Protein AF-A0A2U2SS87-F1 (afdb_monomer_lite)

Radius of gyration: 59.69 Å; chains: 1; bounding box: 150×119×115 Å

pLDDT: mean 71.57, std 20.02, range [27.66, 96.94]

Structure (mmCIF, N/CA/C/O backbone):
data_AF-A0A2U2SS87-F1
#
_entry.id   AF-A0A2U2SS87-F1
#
loop_
_atom_site.group_PDB
_atom_site.id
_atom_site.type_symbol
_atom_site.label_atom_id
_atom_site.label_alt_id
_atom_site.label_comp_id
_atom_site.label_asym_id
_atom_site.label_entity_id
_atom_site.label_seq_id
_atom_site.pdbx_PDB_ins_code
_atom_site.Cartn_x
_atom_site.Cartn_y
_atom_site.Cartn_z
_atom_site.occupancy
_atom_site.B_iso_or_equiv
_atom_site.auth_seq_id
_atom_site.auth_comp_id
_atom_site.auth_asym_id
_atom_site.auth_atom_id
_atom_site.pdbx_PDB_model_num
ATOM 1 N N . MET A 1 1 ? -5.570 -22.030 2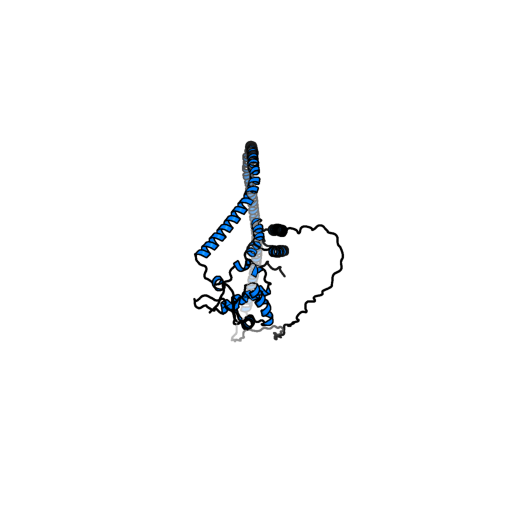5.605 1.00 55.94 1 MET A N 1
ATOM 2 C CA . MET A 1 1 ? -5.863 -21.630 24.204 1.00 55.94 1 MET A CA 1
ATOM 3 C C . MET A 1 1 ? -5.310 -20.225 23.969 1.00 55.94 1 MET A C 1
ATOM 5 O O . MET A 1 1 ? -4.972 -19.576 24.952 1.00 55.94 1 MET A O 1
ATOM 9 N N . ARG A 1 2 ? -5.167 -19.756 22.719 1.00 64.44 2 ARG A N 1
ATOM 10 C CA . ARG A 1 2 ? -4.831 -18.342 22.452 1.00 64.44 2 ARG A CA 1
ATOM 11 C C . ARG A 1 2 ? -6.119 -17.514 22.525 1.00 64.44 2 ARG A C 1
ATOM 13 O O . ARG A 1 2 ? -7.015 -17.760 21.725 1.00 64.44 2 ARG A O 1
ATOM 20 N N . ARG A 1 3 ? -6.200 -16.580 23.476 1.00 82.31 3 ARG A N 1
ATOM 21 C CA . ARG A 1 3 ? -7.276 -15.576 23.556 1.00 82.31 3 ARG A CA 1
ATOM 22 C C . ARG A 1 3 ? -6.944 -14.393 22.640 1.00 82.31 3 ARG A C 1
ATOM 24 O O . ARG A 1 3 ? -5.768 -14.139 22.377 1.00 82.31 3 ARG A O 1
ATOM 31 N N . TRP A 1 4 ? -7.965 -13.728 22.113 1.00 84.12 4 TRP A N 1
ATOM 32 C CA . TRP A 1 4 ? -7.844 -12.611 21.173 1.00 84.12 4 TRP A CA 1
ATOM 33 C C . TRP A 1 4 ? -9.077 -11.710 21.279 1.00 84.12 4 TRP A C 1
ATOM 35 O O . TRP A 1 4 ? -10.165 -12.193 21.576 1.00 84.12 4 TRP A O 1
ATOM 45 N N . ILE A 1 5 ? -8.901 -10.418 21.005 1.00 90.38 5 ILE A N 1
ATOM 46 C CA . ILE A 1 5 ? -9.990 -9.438 20.923 1.00 90.38 5 ILE A CA 1
ATOM 47 C C . ILE A 1 5 ? -10.108 -8.895 19.503 1.00 90.38 5 ILE A C 1
ATOM 49 O O . ILE A 1 5 ? -9.122 -8.816 18.766 1.00 90.38 5 ILE A O 1
ATOM 53 N N . LYS A 1 6 ? -11.315 -8.478 19.130 1.00 88.25 6 LYS A N 1
ATOM 54 C CA . LYS A 1 6 ? -11.552 -7.600 17.984 1.00 88.25 6 LYS A CA 1
ATOM 55 C C . LYS A 1 6 ? -11.248 -6.170 18.404 1.00 88.25 6 LYS A C 1
ATOM 57 O O . LYS A 1 6 ? -11.782 -5.694 19.405 1.00 88.25 6 LYS A O 1
ATOM 62 N N . LEU A 1 7 ? -10.437 -5.494 17.599 1.00 89.62 7 LEU A N 1
ATOM 63 C CA . LEU A 1 7 ? -10.268 -4.048 17.622 1.00 89.62 7 LEU A CA 1
ATOM 64 C C . LEU A 1 7 ? -10.806 -3.521 16.288 1.00 89.62 7 LEU A C 1
ATOM 66 O O . LEU A 1 7 ? -10.240 -3.818 15.236 1.00 89.62 7 LEU A O 1
ATOM 70 N N . HIS A 1 8 ? -11.937 -2.816 16.320 1.00 83.06 8 HIS A N 1
ATOM 71 C CA . HIS A 1 8 ? -12.540 -2.236 15.115 1.00 83.06 8 HIS A CA 1
ATOM 72 C C . HIS A 1 8 ? -11.828 -0.937 14.741 1.00 83.06 8 HIS A C 1
ATOM 74 O O . HIS A 1 8 ? -11.409 -0.187 15.619 1.00 83.06 8 HIS A O 1
ATOM 80 N N . THR A 1 9 ? -11.723 -0.650 13.442 1.00 86.25 9 THR A N 1
ATOM 81 C CA . THR A 1 9 ? -11.122 0.590 12.911 1.00 86.25 9 THR A CA 1
ATOM 82 C C . THR A 1 9 ? -11.794 1.851 13.441 1.00 86.25 9 THR A C 1
ATOM 84 O O . THR A 1 9 ? -11.132 2.855 13.674 1.00 86.25 9 THR A O 1
ATOM 87 N N . ASP A 1 10 ? -13.092 1.749 13.694 1.00 81.44 10 ASP A N 1
ATOM 88 C CA . ASP A 1 10 ? -14.015 2.801 14.102 1.00 81.44 10 ASP A CA 1
ATOM 89 C C . ASP A 1 10 ? -13.636 3.403 15.481 1.00 81.44 10 ASP A C 1
ATOM 91 O O . ASP A 1 10 ? -14.115 4.469 15.862 1.00 81.44 10 ASP A O 1
ATOM 95 N N . ILE A 1 11 ? -12.709 2.763 16.215 1.00 85.69 11 ILE A N 1
ATOM 96 C CA . ILE A 1 11 ? -12.054 3.322 17.408 1.00 85.69 11 ILE A CA 1
ATOM 97 C C . ILE A 1 11 ? -11.264 4.609 17.109 1.00 85.69 11 ILE A C 1
ATOM 99 O O . ILE A 1 11 ? -11.124 5.454 17.990 1.00 85.69 11 ILE A O 1
ATOM 103 N N . MET A 1 12 ? -10.771 4.771 15.875 1.00 85.38 12 MET A N 1
ATOM 104 C CA . MET A 1 12 ? -10.028 5.955 15.425 1.00 85.38 12 MET A CA 1
ATOM 105 C C . MET A 1 12 ? -10.930 7.186 15.274 1.00 85.38 12 MET A C 1
ATOM 107 O O . MET A 1 12 ? -10.478 8.304 15.503 1.00 85.38 12 MET A O 1
ATOM 111 N N . ASP A 1 13 ? -12.201 6.969 14.924 1.00 83.94 13 ASP A N 1
ATOM 112 C CA . ASP A 1 13 ? -13.200 8.019 14.695 1.00 83.94 13 ASP A CA 1
ATOM 113 C C . ASP A 1 13 ? -13.994 8.367 15.973 1.00 83.94 13 ASP A C 1
ATOM 115 O O . ASP A 1 13 ? -14.798 9.301 15.987 1.00 83.94 13 ASP A O 1
ATOM 119 N N . ASN A 1 14 ? -13.780 7.627 17.068 1.00 85.50 14 ASN A N 1
ATOM 120 C CA . ASN A 1 14 ? -14.449 7.854 18.347 1.00 85.50 14 ASN A CA 1
ATOM 121 C C . ASN A 1 14 ? -13.889 9.123 19.036 1.00 85.50 14 ASN A C 1
ATOM 123 O O . ASN A 1 14 ? -12.722 9.134 19.436 1.00 85.50 14 ASN A O 1
ATOM 127 N N . PRO A 1 15 ? -14.693 10.185 19.251 1.00 88.06 15 PRO A N 1
ATOM 128 C CA . PRO A 1 15 ? -14.191 11.458 19.769 1.00 88.06 15 PRO A CA 1
ATOM 129 C C . PRO A 1 15 ? -13.800 11.410 21.252 1.00 88.06 15 PRO A C 1
ATOM 131 O O . PRO A 1 15 ? -12.982 12.223 21.678 1.00 88.06 15 PRO A O 1
ATOM 134 N N . THR A 1 16 ? -14.347 10.479 22.039 1.00 89.94 16 THR A N 1
ATOM 135 C CA . THR A 1 16 ? -13.954 10.270 23.442 1.00 89.94 16 THR A CA 1
ATOM 136 C C . THR A 1 16 ? -12.557 9.660 23.495 1.00 89.94 16 THR A C 1
ATOM 138 O O . THR A 1 16 ? -11.657 10.225 24.111 1.00 89.94 16 THR A O 1
ATOM 141 N N . ILE A 1 17 ? -12.337 8.568 22.757 1.00 91.00 17 ILE A N 1
ATOM 142 C CA . ILE A 1 17 ? -11.038 7.883 22.697 1.00 91.00 17 ILE A CA 1
ATOM 143 C C . ILE A 1 17 ? -9.993 8.761 21.994 1.00 91.00 17 ILE A C 1
ATOM 145 O O . ILE A 1 17 ? -8.840 8.800 22.414 1.00 91.00 17 ILE A O 1
ATOM 149 N N . GLY A 1 18 ? -10.383 9.537 20.979 1.00 90.31 18 GLY A N 1
ATOM 150 C CA . GLY A 1 18 ? -9.508 10.492 20.299 1.00 90.31 18 GLY A CA 1
ATOM 151 C C . GLY A 1 18 ? -8.902 11.545 21.236 1.00 90.31 18 GLY A C 1
ATOM 152 O O . GLY A 1 18 ? -7.723 11.872 21.084 1.00 90.31 18 GLY A O 1
ATOM 153 N N . ARG A 1 19 ? -9.663 12.015 22.236 1.00 92.75 19 ARG A N 1
ATOM 154 C CA . ARG A 1 19 ? -9.251 13.048 23.209 1.00 92.75 19 ARG A CA 1
ATOM 155 C C . ARG A 1 19 ? -8.317 12.560 24.318 1.00 92.75 19 ARG A C 1
ATOM 157 O O . ARG A 1 19 ?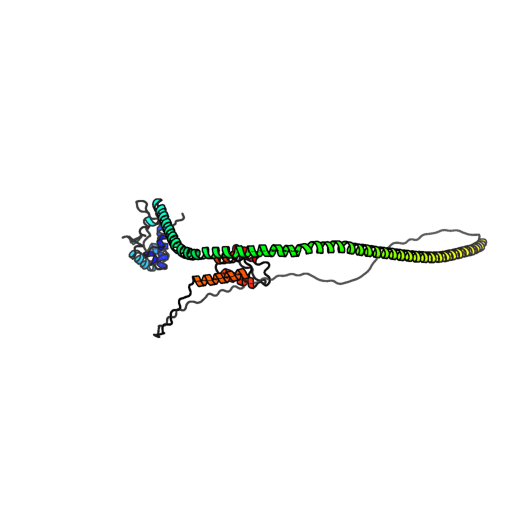 -7.622 13.393 24.888 1.00 92.75 19 ARG A O 1
ATOM 164 N N . LEU A 1 20 ? -8.282 11.257 24.599 1.00 94.06 20 LEU A N 1
ATOM 165 C CA . LEU A 1 20 ? -7.393 10.674 25.611 1.00 94.06 20 LEU A CA 1
ATOM 166 C C . LEU A 1 20 ? -5.913 10.995 25.338 1.00 94.06 20 LEU A C 1
ATOM 168 O O . LEU A 1 20 ? -5.479 11.074 24.181 1.00 94.06 20 LEU A O 1
ATOM 172 N N . SER A 1 21 ? -5.109 11.093 26.393 1.00 94.19 21 SER A N 1
ATOM 173 C CA . SER A 1 21 ? -3.648 11.109 26.295 1.00 94.19 21 SER A CA 1
ATOM 174 C C . SER A 1 21 ? -3.097 9.789 25.731 1.00 94.19 21 SER A C 1
ATOM 176 O O . SER A 1 21 ? -3.808 8.796 25.551 1.00 94.19 21 SER A O 1
ATOM 178 N N . TRP A 1 22 ? -1.800 9.765 25.416 1.00 92.19 22 TRP A N 1
ATOM 179 C CA . TRP A 1 22 ? -1.152 8.557 24.895 1.00 92.19 22 TRP A CA 1
ATOM 180 C C . TRP A 1 22 ? -1.051 7.431 25.938 1.00 92.19 22 TRP A C 1
ATOM 182 O O . TRP A 1 22 ? -1.165 6.256 25.594 1.00 92.19 22 TRP A O 1
ATOM 192 N N . GLU A 1 23 ? -0.894 7.793 27.210 1.00 93.12 23 GLU A N 1
ATOM 193 C CA . GLU A 1 23 ? -0.858 6.867 28.344 1.00 93.12 23 GLU A CA 1
ATOM 194 C C . GLU A 1 23 ? -2.224 6.214 28.572 1.00 93.12 23 GLU A C 1
ATOM 196 O O . GLU A 1 23 ? -2.338 4.989 28.575 1.00 93.12 23 GLU A O 1
ATOM 201 N N . GLU A 1 24 ? -3.284 7.022 28.619 1.00 94.44 24 GLU A N 1
ATOM 202 C CA . GLU A 1 24 ? -4.667 6.549 28.715 1.00 94.44 24 GLU A CA 1
ATOM 203 C C . GLU A 1 24 ? -5.052 5.645 27.535 1.00 94.44 24 GLU A C 1
ATOM 205 O O . GLU A 1 24 ? -5.668 4.601 27.734 1.00 94.44 24 GLU A O 1
ATOM 210 N N . LYS A 1 25 ? -4.633 5.974 26.304 1.00 94.56 25 LYS A N 1
ATOM 211 C CA . LYS A 1 25 ? -4.813 5.091 25.133 1.00 94.56 25 LYS A CA 1
ATOM 212 C C . LYS A 1 25 ? -4.119 3.737 25.316 1.00 94.56 25 LYS A C 1
ATOM 214 O O . LYS A 1 25 ? -4.678 2.713 24.925 1.00 94.56 25 LYS A O 1
ATOM 219 N N . GLY A 1 26 ? -2.938 3.714 25.937 1.00 94.31 26 GLY A N 1
ATOM 220 C CA . GLY A 1 26 ? -2.241 2.484 26.318 1.00 94.31 26 GLY A CA 1
ATOM 221 C C . GLY A 1 26 ? -3.007 1.675 27.369 1.00 94.31 26 GLY A C 1
ATOM 222 O O . GLY A 1 26 ? -3.259 0.487 27.164 1.00 94.31 26 GLY A O 1
ATOM 223 N N . ILE A 1 27 ? -3.435 2.323 28.456 1.00 95.00 27 ILE A N 1
ATOM 224 C CA . ILE A 1 27 ? -4.213 1.705 29.541 1.00 95.00 27 ILE A CA 1
ATOM 225 C C . ILE A 1 27 ? -5.529 1.132 29.001 1.00 95.00 27 ILE A C 1
ATOM 227 O O . ILE A 1 27 ? -5.815 -0.041 29.221 1.00 95.00 27 ILE A O 1
ATOM 231 N N . TRP A 1 28 ? -6.283 1.895 28.207 1.00 95.44 28 TRP A N 1
ATOM 232 C CA . TRP A 1 28 ? -7.530 1.455 27.573 1.00 95.44 28 TRP A CA 1
ATOM 233 C C . TRP A 1 28 ? -7.362 0.181 26.730 1.00 95.44 28 TRP A C 1
ATOM 235 O O . TRP A 1 28 ? -8.145 -0.763 26.858 1.00 95.44 28 TRP A O 1
ATOM 245 N N . LEU A 1 29 ? -6.303 0.100 25.918 1.00 94.88 29 LEU A N 1
ATOM 246 C CA . LEU A 1 29 ? -5.991 -1.106 25.142 1.00 94.88 29 LEU A CA 1
ATOM 247 C C . LEU A 1 29 ? -5.623 -2.302 26.038 1.00 94.88 29 LEU A C 1
ATOM 249 O O . LEU A 1 29 ? -5.991 -3.435 25.716 1.00 94.88 29 LEU A O 1
ATOM 253 N N . MET A 1 30 ? -4.957 -2.074 27.176 1.00 95.12 30 MET A N 1
ATOM 254 C CA . MET A 1 30 ? -4.698 -3.125 28.169 1.00 95.12 30 MET A CA 1
ATOM 255 C C . MET A 1 30 ? -5.975 -3.586 28.886 1.00 95.12 30 MET A C 1
ATOM 257 O O . MET A 1 30 ? -6.133 -4.786 29.101 1.00 95.12 30 MET A O 1
ATOM 261 N N . LEU A 1 31 ? -6.911 -2.682 29.196 1.00 95.44 31 LEU A N 1
ATOM 262 C CA . LEU A 1 31 ? -8.208 -3.026 29.791 1.00 95.44 31 LEU A CA 1
ATOM 263 C C . LEU A 1 31 ? -9.064 -3.861 28.826 1.00 95.44 31 LEU A C 1
ATOM 265 O O . LEU A 1 31 ? -9.575 -4.910 29.216 1.00 95.44 31 LEU A O 1
ATOM 269 N N . LEU A 1 32 ? -9.143 -3.481 27.545 1.00 94.62 32 LEU A N 1
ATOM 270 C CA . LEU A 1 32 ? -9.804 -4.290 26.510 1.00 94.62 32 LEU A CA 1
ATOM 271 C C . LEU A 1 32 ? -9.187 -5.696 26.400 1.00 94.62 32 LEU A C 1
ATOM 273 O O . LEU A 1 32 ? -9.908 -6.693 26.302 1.00 94.62 32 LEU A O 1
ATOM 277 N N . ALA A 1 33 ? -7.855 -5.793 26.456 1.00 93.81 33 ALA A N 1
ATOM 278 C CA . ALA A 1 33 ? -7.146 -7.071 26.462 1.00 93.81 33 ALA A CA 1
ATOM 279 C C . ALA A 1 33 ? -7.351 -7.871 27.764 1.00 93.81 33 ALA A C 1
ATOM 281 O O . ALA A 1 33 ? -7.296 -9.101 27.729 1.00 93.81 33 ALA A O 1
ATOM 282 N N . LEU A 1 34 ? -7.616 -7.206 28.895 1.00 94.81 34 LEU A N 1
ATOM 283 C CA . LEU A 1 34 ? -7.933 -7.837 30.175 1.00 94.81 34 LEU A CA 1
ATOM 284 C C . LEU A 1 34 ? -9.364 -8.398 30.192 1.00 94.81 34 LEU A C 1
ATOM 286 O O . LEU A 1 34 ? -9.531 -9.569 30.523 1.00 94.81 34 LEU A O 1
ATOM 290 N N . ALA A 1 35 ? -10.370 -7.652 29.727 1.00 93.38 35 ALA A N 1
ATOM 291 C CA . ALA A 1 35 ? -11.737 -8.166 29.562 1.00 93.38 35 ALA A CA 1
ATOM 292 C C . ALA A 1 35 ? -11.766 -9.382 28.612 1.00 93.38 35 ALA A C 1
ATOM 294 O O . ALA A 1 35 ? -12.315 -10.436 28.939 1.00 93.38 35 ALA A O 1
ATOM 295 N N . GLY A 1 36 ? -11.060 -9.293 27.476 1.00 90.62 36 GLY A N 1
ATOM 296 C CA . GLY A 1 36 ? -10.860 -10.413 26.546 1.00 90.62 36 GLY A CA 1
ATOM 297 C C . GLY A 1 36 ? -9.913 -11.517 27.039 1.00 90.62 36 GLY A C 1
ATOM 298 O O . GLY A 1 36 ? -9.802 -12.565 26.405 1.00 90.62 36 GLY A O 1
ATOM 299 N N . ARG A 1 37 ? -9.221 -11.314 28.167 1.00 91.44 37 ARG A N 1
ATOM 300 C CA . ARG A 1 37 ? -8.497 -12.365 28.895 1.00 91.44 37 ARG A CA 1
ATOM 301 C C . ARG A 1 37 ? -9.401 -13.045 29.917 1.00 91.44 37 ARG A C 1
ATOM 303 O O . ARG A 1 37 ? -9.176 -14.227 30.169 1.00 91.44 37 ARG A O 1
ATOM 310 N N . ILE A 1 38 ? -10.335 -12.326 30.531 1.00 91.69 38 ILE A N 1
ATOM 311 C CA . ILE A 1 38 ? -11.219 -12.831 31.586 1.00 91.69 38 ILE A CA 1
ATOM 312 C C . ILE A 1 38 ? -12.339 -13.675 30.969 1.00 91.69 38 ILE A C 1
ATOM 314 O O . ILE A 1 38 ? -12.500 -14.822 31.381 1.00 91.69 38 ILE A O 1
ATOM 318 N N . GLU A 1 39 ? -12.992 -13.177 29.910 1.00 89.62 39 GLU A N 1
ATOM 319 C CA . GLU A 1 39 ? -14.116 -13.851 29.232 1.00 89.62 39 GLU A CA 1
ATOM 320 C C . GLU A 1 39 ? -15.255 -14.209 30.214 1.00 89.62 39 GLU A C 1
ATOM 322 O O . GLU A 1 39 ? -15.687 -15.358 30.292 1.00 89.62 39 GLU A O 1
ATOM 327 N N . ASP A 1 40 ? -15.714 -13.226 30.994 1.00 91.19 40 ASP A N 1
ATOM 328 C CA . ASP A 1 40 ? -16.880 -13.348 31.881 1.00 91.19 40 ASP A CA 1
ATOM 329 C C . ASP A 1 40 ? -18.191 -13.237 31.079 1.00 91.19 40 ASP A C 1
ATOM 331 O O . ASP A 1 40 ? -18.297 -12.424 30.154 1.00 91.19 40 ASP A O 1
ATOM 335 N N . TYR A 1 41 ? -19.180 -14.067 31.423 1.00 90.81 41 TYR A N 1
ATOM 336 C CA . TYR A 1 41 ? -20.448 -14.192 30.701 1.00 90.81 41 TYR A CA 1
ATOM 337 C C . TYR A 1 41 ? -21.646 -14.040 31.640 1.00 90.81 41 TYR A C 1
ATOM 339 O O . TYR A 1 41 ? -21.660 -14.592 32.741 1.00 90.81 41 TYR A O 1
ATOM 347 N N . ASN A 1 42 ? -22.688 -13.348 31.176 1.00 90.31 42 ASN A N 1
ATOM 348 C CA . ASN A 1 42 ? -23.954 -13.235 31.896 1.00 90.31 42 ASN A CA 1
ATOM 349 C C . ASN A 1 42 ? -24.765 -14.550 31.835 1.00 90.31 42 ASN A C 1
ATOM 351 O O . ASN A 1 42 ? -24.432 -15.490 31.110 1.00 90.31 42 ASN A O 1
ATOM 355 N N . ALA A 1 43 ? -25.887 -14.604 32.561 1.00 87.38 43 ALA A N 1
ATOM 356 C CA . ALA A 1 43 ? -26.782 -15.768 32.587 1.00 87.38 43 ALA A CA 1
ATOM 357 C C . ALA A 1 43 ? -27.421 -16.129 31.223 1.00 87.38 43 ALA A C 1
ATOM 359 O O . ALA A 1 43 ? -27.998 -17.207 31.093 1.00 87.38 43 ALA A O 1
ATOM 360 N N . TYR A 1 44 ? -27.312 -15.256 30.216 1.00 85.81 44 TYR A N 1
ATOM 361 C CA . TYR A 1 44 ? -27.790 -15.470 28.846 1.00 85.81 44 TYR A CA 1
ATOM 362 C C . TYR A 1 44 ? -26.675 -15.918 27.880 1.00 85.81 44 TYR A C 1
ATOM 364 O O . TYR A 1 44 ? -26.959 -16.229 26.724 1.00 85.81 44 TYR A O 1
ATOM 372 N N . GLY A 1 45 ? -25.421 -16.008 28.345 1.00 84.31 45 GLY A N 1
ATOM 373 C CA . GLY A 1 45 ? -24.265 -16.414 27.539 1.00 84.31 45 GLY A CA 1
ATOM 374 C C . GLY A 1 45 ? -23.602 -15.278 26.752 1.00 84.31 45 GLY A C 1
ATOM 375 O O . GLY A 1 45 ? -22.852 -15.547 25.815 1.00 84.31 45 GLY A O 1
ATOM 376 N N . GLU A 1 46 ? -23.850 -14.020 27.116 1.00 86.06 46 GLU A N 1
ATOM 377 C CA . GLU A 1 46 ? -23.243 -12.838 26.490 1.00 86.06 46 GLU A CA 1
ATOM 378 C C . GLU A 1 46 ? -22.054 -12.330 27.319 1.00 86.06 46 GLU A C 1
ATOM 380 O O . GLU A 1 46 ? -22.094 -12.370 28.549 1.00 86.06 46 GLU A O 1
ATOM 385 N N . LEU A 1 47 ? -21.000 -11.830 26.661 1.00 90.62 47 LEU A N 1
ATOM 386 C CA . LEU A 1 47 ? -19.814 -11.282 27.335 1.00 90.62 47 LEU A CA 1
ATOM 387 C C . LEU A 1 47 ? -20.160 -10.012 28.126 1.00 90.62 47 LEU A C 1
ATOM 389 O O . LEU A 1 47 ? -20.603 -9.030 27.541 1.00 90.62 47 LEU A O 1
ATOM 393 N N . THR A 1 48 ? -19.885 -9.978 29.427 1.00 90.06 48 THR A N 1
ATOM 394 C CA . THR A 1 48 ? -20.221 -8.826 30.293 1.00 90.06 48 THR A CA 1
ATOM 395 C C . THR A 1 48 ? -19.288 -7.626 30.129 1.00 90.06 48 THR A C 1
ATOM 397 O O . THR A 1 48 ? -19.646 -6.518 30.515 1.00 90.06 48 THR A O 1
ATOM 400 N N . GLY A 1 49 ? -18.071 -7.842 29.619 1.00 91.62 49 GLY A N 1
ATOM 401 C CA . GLY A 1 49 ? -17.000 -6.840 29.676 1.00 91.62 49 GLY A CA 1
ATOM 402 C C . GLY A 1 49 ? -16.393 -6.654 31.069 1.00 91.62 49 GLY A C 1
ATOM 403 O O . GLY A 1 49 ? -15.642 -5.700 31.269 1.00 91.62 49 GLY A O 1
ATOM 404 N N . LYS A 1 50 ? -16.705 -7.538 32.026 1.00 93.69 50 LYS A N 1
ATOM 405 C CA . LYS A 1 50 ? -16.178 -7.501 33.394 1.00 93.69 50 LYS A CA 1
ATOM 406 C C . LYS A 1 50 ? -14.652 -7.569 33.425 1.00 93.69 50 LYS A C 1
ATOM 408 O O . LYS A 1 50 ? -14.023 -8.347 32.701 1.00 93.69 50 LYS A O 1
ATOM 413 N N . LEU A 1 51 ? -14.089 -6.756 34.306 1.00 94.38 51 LEU A N 1
ATOM 414 C CA . LEU A 1 51 ? -12.691 -6.743 34.693 1.00 94.38 51 LEU A CA 1
ATOM 415 C C . LEU A 1 51 ? -12.587 -7.352 36.102 1.00 94.38 51 LEU A C 1
ATOM 417 O O . LEU A 1 51 ? -12.907 -8.522 36.295 1.00 94.38 51 LEU A O 1
ATOM 421 N N . ASP A 1 52 ? -12.148 -6.566 37.077 1.00 94.25 52 ASP A N 1
ATOM 422 C CA . ASP A 1 52 ? -11.979 -6.944 38.479 1.00 94.25 52 ASP A CA 1
ATOM 423 C C . ASP A 1 52 ? -12.062 -5.655 39.332 1.00 94.25 52 ASP A C 1
ATOM 425 O O . ASP A 1 52 ? -12.402 -4.592 38.796 1.00 94.25 52 ASP A O 1
ATOM 429 N N . THR A 1 53 ? -11.749 -5.704 40.628 1.00 94.75 53 THR A N 1
ATOM 430 C CA . THR A 1 53 ? -11.569 -4.482 41.439 1.00 94.75 53 THR A CA 1
ATOM 431 C C . THR A 1 53 ? -10.343 -3.677 40.963 1.00 94.75 53 THR A C 1
ATOM 433 O O . THR A 1 53 ? -9.435 -4.254 40.347 1.00 94.75 53 THR A O 1
ATOM 436 N N . PRO A 1 54 ? -10.251 -2.357 41.233 1.00 93.75 54 PRO A N 1
ATOM 437 C CA . PRO A 1 54 ? -9.127 -1.524 40.793 1.00 93.75 54 PRO A CA 1
ATOM 438 C C . PRO A 1 54 ? -7.744 -2.065 41.187 1.00 93.75 54 PRO A C 1
ATOM 440 O O . PRO A 1 54 ? -6.798 -1.950 40.411 1.00 93.75 54 PRO A O 1
ATOM 443 N N . GLU A 1 55 ? -7.619 -2.710 42.347 1.00 93.38 55 GLU A N 1
ATOM 444 C CA . GLU A 1 55 ? -6.371 -3.295 42.850 1.00 93.38 55 GLU A CA 1
ATOM 445 C C . GLU A 1 55 ? -5.944 -4.519 42.029 1.00 93.38 55 GLU A C 1
ATOM 447 O O . GLU A 1 55 ? -4.776 -4.653 41.653 1.00 93.38 55 GLU A O 1
ATOM 452 N N . ASN A 1 56 ? -6.897 -5.396 41.698 1.00 94.19 56 ASN A N 1
ATOM 453 C CA . ASN A 1 56 ? -6.660 -6.572 40.862 1.00 94.19 56 ASN A CA 1
ATOM 454 C C . ASN A 1 56 ? -6.396 -6.174 39.399 1.00 94.19 56 ASN A C 1
ATOM 456 O O . ASN A 1 56 ? -5.544 -6.772 38.733 1.00 94.19 56 ASN A O 1
ATOM 460 N N . VAL A 1 57 ? -7.057 -5.121 38.903 1.00 95.69 57 VAL A N 1
ATOM 461 C CA . VAL A 1 57 ? -6.776 -4.535 37.583 1.00 95.69 57 VAL A CA 1
ATOM 462 C C . VAL A 1 57 ? -5.381 -3.897 37.551 1.00 95.69 57 VAL A C 1
ATOM 464 O O . VAL A 1 57 ? -4.629 -4.175 36.617 1.00 95.69 57 VAL A O 1
ATOM 467 N N . ALA A 1 58 ? -4.974 -3.142 38.577 1.00 95.62 58 ALA A N 1
ATOM 468 C CA . ALA A 1 58 ? -3.615 -2.602 38.695 1.00 95.62 58 ALA A CA 1
ATOM 469 C C . ALA A 1 58 ? -2.562 -3.720 38.724 1.00 95.62 58 ALA A C 1
ATOM 471 O O . ALA A 1 58 ? -1.598 -3.693 37.952 1.00 95.62 58 ALA A O 1
ATOM 472 N N . TRP A 1 59 ? -2.799 -4.779 39.512 1.00 96.25 59 TRP A N 1
ATOM 473 C CA . TRP A 1 59 ? -1.953 -5.974 39.499 1.00 96.25 59 TRP A CA 1
ATOM 474 C C . TRP A 1 59 ? -1.850 -6.580 38.096 1.00 96.25 59 TRP A C 1
ATOM 476 O O . TRP A 1 59 ? -0.756 -6.956 37.674 1.00 96.25 59 TRP A O 1
ATOM 486 N N . HIS A 1 60 ? -2.951 -6.659 37.345 1.00 94.25 60 HIS A N 1
ATOM 487 C CA . HIS A 1 60 ? -2.954 -7.164 35.972 1.00 94.25 60 HIS A CA 1
ATOM 488 C C . HIS A 1 60 ? -2.194 -6.269 34.982 1.00 94.25 60 HIS A C 1
ATOM 490 O O . HIS A 1 60 ? -1.481 -6.806 34.130 1.00 94.25 60 HIS A O 1
ATOM 496 N N . LEU A 1 61 ? -2.311 -4.945 35.108 1.00 94.31 61 LEU A N 1
ATOM 497 C CA . LEU A 1 61 ? -1.643 -3.947 34.262 1.00 94.31 61 LEU A CA 1
ATOM 498 C C . LEU A 1 61 ? -0.175 -3.691 34.654 1.00 94.31 61 LEU A C 1
ATOM 500 O O . LEU A 1 61 ? 0.566 -3.115 33.863 1.00 94.31 61 LEU A O 1
ATOM 504 N N . ARG A 1 62 ? 0.266 -4.187 35.821 1.00 94.75 62 ARG A N 1
ATOM 505 C CA . ARG A 1 62 ? 1.625 -4.034 36.389 1.00 94.75 62 ARG A CA 1
ATOM 506 C C . ARG A 1 62 ? 1.986 -2.602 36.816 1.00 94.75 62 ARG A C 1
ATOM 508 O O . ARG A 1 62 ? 3.166 -2.267 36.870 1.00 94.75 62 ARG A O 1
ATOM 515 N N . CYS A 1 63 ? 0.983 -1.809 37.181 1.00 93.19 63 CYS A N 1
ATOM 516 C CA . CYS A 1 63 ? 1.114 -0.510 37.849 1.00 93.19 63 CYS A CA 1
ATOM 517 C C . CYS A 1 63 ? 0.660 -0.608 39.318 1.00 93.19 63 CYS A C 1
ATOM 519 O O . CYS A 1 63 ? 0.146 -1.643 39.755 1.00 93.19 63 CYS A O 1
ATOM 521 N N . SER A 1 64 ? 0.838 0.459 40.095 1.00 93.75 64 SER A N 1
ATOM 522 C CA . SER A 1 64 ? 0.218 0.588 41.417 1.00 93.75 64 SER A CA 1
ATOM 523 C C . SER A 1 64 ? -1.272 0.969 41.311 1.00 93.75 64 SER A C 1
ATOM 525 O O . SER A 1 64 ? -1.700 1.532 40.296 1.00 93.75 64 SER A O 1
ATOM 527 N N . PRO A 1 65 ? -2.085 0.700 42.351 1.00 92.56 65 PRO A N 1
ATOM 528 C CA . PRO A 1 65 ? -3.463 1.190 42.410 1.00 92.56 65 PRO A CA 1
ATOM 529 C C . PRO A 1 65 ? -3.550 2.723 42.440 1.00 92.56 65 PRO A C 1
ATOM 531 O O . PRO A 1 65 ? -4.486 3.285 41.883 1.00 92.56 65 PRO A O 1
ATOM 534 N N . GLU A 1 66 ? -2.565 3.398 43.043 1.00 92.88 66 GLU A N 1
ATOM 535 C CA . GLU A 1 66 ? -2.509 4.864 43.161 1.00 92.88 66 GLU A CA 1
ATOM 536 C C . GLU A 1 66 ? -2.295 5.549 41.800 1.00 92.88 66 GLU A C 1
ATOM 538 O O . GLU A 1 66 ? -2.937 6.557 41.515 1.00 92.88 66 GLU A O 1
ATOM 543 N N . GLU A 1 67 ? -1.461 4.971 40.927 1.00 91.06 67 GLU A N 1
ATOM 544 C CA . GLU A 1 67 ? -1.280 5.433 39.539 1.00 91.06 67 GLU A CA 1
ATOM 545 C C . GLU A 1 67 ? -2.522 5.162 38.672 1.00 91.06 67 GLU A C 1
ATOM 547 O O . GLU A 1 67 ? -2.873 5.970 37.813 1.00 91.06 67 GLU A O 1
ATOM 552 N N . LEU A 1 68 ? -3.207 4.031 38.889 1.00 94.38 68 LEU A N 1
ATOM 553 C CA . LEU A 1 68 ? -4.363 3.634 38.078 1.00 94.38 68 LEU A CA 1
ATOM 554 C C . LEU A 1 68 ? -5.658 4.371 38.463 1.00 94.38 68 LEU A C 1
ATOM 556 O O . LEU A 1 68 ? -6.488 4.638 37.591 1.00 94.38 68 LEU A O 1
ATOM 560 N N . ALA A 1 69 ? -5.840 4.701 39.744 1.00 94.31 69 ALA A N 1
ATOM 561 C CA . ALA A 1 69 ? -7.047 5.332 40.279 1.00 94.31 69 ALA A CA 1
ATOM 562 C C . ALA A 1 69 ? -7.537 6.571 39.493 1.00 94.31 69 ALA A C 1
ATOM 564 O O . ALA A 1 69 ? -8.702 6.555 39.087 1.00 94.31 69 ALA A O 1
ATOM 565 N N . PRO A 1 70 ? -6.716 7.606 39.202 1.00 95.12 70 PRO A N 1
ATOM 566 C CA . PRO A 1 70 ? -7.188 8.784 38.465 1.00 95.12 70 PRO A CA 1
ATOM 567 C C . PRO A 1 70 ? -7.612 8.464 37.024 1.00 95.12 70 PRO A C 1
ATOM 569 O O . PRO A 1 70 ? -8.551 9.072 36.511 1.00 95.12 70 PRO A O 1
ATOM 572 N N . VAL A 1 71 ? -6.972 7.484 36.375 1.00 95.00 71 VAL A N 1
ATOM 573 C CA . VAL A 1 71 ? -7.336 7.051 35.015 1.00 95.00 71 VAL A CA 1
ATOM 574 C C . VAL A 1 71 ? -8.651 6.271 35.027 1.00 95.00 71 VAL A C 1
ATOM 576 O O . VAL A 1 71 ? -9.504 6.492 34.170 1.00 95.00 71 VAL A O 1
ATOM 579 N N . VAL A 1 72 ? -8.861 5.401 36.020 1.00 95.38 72 VAL A N 1
ATOM 580 C CA . VAL A 1 72 ? -10.138 4.692 36.208 1.00 95.38 72 VAL A CA 1
ATOM 581 C C . VAL A 1 72 ? -11.269 5.670 36.519 1.00 95.38 72 VAL A C 1
ATOM 583 O O . VAL A 1 72 ? -12.334 5.557 35.914 1.00 95.38 72 VAL A O 1
ATOM 586 N N . GLU A 1 73 ? -11.046 6.661 37.388 1.00 95.12 73 GLU A N 1
ATOM 587 C CA . GLU A 1 73 ? -12.050 7.691 37.668 1.00 95.12 73 GLU A CA 1
ATOM 588 C C . GLU A 1 73 ? -12.394 8.484 36.399 1.00 95.12 73 GLU A C 1
ATOM 590 O O . GLU A 1 73 ? -13.571 8.608 36.057 1.00 95.12 73 GLU A O 1
ATOM 595 N N . HIS A 1 74 ? -11.390 8.940 35.640 1.00 96.06 74 HIS A N 1
ATOM 596 C CA . HIS A 1 74 ? -11.630 9.642 34.380 1.00 96.06 74 HIS A CA 1
ATOM 597 C C . HIS A 1 74 ? -12.394 8.773 33.369 1.00 96.06 74 HIS A C 1
ATOM 599 O O . HIS A 1 74 ? -13.347 9.241 32.745 1.00 96.06 74 HIS A O 1
ATOM 605 N N . PHE A 1 75 ? -12.046 7.488 33.244 1.00 96.94 75 PHE A N 1
ATOM 606 C CA . PHE A 1 75 ? -12.721 6.557 32.336 1.00 96.94 75 PHE A CA 1
ATOM 607 C C . PHE A 1 75 ? -14.178 6.295 32.733 1.00 96.94 75 PHE A C 1
ATOM 609 O O . PHE A 1 75 ? -15.016 6.129 31.845 1.00 96.94 75 PHE A O 1
ATOM 616 N N . ILE A 1 76 ? -14.502 6.309 34.029 1.00 95.44 76 ILE A N 1
ATOM 617 C CA . ILE A 1 76 ? -15.888 6.260 34.513 1.00 95.44 76 ILE A CA 1
ATOM 618 C C . ILE A 1 76 ? -16.617 7.570 34.175 1.00 95.44 76 ILE A C 1
ATOM 620 O O . ILE A 1 76 ? -17.712 7.532 33.616 1.00 95.44 76 ILE A O 1
ATOM 624 N N . GLN A 1 77 ? -15.999 8.732 34.425 1.00 95.06 77 GLN A N 1
ATOM 625 C CA . GLN A 1 77 ? -16.584 10.050 34.126 1.00 95.06 77 GLN A CA 1
ATOM 626 C C . GLN A 1 77 ? -16.926 10.239 32.633 1.00 95.06 77 GLN A C 1
ATOM 628 O O . GLN A 1 77 ? -17.928 10.879 32.312 1.00 95.06 77 GLN A O 1
ATOM 633 N N . ILE A 1 78 ? -16.122 9.684 31.717 1.00 94.06 78 ILE A N 1
ATOM 634 C CA . ILE A 1 78 ? -16.345 9.759 30.257 1.00 94.06 78 ILE A CA 1
ATOM 635 C C . ILE A 1 78 ? -17.089 8.544 29.669 1.00 94.06 78 ILE A C 1
ATOM 637 O O . ILE A 1 78 ? -17.278 8.480 28.453 1.00 94.06 78 ILE A O 1
ATOM 641 N N . GLY A 1 79 ? -17.505 7.583 30.502 1.00 93.12 79 GLY A N 1
ATOM 642 C CA . GLY A 1 79 ? -18.299 6.417 30.094 1.00 93.12 79 GLY A CA 1
ATOM 643 C C . GLY A 1 79 ? -17.543 5.310 29.343 1.00 93.12 79 GLY A C 1
ATOM 644 O O . GLY A 1 79 ? -18.180 4.502 28.672 1.00 93.12 79 GLY A O 1
ATOM 645 N N . LEU A 1 80 ? -16.209 5.251 29.435 1.00 93.25 80 LEU A N 1
ATOM 646 C CA . LEU A 1 80 ? -15.412 4.114 28.942 1.00 93.25 80 LEU A CA 1
ATOM 647 C C . LEU A 1 80 ? -15.342 2.954 29.949 1.00 93.25 80 LEU A C 1
ATOM 649 O O . LEU A 1 80 ? -15.091 1.817 29.552 1.00 93.25 80 LEU A O 1
ATOM 653 N N . LEU A 1 81 ? -15.588 3.221 31.232 1.00 95.81 81 LEU A N 1
ATOM 654 C CA . LEU A 1 81 ? -15.762 2.211 32.274 1.00 95.81 81 LEU A CA 1
ATOM 655 C C . LEU A 1 81 ? -17.078 2.423 33.027 1.00 95.81 81 LEU A C 1
ATOM 657 O O . LEU A 1 81 ? -17.578 3.539 33.144 1.00 95.81 81 LEU A O 1
ATOM 661 N N . ALA A 1 82 ? -17.597 1.339 33.591 1.00 93.94 82 ALA A N 1
ATOM 662 C CA . ALA A 1 82 ? -18.591 1.352 34.655 1.00 93.94 82 ALA A CA 1
ATOM 663 C C . ALA A 1 82 ? -18.011 0.661 35.899 1.00 93.94 82 ALA A C 1
ATOM 665 O O . ALA A 1 82 ? -17.111 -0.171 35.785 1.00 93.94 82 ALA A O 1
ATOM 666 N N . CYS A 1 83 ? -18.544 0.990 37.074 1.00 94.50 83 CYS A N 1
ATOM 667 C CA . CYS A 1 83 ? -18.230 0.335 38.342 1.00 94.50 83 CYS A CA 1
ATOM 668 C C . CYS A 1 83 ? -19.546 -0.099 39.006 1.00 94.50 83 CYS A C 1
ATOM 670 O O . CYS A 1 83 ? -20.521 0.657 38.951 1.00 94.50 83 CYS A O 1
ATOM 672 N N . ASP A 1 84 ? -19.601 -1.303 39.576 1.00 92.62 84 ASP A N 1
ATOM 673 C CA . ASP A 1 84 ? -20.778 -1.790 40.307 1.00 92.62 84 ASP A CA 1
ATOM 674 C C . ASP A 1 84 ? -20.734 -1.459 41.812 1.00 92.62 84 ASP A C 1
ATOM 676 O O . ASP A 1 84 ? -19.831 -0.785 42.310 1.00 92.62 84 ASP A O 1
ATOM 680 N N . VAL A 1 85 ? -21.760 -1.901 42.546 1.00 88.44 85 VAL A N 1
ATOM 681 C CA . VAL A 1 85 ? -21.894 -1.659 43.995 1.00 88.44 85 VAL A CA 1
ATOM 682 C C . VAL A 1 85 ? -20.870 -2.416 44.846 1.00 88.44 85 VAL A C 1
ATOM 684 O O . VAL A 1 85 ? -20.659 -2.035 45.995 1.00 88.44 85 VAL A O 1
ATOM 687 N N . ASP A 1 86 ? -20.232 -3.447 44.287 1.00 88.25 86 ASP A N 1
ATOM 688 C CA . ASP A 1 86 ? -19.197 -4.256 44.938 1.00 88.25 86 ASP A CA 1
ATOM 689 C C . ASP A 1 86 ? -17.776 -3.765 44.574 1.00 88.25 86 ASP A C 1
ATOM 691 O O . ASP A 1 86 ? -16.780 -4.329 45.029 1.00 88.25 86 ASP A O 1
ATOM 695 N N . GLY A 1 87 ? -17.668 -2.690 43.779 1.00 90.38 87 GLY A N 1
ATOM 696 C CA . GLY A 1 87 ? -16.403 -2.074 43.372 1.00 90.38 87 GLY A CA 1
ATOM 697 C C . GLY A 1 87 ? -15.737 -2.726 42.158 1.00 90.38 87 GLY A C 1
ATOM 698 O O . GLY A 1 87 ? -14.560 -2.467 41.902 1.00 90.38 87 GLY A O 1
ATOM 699 N N . VAL A 1 88 ? -16.444 -3.577 41.409 1.00 94.00 88 VAL A N 1
ATOM 700 C CA . VAL A 1 88 ? -15.893 -4.253 40.227 1.00 94.00 88 VAL A CA 1
ATOM 701 C C . VAL A 1 88 ? -16.051 -3.379 38.983 1.00 94.00 88 VAL A C 1
ATOM 703 O O . VAL A 1 88 ? -17.112 -2.804 38.739 1.00 94.00 88 VAL A O 1
ATOM 706 N N . LEU A 1 89 ? -14.996 -3.303 38.168 1.00 95.81 89 LEU A N 1
ATOM 707 C CA . LEU A 1 89 ? -14.986 -2.543 36.918 1.00 95.81 89 LEU A CA 1
ATOM 708 C C . LEU A 1 89 ? -15.521 -3.369 35.733 1.00 95.81 89 LEU A C 1
ATOM 710 O O . LEU A 1 89 ? -15.259 -4.567 35.617 1.00 95.81 89 LEU A O 1
ATOM 714 N N . TYR A 1 90 ? -16.213 -2.707 34.805 1.00 95.81 90 TYR A N 1
ATOM 715 C CA . TYR A 1 90 ? -16.753 -3.288 33.570 1.00 95.81 90 TYR A CA 1
ATOM 716 C C . TYR A 1 90 ? -16.511 -2.347 32.389 1.00 95.81 90 TYR A C 1
ATOM 718 O O . TYR A 1 90 ? -16.547 -1.127 32.542 1.00 95.81 90 TYR A O 1
ATOM 726 N N . ILE A 1 91 ? -16.320 -2.912 31.197 1.00 95.25 91 ILE A N 1
ATOM 727 C CA . ILE A 1 91 ? -16.278 -2.174 29.930 1.00 95.25 91 ILE A CA 1
ATOM 728 C C . ILE A 1 91 ? -17.687 -2.166 29.304 1.00 95.25 91 ILE A C 1
ATOM 730 O O . ILE A 1 91 ? -18.165 -3.236 28.912 1.00 95.25 91 ILE A O 1
ATOM 734 N N . PRO A 1 92 ? -18.358 -1.001 29.174 1.00 91.56 92 PRO A N 1
ATOM 735 C CA . PRO A 1 92 ? -19.661 -0.897 28.518 1.00 91.56 92 PRO A CA 1
ATOM 736 C C . PRO A 1 92 ? -19.634 -1.401 27.069 1.00 91.56 92 PRO A C 1
ATOM 738 O O . PRO A 1 92 ? -18.620 -1.305 26.379 1.00 91.56 92 PRO A O 1
ATOM 741 N N . ASP A 1 93 ? -20.757 -1.963 26.614 1.00 87.06 93 ASP A N 1
ATOM 742 C CA . ASP A 1 93 ? -20.974 -2.480 25.252 1.00 87.06 93 ASP A CA 1
ATOM 743 C C . ASP A 1 93 ? -19.923 -3.484 24.725 1.00 87.06 93 ASP A C 1
ATOM 745 O O . ASP A 1 93 ? -19.897 -3.805 23.532 1.00 87.06 93 ASP A O 1
ATOM 749 N N . PHE A 1 94 ? -19.092 -4.070 25.599 1.00 90.25 94 PHE A N 1
ATOM 750 C CA . PHE A 1 94 ? -18.062 -5.040 25.209 1.00 90.25 94 PHE A CA 1
ATOM 751 C C . PHE A 1 94 ? -18.652 -6.267 24.491 1.00 90.25 94 PHE A C 1
ATOM 753 O O . PHE A 1 94 ? -18.050 -6.764 23.536 1.00 90.25 94 PHE A O 1
ATOM 760 N N . ALA A 1 95 ? -19.862 -6.700 24.873 1.00 86.00 95 ALA A N 1
ATOM 761 C CA . ALA A 1 95 ? -20.643 -7.712 24.156 1.00 86.00 95 ALA A CA 1
ATOM 762 C C . ALA A 1 95 ? -20.816 -7.364 22.669 1.00 86.00 95 ALA A C 1
ATOM 764 O O . ALA A 1 95 ? -20.494 -8.171 21.797 1.00 86.00 95 ALA A O 1
ATOM 765 N N . ALA A 1 96 ? -21.288 -6.147 22.381 1.00 83.62 96 ALA A N 1
ATOM 766 C CA . ALA A 1 96 ? -21.546 -5.663 21.029 1.00 83.62 96 ALA A CA 1
ATOM 767 C C . ALA A 1 96 ? -20.239 -5.448 20.251 1.00 83.62 96 ALA A C 1
ATOM 769 O O . ALA A 1 96 ? -20.134 -5.854 19.094 1.00 83.62 96 ALA A O 1
ATOM 770 N N . ALA A 1 97 ? -19.202 -4.906 20.900 1.00 83.31 97 ALA A N 1
ATOM 771 C CA . ALA A 1 97 ? -17.879 -4.749 20.298 1.00 83.31 97 ALA A CA 1
ATOM 772 C C . ALA A 1 97 ? -17.245 -6.100 19.902 1.00 83.31 97 ALA A C 1
ATOM 774 O O . ALA A 1 97 ? -16.617 -6.209 18.845 1.00 83.31 97 ALA A O 1
ATOM 775 N N . GLN A 1 98 ? -17.428 -7.148 20.714 1.00 87.50 98 GLN A N 1
ATOM 776 C CA . GLN A 1 98 ? -16.900 -8.491 20.444 1.00 87.50 98 GLN A CA 1
ATOM 777 C C . GLN A 1 98 ? -17.866 -9.405 19.666 1.00 87.50 98 GLN A C 1
ATOM 779 O O . GLN A 1 98 ? -17.470 -10.513 19.283 1.00 87.50 98 GLN A O 1
ATOM 784 N N . ALA A 1 99 ? -19.084 -8.955 19.346 1.00 80.81 99 ALA A N 1
ATOM 785 C CA . ALA A 1 99 ? -20.087 -9.716 18.600 1.00 80.81 99 ALA A CA 1
ATOM 786 C C . ALA A 1 99 ? -19.614 -10.138 17.194 1.00 80.81 99 ALA A C 1
ATOM 788 O O . ALA A 1 99 ? -18.666 -9.598 16.613 1.00 80.81 99 ALA A O 1
ATOM 789 N N . ILE A 1 100 ? -20.244 -11.169 16.628 1.00 72.31 100 ILE A N 1
ATOM 790 C CA . ILE A 1 100 ? -19.995 -11.590 15.243 1.00 72.31 100 ILE A CA 1
ATOM 791 C C . ILE A 1 100 ? -20.838 -10.708 14.321 1.00 72.31 100 ILE A C 1
ATOM 793 O O . ILE A 1 100 ? -22.059 -10.829 14.338 1.00 72.31 100 ILE A O 1
ATOM 797 N N . ASP A 1 101 ? -20.189 -9.888 13.483 1.00 70.81 101 ASP A N 1
ATOM 798 C CA . ASP A 1 101 ? -20.877 -9.083 12.465 1.00 70.81 101 ASP A CA 1
ATOM 799 C C . ASP A 1 101 ? -21.892 -9.933 11.678 1.00 70.81 101 ASP A C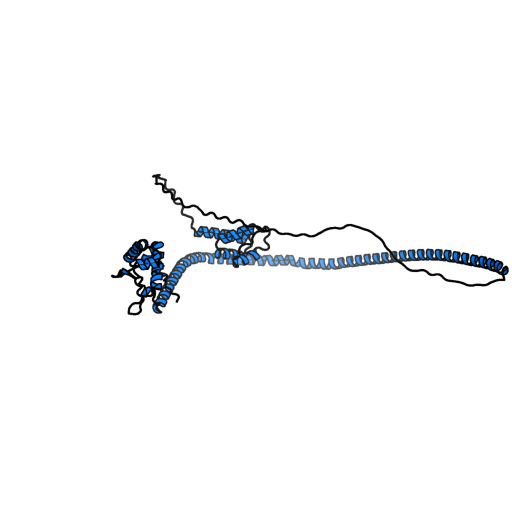 1
ATOM 801 O O . ASP A 1 101 ? -21.530 -10.913 10.996 1.00 70.81 101 ASP A O 1
ATOM 805 N N . THR A 1 102 ? -23.157 -9.519 11.676 1.00 75.62 102 THR A N 1
ATOM 806 C CA . THR A 1 102 ? -24.180 -10.182 10.868 1.00 75.62 102 THR A CA 1
ATOM 807 C C . THR A 1 102 ? -23.845 -10.081 9.375 1.00 75.62 102 THR A C 1
ATOM 809 O O . THR A 1 102 ? -23.016 -9.282 8.915 1.00 75.62 102 THR A O 1
ATOM 812 N N . SER A 1 103 ? -24.484 -10.924 8.563 1.00 69.12 103 SER A N 1
ATOM 813 C CA . SER A 1 103 ? -24.413 -10.795 7.104 1.00 69.12 103 SER A CA 1
ATOM 814 C C . SER A 1 103 ? -24.986 -9.451 6.629 1.00 69.12 103 SER A C 1
ATOM 816 O O . SER A 1 103 ? -24.447 -8.857 5.695 1.00 69.12 103 SER A O 1
ATOM 818 N N . ALA A 1 104 ? -26.025 -8.943 7.301 1.00 75.75 104 ALA A N 1
ATOM 819 C CA . ALA A 1 104 ? -26.663 -7.667 6.992 1.00 75.75 104 ALA A CA 1
ATOM 820 C C . ALA A 1 104 ? -25.716 -6.475 7.210 1.00 75.75 104 ALA A C 1
ATOM 822 O O . ALA A 1 104 ? -25.525 -5.676 6.293 1.00 75.75 104 ALA A O 1
ATOM 823 N N . GLU A 1 105 ? -25.059 -6.387 8.369 1.00 78.88 105 GLU A N 1
ATOM 824 C CA . GLU A 1 105 ? -24.131 -5.292 8.697 1.00 78.88 105 GLU A CA 1
ATOM 825 C C . GLU A 1 105 ? -22.908 -5.288 7.779 1.00 78.88 105 GLU A C 1
ATOM 827 O O . GLU A 1 105 ? -22.520 -4.235 7.273 1.00 78.88 105 GLU A O 1
ATOM 832 N N . ARG A 1 106 ? -22.344 -6.462 7.460 1.00 77.75 106 ARG A N 1
ATOM 833 C CA . ARG A 1 106 ? -21.242 -6.568 6.484 1.00 77.75 106 ARG A CA 1
ATOM 834 C C . ARG A 1 106 ? -21.654 -6.085 5.096 1.00 77.75 106 ARG A C 1
ATOM 836 O O . ARG A 1 106 ? -20.898 -5.351 4.456 1.00 77.75 106 ARG A O 1
ATOM 843 N N . VAL A 1 107 ? -22.862 -6.432 4.646 1.00 81.12 107 VAL A N 1
ATOM 844 C CA . VAL A 1 107 ? -23.433 -5.918 3.391 1.00 81.12 107 VAL A CA 1
ATOM 845 C C . VAL A 1 107 ? -23.701 -4.409 3.475 1.00 81.12 107 VAL A C 1
ATOM 847 O O . VAL A 1 107 ? -23.483 -3.706 2.487 1.00 81.12 107 VAL A O 1
ATOM 850 N N . GLN A 1 108 ? -24.101 -3.877 4.631 1.00 81.38 108 GLN A N 1
ATOM 851 C CA . GLN A 1 108 ? -24.323 -2.444 4.836 1.00 81.38 108 GLN A CA 1
ATOM 852 C C . GLN A 1 108 ? -23.011 -1.644 4.823 1.00 81.38 108 GLN A C 1
ATOM 854 O O . GLN A 1 108 ? -22.892 -0.731 4.003 1.00 81.38 108 GLN A O 1
ATOM 859 N N . ARG A 1 109 ? -21.984 -2.048 5.591 1.00 80.38 109 ARG A N 1
ATOM 860 C CA . ARG A 1 109 ? -20.637 -1.440 5.552 1.00 80.38 109 ARG A CA 1
ATOM 861 C C . ARG A 1 109 ? -19.989 -1.565 4.165 1.00 80.38 109 ARG A C 1
ATOM 863 O O . ARG A 1 109 ? -19.225 -0.692 3.754 1.00 80.38 109 ARG A O 1
ATOM 870 N N . TYR A 1 110 ? -20.274 -2.630 3.407 1.00 80.62 110 TYR A N 1
ATOM 871 C CA . TYR A 1 110 ? -19.865 -2.736 1.998 1.00 80.62 110 TYR A CA 1
ATOM 872 C C . TYR A 1 110 ? -20.598 -1.716 1.108 1.00 80.62 110 TYR A C 1
ATOM 874 O O . TYR A 1 110 ? -19.955 -0.979 0.362 1.00 80.62 110 TYR A O 1
ATOM 882 N N . ARG A 1 111 ? -21.932 -1.617 1.211 1.00 87.31 111 ARG A N 1
ATOM 883 C CA . ARG A 1 111 ? -22.746 -0.649 0.448 1.00 87.31 111 ARG A CA 1
ATOM 884 C C . ARG A 1 111 ? -22.359 0.802 0.752 1.00 87.31 111 ARG A C 1
ATOM 886 O O . ARG A 1 111 ? -22.280 1.598 -0.180 1.00 87.31 111 ARG A O 1
ATOM 893 N N . GLN A 1 112 ? -22.090 1.139 2.014 1.00 83.75 112 GLN A N 1
ATOM 894 C CA . GLN A 1 112 ? -21.628 2.467 2.438 1.00 83.75 112 GLN A CA 1
ATOM 895 C C . GLN A 1 112 ? -20.259 2.799 1.833 1.00 83.75 112 GLN A C 1
ATOM 897 O O . GLN A 1 112 ? -20.143 3.801 1.130 1.00 83.75 112 GLN A O 1
ATOM 902 N N . ARG A 1 113 ? -19.256 1.921 1.990 1.00 81.62 113 ARG A N 1
ATOM 903 C CA . ARG A 1 113 ? -17.928 2.112 1.376 1.00 81.62 113 ARG A CA 1
ATOM 904 C C . ARG A 1 113 ? -17.998 2.227 -0.149 1.00 81.62 113 ARG A C 1
ATOM 906 O O . ARG A 1 113 ? -17.333 3.084 -0.721 1.00 81.62 113 ARG A O 1
ATOM 913 N N . ARG A 1 114 ? -18.854 1.441 -0.818 1.00 85.50 114 ARG A N 1
ATOM 914 C CA . ARG A 1 114 ? -19.046 1.544 -2.276 1.00 85.50 114 ARG A CA 1
ATOM 915 C C . ARG A 1 114 ? -19.696 2.867 -2.695 1.00 85.50 114 ARG A C 1
ATOM 917 O O . ARG A 1 114 ? -19.301 3.422 -3.715 1.00 85.50 114 ARG A O 1
ATOM 924 N N . LYS A 1 115 ? -20.661 3.386 -1.922 1.00 84.19 115 LYS A N 1
ATOM 925 C CA . LYS A 1 115 ? -21.243 4.724 -2.144 1.00 84.19 115 LYS A CA 1
ATOM 926 C C . LYS A 1 115 ? -20.189 5.823 -1.997 1.00 84.19 115 LYS A C 1
ATOM 928 O O . LYS A 1 115 ? -20.066 6.634 -2.906 1.00 84.19 115 LYS A O 1
ATOM 933 N N . ALA A 1 116 ? -19.400 5.804 -0.921 1.00 78.88 116 ALA A N 1
ATOM 934 C CA . ALA A 1 116 ? -18.328 6.778 -0.698 1.00 78.88 116 ALA A CA 1
ATOM 935 C C . ALA A 1 116 ? -17.288 6.761 -1.835 1.00 78.88 116 ALA A C 1
ATOM 937 O O . ALA A 1 116 ? -16.971 7.808 -2.385 1.00 78.88 116 ALA A O 1
ATOM 938 N N . ALA A 1 117 ? -16.850 5.573 -2.267 1.00 76.56 117 ALA A N 1
ATOM 939 C CA . ALA A 1 117 ? -15.930 5.417 -3.397 1.00 76.56 117 ALA A CA 1
ATOM 940 C C . ALA A 1 117 ? -16.525 5.833 -4.758 1.00 76.56 117 ALA A C 1
ATOM 942 O O . ALA A 1 117 ? -15.777 6.151 -5.677 1.00 76.56 117 ALA A O 1
ATOM 943 N N . THR A 1 118 ? -17.856 5.823 -4.906 1.00 77.44 118 THR A N 1
ATOM 944 C CA . THR A 1 118 ? -18.526 6.356 -6.107 1.00 77.44 118 THR A CA 1
ATOM 945 C C . THR A 1 118 ? -18.588 7.882 -6.048 1.00 77.44 118 THR A C 1
ATOM 947 O O . THR A 1 118 ? -18.255 8.531 -7.032 1.00 77.44 118 THR A O 1
ATOM 950 N N . ALA A 1 119 ? -18.931 8.463 -4.893 1.00 76.94 119 ALA A N 1
ATOM 951 C CA . ALA A 1 119 ? -18.963 9.914 -4.705 1.00 76.94 119 ALA A CA 1
ATOM 952 C C . ALA A 1 119 ? -17.588 10.551 -4.973 1.00 76.94 119 ALA A C 1
ATOM 954 O O . ALA A 1 119 ? -17.482 11.432 -5.820 1.00 76.94 119 ALA A O 1
ATOM 955 N N . THR A 1 120 ? -16.518 10.020 -4.370 1.00 73.88 120 THR A N 1
ATOM 956 C CA . THR A 1 120 ? -15.145 10.507 -4.600 1.00 73.88 120 THR A CA 1
ATOM 957 C C . THR A 1 120 ? -14.578 10.140 -5.975 1.00 73.88 120 THR A C 1
ATOM 959 O O . THR A 1 120 ? -13.486 10.583 -6.322 1.00 73.88 120 THR A O 1
ATOM 962 N N . ALA A 1 121 ? -15.263 9.318 -6.779 1.00 71.62 121 ALA A N 1
ATOM 963 C CA . ALA A 1 121 ? -14.964 9.177 -8.206 1.00 71.62 121 ALA A CA 1
ATOM 964 C C . ALA A 1 121 ? -15.653 10.289 -9.010 1.00 71.62 121 ALA A C 1
ATOM 966 O O . ALA A 1 121 ? -14.974 11.008 -9.731 1.00 71.62 121 ALA A O 1
ATOM 967 N N . GLN A 1 122 ? -16.957 10.502 -8.800 1.00 72.00 122 GLN A N 1
ATOM 968 C CA . GLN A 1 122 ? -17.726 11.554 -9.475 1.00 72.00 122 GLN A CA 1
ATOM 969 C C . GLN A 1 122 ? -17.182 12.964 -9.199 1.00 72.00 122 GLN A C 1
ATOM 971 O O . GLN A 1 122 ? -17.190 13.803 -10.092 1.00 72.00 122 GLN A O 1
ATOM 976 N N . GLU A 1 123 ? -16.692 13.217 -7.986 1.00 71.62 123 GLU A N 1
ATOM 977 C CA . GLU A 1 123 ? -16.060 14.479 -7.587 1.00 71.62 123 GLU A CA 1
ATOM 978 C C . GLU A 1 123 ? -14.752 14.735 -8.357 1.00 71.62 123 GLU A C 1
ATOM 980 O O . GLU A 1 123 ? -14.567 15.813 -8.917 1.00 71.62 123 GLU A O 1
ATOM 985 N N . ARG A 1 124 ? -13.894 13.714 -8.500 1.00 62.75 124 ARG A N 1
ATOM 986 C CA . ARG A 1 124 ? -12.670 13.802 -9.319 1.00 62.75 124 ARG A CA 1
ATOM 987 C C . ARG A 1 124 ? -12.967 13.892 -10.816 1.00 62.75 124 ARG A C 1
ATOM 989 O O . ARG A 1 124 ? -12.295 14.643 -11.512 1.00 62.75 124 ARG A O 1
ATOM 996 N N . ASP A 1 125 ? -13.974 13.179 -11.317 1.00 66.69 125 ASP A N 1
ATOM 997 C CA . ASP A 1 125 ? -14.390 13.287 -12.720 1.00 66.69 125 ASP A CA 1
ATOM 998 C C . ASP A 1 125 ? -14.936 14.694 -13.031 1.00 66.69 125 ASP A C 1
ATOM 1000 O O . ASP A 1 125 ? -14.689 15.225 -14.115 1.00 66.69 125 ASP A O 1
ATOM 1004 N N . ALA A 1 126 ? -15.642 15.319 -12.081 1.00 66.88 126 ALA A N 1
ATOM 1005 C CA . ALA A 1 126 ? -16.158 16.684 -12.194 1.00 66.88 126 ALA A CA 1
ATOM 1006 C C . ALA A 1 126 ? -15.059 17.761 -12.143 1.00 66.88 126 ALA A C 1
ATOM 1008 O O . ALA A 1 126 ? -15.189 18.769 -12.832 1.00 66.88 126 ALA A O 1
ATOM 1009 N N . ASP A 1 127 ? -13.988 17.538 -11.379 1.00 67.81 127 ASP A N 1
ATOM 1010 C CA . ASP A 1 127 ? -12.815 18.422 -11.299 1.00 67.81 127 ASP A CA 1
ATOM 1011 C C . ASP A 1 127 ? -11.908 18.306 -12.544 1.00 67.81 127 ASP A C 1
ATOM 1013 O O . ASP A 1 127 ? -11.499 19.301 -13.140 1.00 67.81 127 ASP A O 1
ATOM 1017 N N . VAL A 1 128 ? -11.657 17.079 -13.015 1.00 61.44 128 VAL A N 1
ATOM 1018 C CA . VAL A 1 128 ? -10.708 16.799 -14.111 1.00 61.44 128 VAL A CA 1
ATOM 1019 C C . VAL A 1 128 ? -11.301 17.048 -15.507 1.00 61.44 128 VAL A C 1
ATOM 1021 O O . VAL A 1 128 ? -10.576 17.426 -16.431 1.00 61.44 128 VAL A O 1
ATOM 1024 N N . THR A 1 129 ? -12.611 16.857 -15.700 1.00 61.97 129 THR A N 1
ATOM 1025 C CA . THR A 1 129 ? -13.247 16.953 -17.032 1.00 61.97 129 THR A CA 1
ATOM 1026 C C . THR A 1 129 ? -13.249 18.372 -17.639 1.00 61.97 129 THR A C 1
ATOM 1028 O O . THR A 1 129 ? -12.931 18.491 -18.828 1.00 61.97 129 THR A O 1
ATOM 1031 N N . PRO A 1 130 ? -13.581 19.455 -16.902 1.00 68.25 130 PRO A N 1
ATOM 1032 C CA . PRO A 1 130 ? -13.579 20.818 -17.440 1.00 68.25 130 PRO A CA 1
ATOM 1033 C C . PRO A 1 130 ? -12.225 21.288 -18.015 1.00 68.25 130 PRO A C 1
ATOM 1035 O O . PRO A 1 130 ? -12.208 21.644 -19.197 1.00 68.25 130 PRO A O 1
ATOM 1038 N N . PRO A 1 131 ? -11.083 21.236 -17.291 1.00 66.62 131 PRO A N 1
ATOM 1039 C CA . PRO A 1 131 ? -9.812 21.755 -17.808 1.00 66.62 131 PRO A CA 1
ATOM 1040 C C . PRO A 1 131 ? -9.255 20.936 -18.983 1.00 66.62 131 PRO A C 1
ATOM 1042 O O . PRO A 1 131 ? -8.606 21.494 -19.868 1.00 66.62 131 PRO A O 1
ATOM 1045 N N . LEU A 1 132 ? -9.538 19.627 -19.056 1.00 59.66 132 LEU A N 1
ATOM 1046 C CA . LEU A 1 132 ? -9.228 18.824 -20.247 1.00 59.66 132 LEU A CA 1
ATOM 1047 C C . LEU A 1 132 ? -10.025 19.303 -21.467 1.00 59.66 132 LEU A C 1
ATOM 1049 O O . LEU A 1 132 ? -9.451 19.529 -22.534 1.00 59.66 132 LEU A O 1
ATOM 1053 N N . ARG A 1 133 ? -11.334 19.529 -21.300 1.00 64.75 133 ARG A N 1
ATOM 1054 C CA . ARG A 1 133 ? -12.209 20.011 -22.376 1.00 64.75 133 ARG A CA 1
ATOM 1055 C C . ARG A 1 133 ? -11.783 21.387 -22.892 1.00 64.75 133 ARG A C 1
ATOM 1057 O O . ARG A 1 133 ? -11.779 21.596 -24.103 1.00 64.75 133 ARG A O 1
ATOM 1064 N N . GLU A 1 134 ? -11.402 22.302 -22.004 1.00 65.38 134 GLU A N 1
ATOM 1065 C CA . GLU A 1 134 ? -10.884 23.624 -22.384 1.00 65.38 134 GLU A CA 1
ATOM 1066 C C . GLU A 1 134 ? -9.568 23.535 -23.169 1.00 65.38 134 GLU A C 1
ATOM 1068 O O . GLU A 1 134 ? -9.355 24.311 -24.101 1.00 65.38 134 GLU A O 1
ATOM 1073 N N . ARG A 1 135 ? -8.707 22.558 -22.855 1.00 62.25 135 ARG A N 1
ATOM 1074 C CA . ARG A 1 135 ? -7.414 22.380 -23.529 1.00 62.25 135 ARG A CA 1
ATOM 1075 C C . ARG A 1 135 ? -7.516 21.708 -24.902 1.00 62.25 135 ARG A C 1
ATOM 1077 O O . ARG A 1 135 ? -6.730 22.039 -25.787 1.00 62.25 135 ARG A O 1
ATOM 1084 N N . ASP A 1 136 ? -8.464 20.796 -25.107 1.00 58.12 136 ASP A N 1
ATOM 1085 C CA . ASP A 1 136 ? -8.567 20.024 -26.358 1.00 58.12 136 ASP A CA 1
ATOM 1086 C C . ASP A 1 136 ? -9.328 20.766 -27.482 1.00 58.12 136 ASP A C 1
ATOM 1088 O O . ASP A 1 136 ? -9.066 20.545 -28.674 1.00 58.12 136 ASP A O 1
ATOM 1092 N N . VAL A 1 137 ? -10.218 21.701 -27.122 1.00 64.25 137 VAL A N 1
ATOM 1093 C CA . VAL A 1 137 ? -10.964 22.569 -28.059 1.00 64.25 137 VAL A CA 1
ATOM 1094 C C . VAL A 1 137 ? -10.063 23.400 -28.996 1.00 64.25 137 VAL A C 1
ATOM 1096 O O . VAL A 1 137 ? -10.338 23.397 -30.194 1.00 64.25 137 VAL A O 1
ATOM 1099 N N . PRO A 1 138 ? -8.992 24.089 -28.544 1.00 66.44 138 PRO A N 1
ATOM 1100 C CA . PRO A 1 138 ? -8.092 24.821 -29.445 1.00 66.44 138 PRO A CA 1
ATOM 1101 C C . PRO A 1 138 ? -7.066 23.931 -30.168 1.00 66.44 138 PRO A C 1
ATOM 1103 O O . PRO A 1 138 ? -6.572 24.303 -31.232 1.00 66.44 138 PRO A O 1
ATOM 1106 N N . VAL A 1 139 ? -6.730 22.754 -29.626 1.00 61.47 139 VAL A N 1
ATOM 1107 C CA . VAL A 1 139 ? -5.687 21.874 -30.192 1.00 61.47 139 VAL A CA 1
ATOM 1108 C C . VAL A 1 139 ? -6.150 21.195 -31.482 1.00 61.47 139 VAL A C 1
ATOM 1110 O O . VAL A 1 139 ? -5.381 21.090 -32.438 1.00 61.47 139 VAL A O 1
ATOM 1113 N N . THR A 1 140 ? -7.410 20.763 -31.544 1.00 66.38 140 THR A N 1
ATOM 1114 C CA . THR A 1 140 ? -7.973 20.083 -32.722 1.00 66.38 140 THR A CA 1
ATOM 1115 C C . THR A 1 140 ? -7.967 20.927 -34.015 1.00 66.38 140 THR A C 1
ATOM 1117 O O . THR A 1 140 ? -7.440 20.424 -35.013 1.00 66.38 140 THR A O 1
ATOM 1120 N N . PRO A 1 141 ? -8.444 22.191 -34.056 1.00 70.12 141 PRO A N 1
ATOM 1121 C CA . PRO A 1 141 ? -8.347 23.021 -35.261 1.00 70.12 141 PRO A CA 1
ATOM 1122 C C . PRO A 1 141 ? -6.897 23.396 -35.607 1.00 70.12 141 PRO A C 1
ATOM 1124 O O . PRO A 1 141 ? -6.521 23.327 -36.776 1.00 70.12 141 PRO A O 1
ATOM 1127 N N . ALA A 1 142 ? -6.046 23.693 -34.617 1.00 66.88 142 ALA A N 1
ATOM 1128 C CA . ALA A 1 142 ? -4.640 24.036 -34.858 1.00 66.88 142 ALA A CA 1
ATOM 1129 C C . ALA A 1 142 ? -3.831 22.876 -35.480 1.00 66.88 142 ALA A C 1
ATOM 1131 O O . ALA A 1 142 ? -2.914 23.100 -36.276 1.00 66.88 142 ALA A O 1
ATOM 1132 N N . LEU A 1 143 ? -4.173 21.624 -35.152 1.00 67.44 143 LEU A N 1
ATOM 1133 C CA . LEU A 1 143 ? -3.632 20.446 -35.834 1.00 67.44 143 LEU A CA 1
ATOM 1134 C C . LEU A 1 143 ? -4.185 20.306 -37.259 1.00 67.44 143 LEU A C 1
ATOM 1136 O O . LEU A 1 143 ? -3.420 19.989 -38.170 1.00 67.44 143 LEU A O 1
ATOM 1140 N N . HIS A 1 144 ? -5.477 20.571 -37.473 1.00 74.88 144 HIS A N 1
ATOM 1141 C CA . HIS A 1 144 ? -6.096 20.502 -38.799 1.00 74.88 144 HIS A CA 1
ATOM 1142 C C . HIS A 1 144 ? -5.460 21.496 -39.787 1.00 74.88 144 HIS A C 1
ATOM 1144 O O . HIS A 1 144 ? -5.069 21.093 -40.881 1.00 74.88 144 HIS A O 1
ATOM 1150 N N . GLU A 1 145 ? -5.254 22.755 -39.386 1.00 73.62 145 GLU A N 1
ATOM 1151 C CA . GLU A 1 145 ? -4.573 23.765 -40.215 1.00 73.62 145 GLU A CA 1
ATOM 1152 C C . GLU A 1 145 ? -3.121 23.381 -40.539 1.00 73.62 145 GLU A C 1
ATOM 1154 O O . GLU A 1 145 ? -2.663 23.557 -41.673 1.00 73.62 145 GLU A O 1
ATOM 1159 N N . ARG A 1 146 ? -2.392 22.789 -39.581 1.00 67.31 146 ARG A N 1
ATOM 1160 C CA . ARG A 1 146 ? -1.036 22.266 -39.825 1.00 67.31 146 ARG A CA 1
ATOM 1161 C C . ARG A 1 146 ? -1.025 21.131 -40.846 1.00 67.31 146 ARG A C 1
ATOM 1163 O O . ARG A 1 146 ? -0.154 21.125 -41.710 1.00 67.31 146 ARG A O 1
ATOM 1170 N N . TYR A 1 147 ? -1.978 20.201 -40.800 1.00 68.44 147 TYR A N 1
ATOM 1171 C CA . TYR A 1 147 ? -2.086 19.162 -41.831 1.00 68.44 147 TYR A CA 1
ATOM 1172 C C . TYR A 1 147 ? -2.469 19.749 -43.197 1.00 68.44 147 TYR A C 1
ATOM 1174 O O . TYR A 1 147 ? -1.817 19.442 -44.194 1.00 68.44 147 TYR A O 1
ATOM 1182 N N . ALA A 1 148 ? -3.454 20.650 -43.243 1.00 71.94 148 ALA A N 1
ATOM 1183 C CA . ALA A 1 148 ? -3.909 21.293 -44.476 1.00 71.94 148 ALA A CA 1
ATOM 1184 C C . ALA A 1 148 ? -2.810 22.112 -45.182 1.00 71.94 148 ALA A C 1
ATOM 1186 O O . ALA A 1 148 ? -2.796 22.185 -46.408 1.00 71.94 148 ALA A O 1
ATOM 1187 N N . THR A 1 149 ? -1.871 22.697 -44.430 1.00 73.44 149 THR A N 1
ATOM 1188 C CA . THR A 1 149 ? -0.755 23.491 -44.978 1.00 73.44 149 THR A CA 1
ATOM 1189 C C . THR A 1 149 ? 0.489 22.661 -45.308 1.00 73.44 149 THR A C 1
ATOM 1191 O O . THR A 1 149 ? 1.114 22.883 -46.345 1.00 73.44 149 THR A O 1
ATOM 1194 N N . VAL A 1 150 ? 0.862 21.686 -44.471 1.00 71.50 150 VAL A N 1
ATOM 1195 C CA . VAL A 1 150 ? 2.094 20.898 -44.666 1.00 71.50 150 VAL A CA 1
ATOM 1196 C C . VAL A 1 150 ? 1.959 19.876 -45.799 1.00 71.50 150 VAL A C 1
ATOM 1198 O O . VAL A 1 150 ? 2.911 19.683 -46.555 1.00 71.50 150 VAL A O 1
ATOM 1201 N N . THR A 1 151 ? 0.799 19.233 -45.959 1.00 71.69 151 THR A N 1
ATOM 1202 C CA . THR A 1 151 ? 0.600 18.192 -46.981 1.00 71.69 151 THR A CA 1
ATOM 1203 C C . THR A 1 151 ? 0.811 18.678 -48.428 1.00 71.69 151 THR A C 1
ATOM 1205 O O . THR A 1 151 ? 1.603 18.039 -49.126 1.00 71.69 151 THR A O 1
ATOM 1208 N N . PRO A 1 152 ? 0.201 19.784 -48.911 1.00 73.25 152 PRO A N 1
ATOM 1209 C CA . PRO A 1 152 ? 0.457 20.274 -50.270 1.00 73.25 152 PRO A CA 1
ATOM 1210 C C . PRO A 1 152 ? 1.905 20.753 -50.459 1.00 73.25 152 PRO A C 1
ATOM 1212 O O . PRO A 1 152 ? 2.520 20.424 -51.468 1.00 73.25 152 PRO A O 1
ATOM 1215 N N . ALA A 1 153 ? 2.498 21.427 -49.467 1.00 69.31 153 ALA A N 1
ATOM 1216 C CA . ALA A 1 153 ? 3.884 21.900 -49.546 1.00 69.31 153 ALA A CA 1
ATOM 1217 C C . ALA A 1 153 ? 4.917 20.752 -49.612 1.00 69.31 153 ALA A C 1
ATOM 1219 O O . ALA A 1 153 ? 5.970 20.889 -50.241 1.00 69.31 153 ALA A O 1
ATOM 1220 N N . LEU A 1 154 ? 4.629 19.604 -48.985 1.00 67.88 154 LEU A N 1
ATOM 1221 C CA . LEU A 1 154 ? 5.420 18.381 -49.156 1.00 67.88 154 LEU A CA 1
ATOM 1222 C C . LEU A 1 154 ? 5.196 17.737 -50.528 1.00 67.88 154 LEU A C 1
ATOM 1224 O O . LEU A 1 154 ? 6.159 17.254 -51.123 1.00 67.88 154 LEU A O 1
ATOM 1228 N N . HIS A 1 155 ? 3.964 17.755 -51.047 1.00 75.25 155 HIS A N 1
ATOM 1229 C CA . HIS A 1 155 ? 3.665 17.243 -52.383 1.00 75.25 155 HIS A CA 1
ATOM 1230 C C . HIS A 1 155 ? 4.412 18.035 -53.466 1.00 75.25 155 HIS A C 1
ATOM 1232 O O . HIS A 1 155 ? 5.153 17.435 -54.236 1.00 75.25 155 HIS A O 1
ATOM 1238 N N . GLU A 1 156 ? 4.325 19.369 -53.471 1.00 74.25 156 GLU A N 1
ATOM 1239 C CA . GLU A 1 156 ? 5.048 20.227 -54.425 1.00 74.25 156 GLU A CA 1
ATOM 1240 C C . GLU A 1 156 ? 6.567 19.998 -54.391 1.00 74.25 156 GLU A C 1
ATOM 1242 O O . GLU A 1 156 ? 7.208 19.897 -55.442 1.00 74.25 156 GLU A O 1
ATOM 1247 N N . ARG A 1 157 ? 7.156 19.850 -53.195 1.00 66.25 157 ARG A N 1
ATOM 1248 C CA . ARG A 1 157 ? 8.580 19.503 -53.038 1.00 66.25 157 ARG A CA 1
ATOM 1249 C C . ARG A 1 157 ? 8.913 18.131 -53.616 1.00 66.25 157 ARG A C 1
ATOM 1251 O O . ARG A 1 157 ? 9.972 17.981 -54.212 1.00 66.25 157 ARG A O 1
ATOM 1258 N N . TYR A 1 158 ? 8.035 17.142 -53.467 1.00 63.97 158 TYR A N 1
ATOM 1259 C CA . TYR A 1 158 ? 8.249 15.819 -54.049 1.00 63.97 158 TYR A CA 1
ATOM 1260 C C . TYR A 1 158 ? 8.193 15.885 -55.584 1.00 63.97 158 TYR A C 1
ATOM 1262 O O . TYR A 1 158 ? 9.162 15.534 -56.254 1.00 63.97 158 TYR A O 1
ATOM 1270 N N . THR A 1 159 ? 7.114 16.444 -56.140 1.00 68.75 159 THR A N 1
ATOM 1271 C CA . THR A 1 159 ? 6.875 16.525 -57.591 1.00 68.75 159 THR A CA 1
ATOM 1272 C C . THR A 1 159 ? 7.915 17.378 -58.333 1.00 68.75 159 THR A C 1
ATOM 1274 O O . THR A 1 159 ? 8.151 17.151 -59.516 1.00 68.75 159 THR A O 1
ATOM 1277 N N . SER A 1 160 ? 8.571 18.329 -57.654 1.00 68.06 160 SER A N 1
ATOM 1278 C CA . SER A 1 160 ? 9.672 19.131 -58.217 1.00 68.06 160 SER A CA 1
ATOM 1279 C C . SER A 1 160 ? 11.063 18.500 -58.063 1.00 68.06 160 SER A C 1
ATOM 1281 O O . SER A 1 160 ? 11.906 18.689 -58.938 1.00 68.06 160 SER A O 1
ATOM 1283 N N . VAL A 1 161 ? 11.324 17.734 -56.996 1.00 64.75 161 VAL A N 1
ATOM 1284 C CA . VAL A 1 161 ? 12.643 17.112 -56.763 1.00 64.75 161 VAL A CA 1
ATOM 1285 C C . VAL A 1 161 ? 12.820 15.808 -57.543 1.00 64.75 161 VAL A C 1
ATOM 1287 O O . VAL A 1 161 ? 13.913 15.566 -58.055 1.00 64.75 161 VAL A O 1
ATOM 1290 N N . THR A 1 162 ? 11.786 14.969 -57.678 1.00 64.00 162 THR A N 1
ATOM 1291 C CA . THR A 1 162 ? 11.928 13.660 -58.346 1.00 64.00 162 THR A CA 1
ATOM 1292 C C . THR A 1 162 ? 12.399 13.752 -59.809 1.00 64.00 162 THR A C 1
ATOM 1294 O O . THR A 1 162 ? 13.308 12.995 -60.156 1.00 64.00 162 THR A O 1
ATOM 1297 N N . PRO A 1 163 ? 11.888 14.666 -60.665 1.00 67.62 163 PRO A N 1
ATOM 1298 C CA . PRO A 1 163 ? 12.386 14.810 -62.036 1.00 67.62 163 PRO A CA 1
ATOM 1299 C C . PRO A 1 163 ? 13.842 15.287 -62.079 1.00 67.62 163 PRO A C 1
ATOM 1301 O O . PRO A 1 163 ? 14.665 14.683 -62.757 1.00 67.62 163 PRO A O 1
ATOM 1304 N N . ALA A 1 164 ? 14.188 16.300 -61.276 1.00 64.06 164 ALA A N 1
ATOM 1305 C CA . ALA A 1 164 ? 15.540 16.857 -61.229 1.00 64.06 164 ALA A CA 1
ATOM 1306 C C . ALA A 1 164 ? 16.595 15.840 -60.749 1.00 64.06 164 ALA A C 1
ATOM 1308 O O . ALA A 1 164 ? 17.739 15.877 -61.199 1.00 64.06 164 ALA A O 1
ATOM 1309 N N . LEU A 1 165 ? 16.215 14.912 -59.860 1.00 62.34 165 LEU A N 1
ATOM 1310 C CA . LEU A 1 165 ? 17.078 13.797 -59.465 1.00 62.34 165 LEU A CA 1
ATOM 1311 C C . LEU A 1 165 ? 17.245 12.782 -60.609 1.00 62.34 165 LEU A C 1
ATOM 1313 O O . LEU A 1 165 ? 18.352 12.308 -60.856 1.00 62.34 165 LEU A O 1
ATOM 1317 N N . HIS A 1 166 ? 16.166 12.480 -61.338 1.00 67.81 166 HIS A N 1
ATOM 1318 C CA . HIS A 1 166 ? 16.194 11.542 -62.460 1.00 67.81 166 HIS A CA 1
ATOM 1319 C C . HIS A 1 166 ? 17.062 12.050 -63.623 1.00 67.81 166 HIS A C 1
ATOM 1321 O O . HIS A 1 166 ? 17.917 11.308 -64.109 1.00 67.81 166 HIS A O 1
ATOM 1327 N N . ASP A 1 167 ? 16.915 13.325 -63.997 1.00 68.38 167 ASP A N 1
ATOM 1328 C CA . ASP A 1 167 ? 17.732 13.986 -65.025 1.00 68.38 167 ASP A CA 1
ATOM 1329 C C . ASP A 1 167 ? 19.228 14.016 -64.652 1.00 68.38 167 ASP A C 1
ATOM 1331 O O . ASP A 1 167 ? 20.094 13.950 -65.527 1.00 68.38 167 ASP A O 1
ATOM 1335 N N . TYR A 1 168 ? 19.548 14.077 -63.352 1.00 64.69 168 TYR A N 1
ATOM 1336 C CA . TYR A 1 168 ? 20.923 14.020 -62.851 1.00 64.69 168 TYR A CA 1
ATOM 1337 C C . TYR A 1 168 ? 21.509 12.597 -62.858 1.00 64.69 168 TYR A C 1
ATOM 1339 O O . TYR A 1 168 ? 22.657 12.408 -63.261 1.00 64.69 168 TYR A O 1
ATOM 1347 N N . GLU A 1 169 ? 20.752 11.582 -62.432 1.00 56.91 169 GLU A N 1
ATOM 1348 C CA . GLU A 1 169 ? 21.261 10.205 -62.317 1.00 56.91 169 GLU A CA 1
ATOM 1349 C C . GLU A 1 169 ? 21.316 9.448 -63.656 1.00 56.91 169 GLU A C 1
ATOM 1351 O O . GLU A 1 169 ? 22.215 8.618 -63.855 1.00 56.91 169 GLU A O 1
ATOM 1356 N N . ALA A 1 170 ? 20.410 9.754 -64.593 1.00 65.12 170 ALA A N 1
ATOM 1357 C CA . ALA A 1 170 ? 20.317 9.107 -65.904 1.00 65.12 170 ALA A CA 1
ATOM 1358 C C . ALA A 1 170 ? 21.624 9.117 -66.737 1.00 65.12 170 ALA A C 1
ATOM 1360 O O . ALA A 1 170 ? 21.956 8.075 -67.306 1.00 65.12 170 ALA A O 1
ATOM 1361 N N . PRO A 1 171 ? 22.416 10.211 -66.820 1.00 64.19 171 PRO A N 1
ATOM 1362 C CA . PRO A 1 171 ? 23.720 10.188 -67.494 1.00 64.19 171 PRO A CA 1
ATOM 1363 C C . PRO A 1 171 ? 24.857 9.595 -66.639 1.00 64.19 171 PRO A C 1
ATOM 1365 O O . PRO A 1 171 ? 25.860 9.126 -67.186 1.00 64.19 171 PRO A O 1
ATOM 1368 N N . VAL A 1 172 ? 24.736 9.598 -65.307 1.00 58.81 172 VAL A N 1
ATOM 1369 C CA . VAL A 1 172 ? 25.817 9.201 -64.383 1.00 58.81 172 VAL A CA 1
ATOM 1370 C C . VAL A 1 172 ? 26.013 7.683 -64.344 1.00 58.81 172 VAL A C 1
ATOM 1372 O O . VAL A 1 172 ? 27.154 7.207 -64.298 1.00 58.81 172 VAL A O 1
ATOM 1375 N N . THR A 1 173 ? 24.935 6.898 -64.413 1.00 59.91 173 THR A N 1
ATOM 1376 C CA . THR A 1 173 ? 25.021 5.425 -64.395 1.00 59.91 173 THR A CA 1
ATOM 1377 C C . THR A 1 173 ? 25.692 4.840 -65.652 1.00 59.91 173 THR A C 1
ATOM 1379 O O . THR A 1 173 ? 26.653 4.081 -65.495 1.00 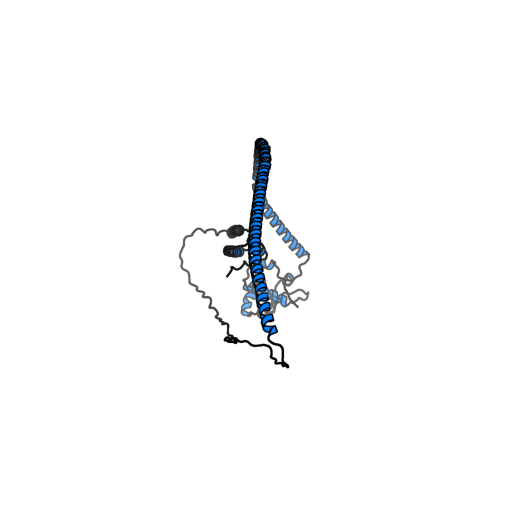59.91 173 THR A O 1
ATOM 1382 N N . PRO A 1 174 ? 25.329 5.223 -66.896 1.00 64.25 174 PRO A N 1
ATOM 1383 C CA . PRO A 1 174 ? 26.047 4.788 -68.096 1.00 64.25 174 PRO A CA 1
ATOM 1384 C C . PRO A 1 174 ? 27.514 5.240 -68.117 1.00 64.25 174 PRO A C 1
ATOM 1386 O O . PRO A 1 174 ? 28.396 4.453 -68.462 1.00 64.25 174 PRO A O 1
ATOM 1389 N N . ALA A 1 175 ? 27.803 6.482 -67.709 1.00 62.97 175 ALA A N 1
ATOM 1390 C CA . ALA A 1 175 ? 29.160 7.030 -67.733 1.00 62.97 175 ALA A CA 1
ATOM 1391 C C . ALA A 1 175 ? 30.104 6.371 -66.708 1.00 62.97 175 ALA A C 1
ATOM 1393 O O . ALA A 1 175 ? 31.293 6.196 -66.985 1.00 62.97 175 ALA A O 1
ATOM 1394 N N . SER A 1 176 ? 29.596 5.992 -65.532 1.00 60.44 176 SER A N 1
ATOM 1395 C CA . SER A 1 176 ? 30.363 5.239 -64.528 1.00 60.44 176 SER A CA 1
ATOM 1396 C C . SER A 1 176 ? 30.550 3.773 -64.931 1.00 60.44 176 SER A C 1
ATOM 1398 O O . SER A 1 176 ? 31.663 3.258 -64.809 1.00 60.44 176 SER A O 1
ATOM 1400 N N . HIS A 1 177 ? 29.524 3.132 -65.505 1.00 65.31 177 HIS A N 1
ATOM 1401 C CA . HIS A 1 177 ? 29.639 1.779 -66.055 1.00 65.31 177 HIS A CA 1
ATOM 1402 C C . HIS A 1 177 ? 30.685 1.706 -67.179 1.00 65.31 177 HIS A C 1
ATOM 1404 O O . HIS A 1 177 ? 31.579 0.867 -67.116 1.00 65.31 177 HIS A O 1
ATOM 1410 N N . ALA A 1 178 ? 30.650 2.633 -68.145 1.00 65.81 178 ALA A N 1
ATOM 1411 C CA . ALA A 1 178 ? 31.613 2.694 -69.250 1.00 65.81 178 ALA A CA 1
ATOM 1412 C C . ALA A 1 178 ? 33.072 2.885 -68.783 1.00 65.81 178 ALA A C 1
ATOM 1414 O O . ALA A 1 178 ? 33.999 2.325 -69.368 1.00 65.81 178 ALA A O 1
ATOM 1415 N N . ARG A 1 179 ? 33.296 3.650 -67.704 1.00 63.31 179 ARG A N 1
ATOM 1416 C CA . ARG A 1 179 ? 34.628 3.781 -67.087 1.00 63.31 179 ARG A CA 1
ATOM 1417 C C . ARG A 1 179 ? 35.079 2.472 -66.442 1.00 63.31 179 ARG A C 1
ATOM 1419 O O . ARG A 1 179 ? 36.223 2.075 -66.642 1.00 63.31 179 ARG A O 1
ATOM 1426 N N . TYR A 1 180 ? 34.195 1.788 -65.714 1.00 54.91 180 TYR A N 1
ATOM 1427 C CA . TYR A 1 180 ? 34.506 0.484 -65.124 1.00 54.91 180 TYR A CA 1
ATOM 1428 C C . TYR A 1 180 ? 34.839 -0.561 -66.197 1.00 54.91 180 TYR A C 1
ATOM 1430 O O . TYR A 1 180 ? 35.893 -1.189 -66.120 1.00 54.91 180 TYR A O 1
ATOM 1438 N N . THR A 1 181 ? 34.012 -0.698 -67.238 1.00 64.38 181 THR A N 1
ATOM 1439 C CA . THR A 1 181 ? 34.243 -1.677 -68.315 1.00 64.38 181 THR A CA 1
ATOM 1440 C C . THR A 1 181 ? 35.507 -1.400 -69.130 1.00 64.38 181 THR A C 1
ATOM 1442 O O . THR A 1 181 ? 36.101 -2.350 -69.632 1.00 64.38 181 THR A O 1
ATOM 1445 N N . GLY A 1 182 ? 35.961 -0.145 -69.226 1.00 66.88 182 GLY A N 1
ATOM 1446 C CA . GLY A 1 182 ? 37.240 0.208 -69.853 1.00 66.88 182 GLY A CA 1
ATOM 1447 C C . GLY A 1 182 ? 38.471 -0.022 -68.965 1.00 66.88 182 GLY A C 1
ATOM 1448 O O . GLY A 1 182 ? 39.500 -0.487 -69.450 1.00 66.88 182 GLY A O 1
ATOM 1449 N N . VAL A 1 183 ? 38.388 0.275 -67.663 1.00 66.06 183 VAL A N 1
ATOM 1450 C CA . VAL A 1 183 ? 39.536 0.174 -66.737 1.00 66.06 183 VAL A CA 1
ATOM 1451 C C . VAL A 1 183 ? 39.807 -1.269 -66.294 1.00 66.06 183 VAL A C 1
ATOM 1453 O O . VAL A 1 183 ? 40.966 -1.654 -66.146 1.00 66.06 183 VAL A O 1
ATOM 1456 N N . THR A 1 184 ? 38.772 -2.095 -66.104 1.00 67.50 184 THR A N 1
ATOM 1457 C CA . THR A 1 184 ? 38.932 -3.486 -65.644 1.00 67.50 184 THR A CA 1
ATOM 1458 C C . THR A 1 184 ? 39.806 -4.374 -66.553 1.00 67.50 184 THR A C 1
ATOM 1460 O O . THR A 1 184 ? 40.672 -5.054 -65.999 1.00 67.50 184 THR A O 1
ATOM 1463 N N . PRO A 1 185 ? 39.657 -4.404 -67.897 1.00 71.12 185 PRO A N 1
ATOM 1464 C CA . PRO A 1 185 ? 40.566 -5.169 -68.755 1.00 71.12 185 PRO A CA 1
ATOM 1465 C C . PRO A 1 185 ? 41.986 -4.589 -68.746 1.00 71.12 185 PRO A C 1
ATOM 1467 O O . PRO A 1 185 ? 42.931 -5.338 -68.546 1.00 71.12 185 PRO A O 1
ATOM 1470 N N . ALA A 1 186 ? 42.152 -3.264 -68.813 1.00 71.19 186 ALA A N 1
ATOM 1471 C CA . ALA A 1 186 ? 43.482 -2.648 -68.804 1.00 71.19 186 ALA A CA 1
ATOM 1472 C C . ALA A 1 186 ? 44.296 -2.980 -67.532 1.00 71.19 186 ALA A C 1
ATOM 1474 O O . ALA A 1 186 ? 45.502 -3.206 -67.609 1.00 71.19 186 ALA A O 1
ATOM 1475 N N . LEU A 1 187 ? 43.648 -3.062 -66.362 1.00 72.62 187 LEU A N 1
ATOM 1476 C CA . LEU A 1 187 ? 44.301 -3.507 -65.122 1.00 72.62 187 LEU A CA 1
ATOM 1477 C C . LEU A 1 187 ? 44.658 -5.002 -65.132 1.00 72.62 187 LEU A C 1
ATOM 1479 O O . LEU A 1 187 ? 45.682 -5.382 -64.563 1.00 72.62 187 LEU A O 1
ATOM 1483 N N . ARG A 1 188 ? 43.847 -5.847 -65.783 1.00 77.31 188 ARG A N 1
ATOM 1484 C CA . ARG A 1 188 ? 44.165 -7.267 -65.997 1.00 77.31 188 ARG A CA 1
ATOM 1485 C C . ARG A 1 188 ? 45.389 -7.413 -66.899 1.00 77.31 188 ARG A C 1
ATOM 1487 O O . ARG A 1 188 ? 46.321 -8.108 -66.514 1.00 77.31 188 ARG A O 1
ATOM 1494 N N . ASP A 1 189 ? 45.410 -6.732 -68.041 1.00 82.81 189 ASP A N 1
ATOM 1495 C CA . ASP A 1 189 ? 46.491 -6.831 -69.027 1.00 82.81 189 ASP A CA 1
ATOM 1496 C C . ASP A 1 189 ? 47.845 -6.412 -68.420 1.00 82.81 189 ASP A C 1
ATOM 1498 O O . ASP A 1 189 ? 48.872 -7.053 -68.652 1.00 82.81 189 ASP A O 1
ATOM 1502 N N . VAL A 1 190 ? 47.846 -5.376 -67.567 1.00 80.75 190 VAL A N 1
ATOM 1503 C CA . VAL A 1 190 ? 49.024 -4.960 -66.787 1.00 80.75 190 VAL A CA 1
ATOM 1504 C C . VAL A 1 190 ? 49.449 -6.039 -65.783 1.00 80.75 190 VAL A C 1
ATOM 1506 O O . VAL A 1 190 ? 50.630 -6.381 -65.734 1.00 80.75 190 VAL A O 1
ATOM 1509 N N . ALA A 1 191 ? 48.517 -6.617 -65.020 1.00 77.12 191 ALA A N 1
ATOM 1510 C CA . ALA A 1 191 ? 48.831 -7.658 -64.038 1.00 77.12 191 ALA A CA 1
ATOM 1511 C C . ALA A 1 191 ? 49.348 -8.959 -64.687 1.00 77.12 191 ALA A C 1
ATOM 1513 O O . ALA A 1 191 ? 50.310 -9.555 -64.201 1.00 77.12 191 ALA A O 1
ATOM 1514 N N . GLU A 1 192 ? 48.758 -9.382 -65.809 1.00 84.50 192 GLU A N 1
ATOM 1515 C CA . GLU A 1 192 ? 49.208 -10.548 -66.582 1.00 84.50 192 GLU A CA 1
ATOM 1516 C C . GLU A 1 192 ? 50.600 -10.297 -67.204 1.00 84.50 192 GLU A C 1
ATOM 1518 O O . GLU A 1 192 ? 51.461 -11.184 -67.186 1.00 84.50 192 GLU A O 1
ATOM 1523 N N . SER A 1 193 ? 50.877 -9.064 -67.651 1.00 83.44 193 SER A N 1
ATOM 1524 C CA . SER A 1 193 ? 52.204 -8.632 -68.112 1.00 83.44 193 SER A CA 1
ATOM 1525 C C . SER A 1 193 ? 53.257 -8.680 -66.994 1.00 83.44 193 SER A C 1
ATOM 1527 O O . SER A 1 193 ? 54.307 -9.306 -67.166 1.00 83.44 193 SER A O 1
ATOM 1529 N N . GLU A 1 194 ? 52.975 -8.116 -65.812 1.00 87.44 194 GLU A N 1
ATOM 1530 C CA . GLU A 1 194 ? 53.880 -8.191 -64.654 1.00 87.44 194 GLU A CA 1
ATOM 1531 C C . GLU A 1 194 ? 54.112 -9.635 -64.187 1.00 87.44 194 GLU A C 1
ATOM 1533 O O . GLU A 1 194 ? 55.240 -10.007 -63.845 1.00 87.44 194 GLU A O 1
ATOM 1538 N N . GLN A 1 195 ? 53.081 -10.484 -64.198 1.00 84.06 195 GLN A N 1
ATOM 1539 C CA . GLN A 1 195 ? 53.221 -11.899 -63.856 1.00 84.06 195 GLN A CA 1
ATOM 1540 C C . GLN A 1 195 ? 54.153 -12.625 -64.840 1.00 84.06 195 GLN A C 1
ATOM 1542 O O . GLN A 1 195 ? 55.024 -13.387 -64.411 1.00 84.06 195 GLN A O 1
ATOM 1547 N N . ASN A 1 196 ? 54.031 -12.357 -66.143 1.00 89.06 196 ASN A N 1
ATOM 1548 C CA . ASN A 1 196 ? 54.906 -12.930 -67.165 1.00 89.06 196 ASN A CA 1
ATOM 1549 C C . ASN A 1 196 ? 56.355 -12.414 -67.044 1.00 89.06 196 ASN A C 1
ATOM 1551 O O . ASN A 1 196 ? 57.298 -13.208 -67.060 1.00 89.06 196 ASN A O 1
ATOM 1555 N N . GLN A 1 197 ? 56.537 -11.107 -66.820 1.00 84.19 197 GLN A N 1
ATOM 1556 C CA . GLN A 1 197 ? 57.837 -10.470 -66.563 1.00 84.19 197 GLN A CA 1
ATOM 1557 C C . GLN A 1 197 ? 58.554 -11.121 -65.363 1.00 84.19 197 GLN A C 1
ATOM 1559 O O . GLN A 1 197 ? 59.747 -11.434 -65.423 1.00 84.19 197 GLN A O 1
ATOM 1564 N N . ASN A 1 198 ? 57.814 -11.376 -64.278 1.00 88.06 198 ASN A N 1
ATOM 1565 C CA . ASN A 1 198 ? 58.328 -12.057 -63.093 1.00 88.06 198 ASN A CA 1
ATOM 1566 C C . ASN A 1 198 ? 58.666 -13.532 -63.364 1.00 88.06 198 ASN A C 1
ATOM 1568 O O . ASN A 1 198 ? 59.701 -13.998 -62.888 1.00 88.06 198 ASN A O 1
ATOM 1572 N N . ARG A 1 199 ? 57.863 -14.250 -64.164 1.00 89.94 199 ARG A N 1
ATOM 1573 C CA . ARG A 1 199 ? 58.138 -15.647 -64.550 1.00 89.94 199 ARG A CA 1
ATOM 1574 C C . ARG A 1 199 ? 59.441 -15.774 -65.344 1.00 89.94 199 ARG A C 1
ATOM 1576 O O . ARG A 1 199 ? 60.301 -16.576 -64.996 1.00 89.94 199 ARG A O 1
ATOM 1583 N N . ILE A 1 200 ? 59.644 -14.912 -66.341 1.00 90.19 200 ILE A N 1
ATOM 1584 C CA . ILE A 1 200 ? 60.890 -14.856 -67.126 1.00 90.19 200 ILE A CA 1
ATOM 1585 C C . ILE A 1 200 ? 62.096 -14.592 -66.207 1.00 90.19 200 ILE A C 1
ATOM 1587 O O . ILE A 1 200 ? 63.145 -15.224 -66.339 1.00 90.19 200 ILE A O 1
ATOM 1591 N N . ARG A 1 201 ? 61.949 -13.694 -65.223 1.00 86.19 201 ARG A N 1
ATOM 1592 C CA . ARG A 1 201 ? 63.007 -13.382 -64.251 1.00 86.19 201 ARG A CA 1
ATOM 1593 C C . ARG A 1 201 ? 63.322 -14.556 -63.313 1.00 86.19 201 ARG A C 1
ATOM 1595 O O . ARG A 1 201 ? 64.491 -14.749 -62.969 1.00 86.19 201 ARG A O 1
ATOM 1602 N N . THR A 1 202 ? 62.331 -15.348 -62.894 1.00 87.31 202 THR A N 1
ATOM 1603 C CA . THR A 1 202 ? 62.576 -16.544 -62.067 1.00 87.31 202 THR A CA 1
ATOM 1604 C C . THR A 1 202 ? 63.211 -17.677 -62.872 1.00 87.31 202 THR A C 1
ATOM 1606 O O . THR A 1 202 ? 64.169 -18.274 -62.380 1.00 87.31 202 THR A O 1
ATOM 1609 N N . GLU A 1 203 ? 62.784 -17.904 -64.117 1.00 92.38 203 GLU A N 1
ATOM 1610 C CA . GLU A 1 203 ? 63.410 -18.849 -65.058 1.00 92.38 203 GLU A CA 1
ATOM 1611 C C . GLU A 1 203 ? 64.896 -18.504 -65.293 1.00 92.38 203 GLU A C 1
ATOM 1613 O O . GLU A 1 203 ? 65.777 -19.352 -65.130 1.00 92.38 203 GLU A O 1
ATOM 1618 N N . GLN A 1 204 ? 65.213 -17.235 -65.581 1.00 88.94 204 GLN A N 1
ATOM 1619 C CA . GLN A 1 204 ? 66.596 -16.764 -65.744 1.00 88.94 204 GLN A CA 1
ATOM 1620 C C . GLN A 1 204 ? 67.449 -16.967 -64.480 1.00 88.94 204 GLN A C 1
ATOM 1622 O O . GLN A 1 204 ? 68.603 -17.395 -64.573 1.00 88.94 204 GLN A O 1
ATOM 1627 N N . ASN A 1 205 ? 66.892 -16.698 -63.295 1.00 91.19 205 ASN A N 1
ATOM 1628 C CA . ASN A 1 205 ? 67.585 -16.924 -62.025 1.00 91.19 205 ASN A CA 1
ATOM 1629 C C . ASN A 1 205 ? 67.851 -18.416 -61.769 1.00 91.19 205 ASN A C 1
ATOM 1631 O O . ASN A 1 205 ? 68.962 -18.766 -61.367 1.00 91.19 205 ASN A O 1
ATOM 1635 N N . GLN A 1 206 ? 66.883 -19.299 -62.037 1.00 90.19 206 GLN A N 1
ATOM 1636 C CA . GLN A 1 206 ? 67.066 -20.749 -61.914 1.00 90.19 206 GLN A CA 1
ATOM 1637 C C . GLN A 1 206 ? 68.161 -21.259 -62.859 1.00 90.19 206 GLN A C 1
ATOM 1639 O O . GLN A 1 206 ? 69.066 -21.964 -62.411 1.00 90.19 206 GLN A O 1
ATOM 1644 N N . ASN A 1 207 ? 68.157 -20.829 -64.123 1.00 92.81 207 ASN A N 1
ATOM 1645 C CA . ASN A 1 207 ? 69.181 -21.201 -65.104 1.00 92.81 207 ASN A CA 1
ATOM 1646 C C . ASN A 1 207 ? 70.586 -20.711 -64.690 1.00 92.81 207 ASN A C 1
ATOM 1648 O O . ASN A 1 207 ? 71.572 -21.433 -64.834 1.00 92.81 207 ASN A O 1
ATOM 1652 N N . ASN A 1 208 ? 70.698 -19.509 -64.111 1.00 92.50 208 ASN A N 1
ATOM 1653 C CA . ASN A 1 208 ? 71.962 -18.982 -63.576 1.00 92.50 208 ASN A CA 1
ATOM 1654 C C . ASN A 1 208 ? 72.465 -19.810 -62.375 1.00 92.50 208 ASN A C 1
ATOM 1656 O O . ASN A 1 208 ? 73.651 -20.133 -62.301 1.00 92.50 208 ASN A O 1
ATOM 1660 N N . ILE A 1 209 ? 71.567 -20.218 -61.470 1.00 90.81 209 ILE A N 1
ATOM 1661 C CA . ILE A 1 209 ? 71.894 -21.116 -60.350 1.00 90.81 209 ILE A CA 1
ATOM 1662 C C . ILE A 1 209 ? 72.370 -22.478 -60.874 1.00 90.81 209 ILE A C 1
ATOM 1664 O O . ILE A 1 209 ? 73.456 -22.910 -60.495 1.00 90.81 209 ILE A O 1
ATOM 1668 N N . GLN A 1 210 ? 71.635 -23.110 -61.795 1.00 89.69 210 GLN A N 1
ATOM 1669 C CA . GLN A 1 210 ? 72.020 -24.395 -62.395 1.00 89.69 210 GLN A CA 1
ATOM 1670 C C . GLN A 1 210 ? 73.400 -24.327 -63.067 1.00 89.69 210 GLN A C 1
ATOM 1672 O O . GLN A 1 210 ? 74.257 -25.168 -62.795 1.00 89.69 210 GLN A O 1
ATOM 1677 N N . ASN A 1 211 ? 73.659 -23.289 -63.869 1.00 92.31 211 ASN A N 1
ATOM 1678 C CA . ASN A 1 211 ? 74.958 -23.074 -64.514 1.00 92.31 211 ASN A CA 1
ATOM 1679 C C . ASN A 1 211 ? 76.096 -22.897 -63.492 1.00 92.31 211 ASN A C 1
ATOM 1681 O O . ASN A 1 211 ? 77.188 -23.435 -63.683 1.00 92.31 211 ASN A O 1
ATOM 1685 N N . ARG A 1 212 ? 75.857 -22.188 -62.378 1.00 89.00 212 ARG A N 1
ATOM 1686 C CA . ARG A 1 212 ? 76.836 -22.066 -61.282 1.00 89.00 212 ARG A CA 1
ATOM 1687 C C . ARG A 1 212 ? 77.093 -23.405 -60.593 1.00 89.00 212 ARG A C 1
ATOM 1689 O O . ARG A 1 212 ? 78.254 -23.722 -60.341 1.00 89.00 212 ARG A O 1
ATOM 1696 N N . THR A 1 213 ? 76.055 -24.198 -60.329 1.00 90.06 213 THR A N 1
ATOM 1697 C CA . THR A 1 213 ? 76.190 -25.539 -59.740 1.00 90.06 213 THR A CA 1
ATOM 1698 C C . THR A 1 213 ? 76.982 -26.469 -60.660 1.00 90.06 213 THR A C 1
ATOM 1700 O O . THR A 1 213 ? 77.930 -27.093 -60.197 1.00 90.06 213 THR A O 1
ATOM 1703 N N . GLN A 1 214 ? 76.701 -26.492 -61.968 1.00 90.00 214 GLN A N 1
ATOM 1704 C CA . GLN A 1 214 ? 77.487 -27.270 -62.938 1.00 90.00 214 GLN A CA 1
ATOM 1705 C C . GLN A 1 214 ? 78.956 -26.814 -63.000 1.00 90.00 214 GLN A C 1
ATOM 1707 O O . GLN A 1 214 ? 79.864 -27.642 -63.008 1.00 90.00 214 GLN A O 1
ATOM 1712 N N . GLN A 1 215 ? 79.232 -25.504 -62.969 1.00 89.12 215 GLN A N 1
ATOM 1713 C CA . GLN A 1 215 ? 80.614 -25.008 -62.897 1.00 89.12 215 GLN A CA 1
ATOM 1714 C C . GLN A 1 215 ? 81.325 -25.394 -61.590 1.00 89.12 215 GLN A C 1
ATOM 1716 O O . GLN A 1 215 ? 82.536 -25.616 -61.603 1.00 89.12 215 GLN A O 1
ATOM 1721 N N . GLN A 1 216 ? 80.609 -25.473 -60.465 1.00 88.00 216 GLN A N 1
ATOM 1722 C CA . GLN A 1 216 ? 81.164 -25.977 -59.206 1.00 88.00 216 GLN A CA 1
ATOM 1723 C C . GLN A 1 216 ? 81.446 -27.483 -59.287 1.00 88.00 216 GLN A C 1
ATOM 1725 O O . GLN A 1 216 ? 82.564 -27.879 -58.969 1.00 88.00 216 GLN A O 1
ATOM 1730 N N . GLN A 1 217 ? 80.498 -28.274 -59.801 1.00 86.75 217 GLN A N 1
ATOM 1731 C CA . GLN A 1 217 ? 80.621 -29.716 -60.046 1.00 86.75 217 GLN A CA 1
ATOM 1732 C C . GLN A 1 217 ? 81.870 -30.030 -60.893 1.00 86.75 217 GLN A C 1
ATOM 1734 O O . GLN A 1 217 ? 82.781 -30.722 -60.440 1.00 86.75 217 GLN A O 1
ATOM 1739 N N . ASN A 1 218 ? 82.001 -29.395 -62.063 1.00 89.38 218 ASN A N 1
ATOM 1740 C CA . ASN A 1 218 ? 83.139 -29.586 -62.970 1.00 89.38 218 ASN A CA 1
ATOM 1741 C C . ASN A 1 218 ? 84.484 -29.208 -62.316 1.00 89.38 218 ASN A C 1
ATOM 1743 O O . ASN A 1 218 ? 85.507 -29.854 -62.557 1.00 89.38 218 ASN A O 1
ATOM 1747 N N . ARG A 1 219 ? 84.500 -28.177 -61.456 1.00 85.12 219 ARG A N 1
ATOM 1748 C CA . ARG A 1 219 ? 85.683 -27.789 -60.666 1.00 85.12 219 ARG A CA 1
ATOM 1749 C C . ARG A 1 219 ? 86.007 -28.803 -59.568 1.00 85.12 219 ARG A C 1
ATOM 1751 O O . ARG A 1 219 ? 87.189 -29.059 -59.342 1.00 85.12 219 ARG A O 1
ATOM 1758 N N . THR A 1 220 ? 85.013 -29.373 -58.884 1.00 84.50 220 THR A N 1
ATOM 1759 C CA . THR A 1 220 ? 85.245 -30.434 -57.891 1.00 84.50 220 THR A CA 1
ATOM 1760 C C . THR A 1 220 ? 85.708 -31.727 -58.544 1.00 84.50 220 THR A C 1
ATOM 1762 O O . THR A 1 220 ? 86.645 -32.333 -58.035 1.00 84.50 220 THR A O 1
ATOM 1765 N N . ASP A 1 221 ? 85.160 -32.096 -59.700 1.00 86.12 221 ASP A N 1
ATOM 1766 C CA . ASP A 1 221 ? 85.540 -33.317 -60.413 1.00 86.12 221 ASP A CA 1
ATOM 1767 C C . ASP A 1 221 ? 86.937 -33.194 -61.037 1.00 86.12 221 ASP A C 1
ATOM 1769 O O . ASP A 1 221 ? 87.739 -34.121 -60.940 1.00 86.12 221 ASP A O 1
ATOM 1773 N N . THR A 1 222 ? 87.305 -32.011 -61.546 1.00 85.62 222 THR A N 1
ATOM 1774 C CA . THR A 1 222 ? 88.685 -31.720 -61.982 1.00 85.62 222 THR A CA 1
ATOM 1775 C C . THR A 1 222 ? 89.672 -31.812 -60.812 1.00 85.62 222 THR A C 1
ATOM 1777 O O . THR A 1 222 ? 90.720 -32.445 -60.938 1.00 85.62 222 THR A O 1
ATOM 1780 N N . LYS A 1 223 ? 89.337 -31.244 -59.642 1.00 85.56 223 LYS A N 1
ATOM 1781 C CA . LYS A 1 223 ? 90.160 -31.378 -58.425 1.00 85.56 223 LYS A CA 1
ATOM 1782 C C . LYS A 1 223 ? 90.263 -32.831 -57.956 1.00 85.56 223 LYS A C 1
ATOM 1784 O O . LYS A 1 223 ? 91.351 -33.271 -57.602 1.00 85.56 223 LYS A O 1
ATOM 1789 N N . ARG A 1 224 ? 89.158 -33.579 -57.967 1.00 83.38 224 ARG A N 1
ATOM 1790 C CA . ARG A 1 224 ? 89.106 -34.985 -57.545 1.00 83.38 224 ARG A CA 1
ATOM 1791 C C . ARG A 1 224 ? 89.899 -35.891 -58.486 1.00 83.38 224 ARG A C 1
ATOM 1793 O O . ARG A 1 224 ? 90.601 -36.771 -58.007 1.00 83.38 224 ARG A O 1
ATOM 1800 N N . SER A 1 225 ? 89.841 -35.633 -59.791 1.00 82.19 225 SER A N 1
ATOM 1801 C CA . SER A 1 225 ? 90.663 -36.304 -60.804 1.00 82.19 225 SER A CA 1
ATOM 1802 C C . SER A 1 225 ? 92.156 -36.008 -60.609 1.00 82.19 225 SER A C 1
ATOM 1804 O O . SER A 1 225 ? 92.969 -36.928 -60.615 1.00 82.19 225 SER A O 1
ATOM 1806 N N . ALA A 1 226 ? 92.523 -34.752 -60.322 1.00 79.94 226 ALA A N 1
ATOM 1807 C CA . ALA A 1 226 ? 93.906 -34.387 -60.010 1.00 79.94 226 ALA A CA 1
ATOM 1808 C C . ALA A 1 226 ? 94.430 -35.066 -58.728 1.00 79.94 226 ALA A C 1
ATOM 1810 O O . ALA A 1 226 ? 95.550 -35.569 -58.727 1.00 79.94 226 ALA A O 1
ATOM 1811 N N . VAL A 1 227 ? 93.620 -35.135 -57.662 1.00 82.00 227 VAL A N 1
ATOM 1812 C CA . VAL A 1 227 ? 93.963 -35.879 -56.433 1.00 82.00 227 VAL A CA 1
ATOM 1813 C C . VAL A 1 227 ? 94.113 -37.373 -56.729 1.00 82.00 227 VAL A C 1
ATOM 1815 O O . VAL A 1 227 ? 95.155 -37.939 -56.426 1.00 82.00 227 VAL A O 1
ATOM 1818 N N . ALA A 1 228 ? 93.155 -37.991 -57.426 1.00 79.38 228 ALA A N 1
ATOM 1819 C CA . ALA A 1 228 ? 93.228 -39.406 -57.792 1.00 79.38 228 ALA A CA 1
ATOM 1820 C C . ALA A 1 228 ? 94.444 -39.739 -58.683 1.00 79.38 228 ALA A C 1
ATOM 1822 O O . ALA A 1 228 ? 95.016 -40.821 -58.562 1.00 79.38 228 ALA A O 1
ATOM 1823 N N . ALA A 1 229 ? 94.878 -38.818 -59.549 1.00 78.50 229 ALA A N 1
ATOM 1824 C CA . ALA A 1 229 ? 96.103 -38.971 -60.333 1.00 78.50 229 ALA A CA 1
ATOM 1825 C C . ALA A 1 229 ? 97.373 -38.912 -59.461 1.00 78.50 229 ALA A C 1
ATOM 1827 O O . ALA A 1 229 ? 98.311 -39.674 -59.700 1.00 78.50 229 ALA A O 1
ATOM 1828 N N . VAL A 1 230 ? 97.397 -38.054 -58.432 1.00 80.75 230 VAL A N 1
ATOM 1829 C CA . VAL A 1 230 ? 98.480 -38.012 -57.432 1.00 80.75 230 VAL A CA 1
ATOM 1830 C C . VAL A 1 230 ? 98.491 -39.290 -56.592 1.00 80.75 230 VAL A C 1
ATOM 1832 O O . VAL A 1 230 ? 99.544 -39.912 -56.480 1.00 80.75 230 VAL A O 1
ATOM 1835 N N . ASP A 1 231 ? 97.341 -39.731 -56.080 1.00 78.81 231 ASP A N 1
ATOM 1836 C CA . ASP A 1 231 ? 97.218 -40.954 -55.276 1.00 78.81 231 ASP A CA 1
ATOM 1837 C C . ASP A 1 231 ? 97.628 -42.201 -56.075 1.00 78.81 231 ASP A C 1
ATOM 1839 O O . ASP A 1 231 ? 98.356 -43.057 -55.573 1.00 78.81 231 ASP A O 1
ATOM 1843 N N . ASN A 1 232 ? 97.230 -42.296 -57.348 1.00 80.12 232 ASN A N 1
ATOM 1844 C CA . ASN A 1 232 ? 97.620 -43.405 -58.219 1.00 80.12 232 ASN A CA 1
ATOM 1845 C C . ASN A 1 232 ? 99.126 -43.383 -58.549 1.00 80.12 232 ASN A C 1
ATOM 1847 O O . ASN A 1 232 ? 99.775 -44.426 -58.548 1.00 80.12 232 ASN A O 1
ATOM 1851 N N . SER A 1 233 ? 99.708 -42.197 -58.762 1.00 78.38 233 SER A N 1
ATOM 1852 C CA . SER A 1 233 ? 101.160 -42.026 -58.932 1.00 78.38 233 SER A CA 1
ATOM 1853 C C . SER A 1 233 ? 101.935 -42.412 -57.663 1.00 78.38 233 SER A C 1
ATOM 1855 O O . SER A 1 233 ? 102.960 -43.096 -57.732 1.00 78.38 233 SER A O 1
ATOM 1857 N N . LEU A 1 234 ? 101.413 -42.049 -56.485 1.00 77.44 234 LEU A N 1
ATOM 1858 C CA . LEU A 1 234 ? 101.982 -42.420 -55.192 1.00 77.44 234 LEU A CA 1
ATOM 1859 C C . LEU A 1 234 ? 101.911 -43.937 -54.969 1.00 77.44 234 LEU A C 1
ATOM 1861 O O . LEU A 1 234 ? 102.920 -44.543 -54.616 1.00 77.44 234 LEU A O 1
ATOM 1865 N N . ASN A 1 235 ? 100.765 -44.563 -55.250 1.00 76.38 235 ASN A N 1
ATOM 1866 C CA . ASN A 1 235 ? 100.591 -46.014 -55.170 1.00 76.38 235 ASN A CA 1
ATOM 1867 C C . ASN A 1 235 ? 101.531 -46.753 -56.131 1.00 76.38 235 ASN A C 1
ATOM 1869 O O . ASN A 1 235 ? 102.199 -47.693 -55.709 1.00 76.38 235 ASN A O 1
ATOM 1873 N N . GLN A 1 236 ? 101.667 -46.303 -57.383 1.00 74.44 236 GLN A N 1
ATOM 1874 C CA . GLN A 1 236 ? 102.613 -46.902 -58.329 1.00 74.44 236 GLN A CA 1
ATOM 1875 C C . GLN A 1 236 ? 104.067 -46.755 -57.848 1.00 74.44 236 GLN A C 1
ATOM 1877 O O . GLN A 1 236 ? 104.854 -47.690 -57.968 1.00 74.44 236 GLN A O 1
ATOM 1882 N N . SER A 1 237 ? 104.425 -45.617 -57.245 1.00 75.38 237 SER A N 1
ATOM 1883 C CA . SER A 1 237 ? 105.738 -45.408 -56.618 1.00 75.38 237 SER A CA 1
ATOM 1884 C C . SER A 1 237 ? 105.973 -46.353 -55.428 1.00 75.38 237 SER A C 1
ATOM 1886 O O . SER A 1 237 ? 107.057 -46.924 -55.294 1.00 75.38 237 SER A O 1
ATOM 1888 N N . VAL A 1 238 ? 104.949 -46.586 -54.598 1.00 76.25 238 VAL A N 1
ATOM 1889 C CA . VAL A 1 238 ? 104.993 -47.551 -53.486 1.00 76.25 238 VAL A CA 1
ATOM 1890 C C . VAL A 1 238 ? 105.131 -48.988 -53.994 1.00 76.25 238 VAL A C 1
ATOM 1892 O O . VAL A 1 238 ? 105.981 -49.703 -53.473 1.00 76.25 238 VAL A O 1
ATOM 1895 N N . VAL A 1 239 ? 104.386 -49.397 -55.027 1.00 75.06 239 VAL A N 1
ATOM 1896 C CA . VAL A 1 239 ? 104.509 -50.727 -55.658 1.00 75.06 239 VAL A CA 1
ATOM 1897 C C . VAL A 1 239 ? 105.911 -50.922 -56.233 1.00 75.06 239 VAL A C 1
ATOM 1899 O O . VAL A 1 239 ? 106.607 -51.842 -55.819 1.00 75.06 239 VAL A O 1
ATOM 1902 N N . ASN A 1 240 ? 106.396 -49.992 -57.062 1.00 77.44 240 ASN A N 1
ATOM 1903 C CA . ASN A 1 240 ? 107.744 -50.058 -57.638 1.00 77.44 240 ASN A CA 1
ATOM 1904 C C . ASN A 1 240 ? 108.838 -50.153 -56.548 1.00 77.44 240 ASN A C 1
ATOM 1906 O O . ASN A 1 240 ? 109.871 -50.800 -56.739 1.00 77.44 240 ASN A O 1
ATOM 1910 N N . ARG A 1 241 ? 108.626 -49.512 -55.388 1.00 72.88 241 ARG A N 1
ATOM 1911 C CA . ARG A 1 241 ? 109.539 -49.577 -54.237 1.00 72.88 241 ARG A CA 1
ATOM 1912 C C . ARG A 1 241 ? 109.387 -50.868 -53.429 1.00 72.88 241 ARG A C 1
ATOM 1914 O O . ARG A 1 241 ? 110.386 -51.355 -52.904 1.00 72.88 241 ARG A O 1
ATOM 1921 N N . ALA A 1 242 ? 108.185 -51.431 -53.342 1.00 72.44 242 ALA A N 1
ATOM 1922 C CA . ALA A 1 242 ? 107.931 -52.738 -52.744 1.00 72.44 242 ALA A CA 1
ATOM 1923 C C . ALA A 1 242 ? 108.562 -53.858 -53.583 1.00 72.44 242 ALA A C 1
ATOM 1925 O O . ALA A 1 242 ? 109.231 -54.715 -53.015 1.00 72.44 242 ALA A O 1
ATOM 1926 N N . ASP A 1 243 ? 108.466 -53.795 -54.913 1.00 72.50 243 ASP A N 1
ATOM 1927 C CA . ASP A 1 243 ? 109.135 -54.720 -55.835 1.00 72.50 243 ASP A CA 1
ATOM 1928 C C . ASP A 1 243 ? 110.662 -54.612 -55.732 1.00 72.50 243 ASP A C 1
ATOM 1930 O O . ASP A 1 243 ? 111.357 -55.625 -55.660 1.00 72.50 243 ASP A O 1
ATOM 1934 N N . ALA A 1 244 ? 111.202 -53.391 -55.631 1.00 70.25 244 ALA A N 1
ATOM 1935 C CA . ALA A 1 244 ? 112.627 -53.181 -55.376 1.00 70.25 244 ALA A CA 1
ATOM 1936 C C . ALA A 1 244 ? 113.071 -53.785 -54.029 1.00 70.25 244 ALA A C 1
ATOM 1938 O O . ALA A 1 244 ? 114.103 -54.455 -53.967 1.00 70.25 244 ALA A O 1
ATOM 1939 N N . LEU A 1 245 ? 112.280 -53.607 -52.962 1.00 71.88 245 LEU A N 1
ATOM 1940 C CA . LEU A 1 245 ? 112.539 -54.204 -51.649 1.00 71.88 245 LEU A CA 1
ATOM 1941 C C . LEU A 1 245 ? 112.371 -55.730 -51.653 1.00 71.88 245 LEU A C 1
ATOM 1943 O O . LEU A 1 245 ? 113.162 -56.416 -51.016 1.00 71.88 245 LEU A O 1
ATOM 1947 N N . HIS A 1 246 ? 111.417 -56.287 -52.399 1.00 66.81 246 HIS A N 1
ATOM 1948 C CA . HIS A 1 246 ? 111.246 -57.734 -52.552 1.00 66.81 246 HIS A CA 1
ATOM 1949 C C . HIS A 1 246 ? 112.405 -58.344 -53.361 1.00 66.81 246 HIS A C 1
ATOM 1951 O O . HIS A 1 246 ? 112.968 -59.372 -52.986 1.00 66.81 246 HIS A O 1
ATOM 1957 N N . GLY A 1 247 ? 112.865 -57.638 -54.397 1.00 65.94 247 GLY A N 1
ATOM 1958 C CA . GLY A 1 247 ? 114.090 -57.935 -55.138 1.00 65.94 247 GLY A CA 1
ATOM 1959 C C . GLY A 1 247 ? 115.386 -57.732 -54.339 1.00 65.94 247 GLY A C 1
ATOM 1960 O O . GLY A 1 247 ? 116.441 -58.183 -54.785 1.00 65.94 247 GLY A O 1
ATOM 1961 N N . MET A 1 248 ? 115.347 -57.079 -53.172 1.00 63.75 248 MET A N 1
ATOM 1962 C CA . MET A 1 248 ? 116.430 -57.098 -52.178 1.00 63.75 248 MET A CA 1
ATOM 1963 C C . MET A 1 248 ? 116.245 -58.252 -51.183 1.00 63.75 248 MET A C 1
ATOM 1965 O O . MET A 1 248 ? 117.196 -58.981 -50.925 1.00 63.75 248 MET A O 1
ATOM 1969 N N . ALA A 1 249 ? 115.023 -58.470 -50.692 1.00 59.69 249 ALA A N 1
ATOM 1970 C CA . ALA A 1 249 ? 114.690 -59.508 -49.722 1.00 59.69 249 ALA A CA 1
ATOM 1971 C C . ALA A 1 249 ? 114.968 -60.921 -50.254 1.00 59.69 249 ALA A C 1
ATOM 1973 O O . ALA A 1 249 ? 115.540 -61.736 -49.536 1.00 59.69 249 ALA A O 1
ATOM 1974 N N . ASN A 1 250 ? 114.652 -61.208 -51.520 1.00 59.03 250 ASN A N 1
ATOM 1975 C CA . ASN A 1 250 ? 114.975 -62.502 -52.127 1.00 59.03 250 ASN A CA 1
ATOM 1976 C C . ASN A 1 250 ? 116.498 -62.689 -52.279 1.00 59.03 250 ASN A C 1
ATOM 1978 O O . ASN A 1 250 ? 116.998 -63.777 -52.017 1.00 59.03 250 ASN A O 1
ATOM 1982 N N . ARG A 1 251 ? 117.259 -61.612 -52.538 1.00 56.28 251 ARG A N 1
ATOM 1983 C CA . ARG A 1 251 ? 118.737 -61.635 -52.533 1.00 56.28 251 ARG A CA 1
ATOM 1984 C C . ARG A 1 251 ? 119.355 -61.817 -51.143 1.00 56.28 251 ARG A C 1
ATOM 1986 O O . ARG A 1 251 ? 120.466 -62.323 -51.052 1.00 56.28 251 ARG A O 1
ATOM 1993 N N . THR A 1 252 ? 118.664 -61.447 -50.062 1.00 55.56 252 THR A N 1
ATOM 1994 C CA . THR A 1 252 ? 119.093 -61.803 -48.695 1.00 55.56 252 THR A CA 1
ATOM 1995 C C . THR A 1 252 ? 118.590 -63.180 -48.255 1.00 55.56 252 THR A C 1
ATOM 1997 O O . THR A 1 252 ? 119.187 -63.778 -47.368 1.00 55.56 252 THR A O 1
ATOM 2000 N N . LYS A 1 253 ? 117.519 -63.702 -48.867 1.00 53.69 253 LYS A N 1
ATOM 2001 C CA . LYS A 1 253 ? 116.902 -64.993 -48.516 1.00 53.69 253 LYS A CA 1
ATOM 2002 C C . LYS A 1 253 ? 117.548 -66.196 -49.216 1.00 53.69 253 LYS A C 1
ATOM 2004 O O . LYS A 1 253 ? 117.453 -67.303 -48.704 1.00 53.69 253 LYS A O 1
ATOM 2009 N N . GLU A 1 254 ? 118.277 -65.983 -50.313 1.00 51.81 254 GLU A N 1
ATOM 2010 C CA . GLU A 1 254 ? 119.200 -66.985 -50.881 1.00 51.81 254 GLU A CA 1
ATOM 2011 C C . GLU A 1 254 ? 120.456 -67.225 -50.012 1.00 51.81 254 GLU A C 1
ATOM 2013 O O . GLU A 1 254 ? 121.201 -68.168 -50.266 1.00 51.81 254 GLU A O 1
ATOM 2018 N N . LEU A 1 255 ? 120.695 -66.408 -48.974 1.00 46.50 255 LEU A N 1
ATOM 2019 C CA . LEU A 1 255 ? 121.891 -66.470 -48.120 1.00 46.50 255 LEU A CA 1
ATOM 2020 C C . LEU A 1 255 ? 121.671 -67.104 -46.731 1.00 46.50 255 LEU A C 1
ATOM 2022 O O . LEU A 1 255 ? 122.612 -67.144 -45.939 1.00 46.50 255 LEU A O 1
ATOM 2026 N N . SER A 1 256 ? 120.475 -67.616 -46.412 1.00 41.75 256 SER A N 1
ATOM 2027 C CA . SER A 1 256 ? 120.198 -68.236 -45.103 1.00 41.75 256 SER A CA 1
ATOM 2028 C C . SER A 1 256 ? 119.213 -69.414 -45.159 1.00 41.75 256 SER A C 1
ATOM 2030 O O . SER A 1 256 ? 117.995 -69.249 -45.101 1.00 41.75 256 SER A O 1
ATOM 2032 N N . VAL A 1 257 ? 119.760 -70.636 -45.200 1.00 38.50 257 VAL A N 1
ATOM 2033 C CA . VAL A 1 257 ? 119.014 -71.902 -45.069 1.00 38.50 257 VAL A CA 1
ATOM 2034 C C . VAL A 1 257 ? 119.701 -72.814 -44.043 1.00 38.50 257 VAL A C 1
ATOM 2036 O O . VAL A 1 257 ? 120.638 -73.519 -44.404 1.00 38.50 257 VAL A O 1
ATOM 2039 N N . ALA A 1 258 ? 119.239 -72.786 -42.782 1.00 31.06 258 ALA A N 1
ATOM 2040 C CA . ALA A 1 258 ? 119.290 -73.868 -41.773 1.00 31.06 258 ALA A CA 1
ATOM 2041 C C . ALA A 1 258 ? 118.825 -73.362 -40.384 1.00 31.06 258 ALA A C 1
ATOM 2043 O O . ALA A 1 258 ? 119.197 -72.249 -40.024 1.00 31.06 258 ALA A O 1
ATOM 2044 N N . ALA A 1 259 ? 118.139 -74.226 -39.608 1.00 31.69 259 ALA A N 1
ATOM 2045 C CA . ALA A 1 259 ? 117.892 -74.153 -38.146 1.00 31.69 259 ALA A CA 1
ATOM 2046 C C . ALA A 1 259 ? 117.054 -72.958 -37.585 1.00 31.69 259 ALA A C 1
ATOM 2048 O O . ALA A 1 259 ? 117.193 -71.830 -38.043 1.00 31.69 259 ALA A O 1
ATOM 2049 N N . ASP A 1 260 ? 116.201 -73.097 -36.553 1.00 29.14 260 ASP A N 1
ATOM 2050 C CA . ASP A 1 260 ? 115.488 -74.279 -36.009 1.00 29.14 260 ASP A CA 1
ATOM 2051 C C . ASP A 1 260 ? 114.259 -73.855 -35.135 1.00 29.14 260 ASP A C 1
ATOM 2053 O O . ASP A 1 260 ? 113.919 -72.672 -35.077 1.00 29.14 260 ASP A O 1
ATOM 2057 N N . GLU A 1 261 ? 113.607 -74.831 -34.487 1.00 30.11 261 GLU A N 1
ATOM 2058 C CA . GLU A 1 261 ? 112.595 -74.819 -33.390 1.00 30.11 261 GLU A CA 1
ATOM 2059 C C . GLU A 1 261 ? 112.797 -73.780 -32.226 1.00 30.11 261 GLU A C 1
ATOM 2061 O O . GLU A 1 261 ? 113.899 -73.265 -32.063 1.00 30.11 261 GLU A O 1
ATOM 2066 N N . SER A 1 262 ? 111.845 -73.411 -31.327 1.00 30.56 262 SER A N 1
ATOM 2067 C CA . SER A 1 262 ? 110.443 -73.829 -31.008 1.00 30.56 262 SER A CA 1
ATOM 2068 C C . SER A 1 262 ? 109.649 -72.825 -30.090 1.00 30.56 262 SER A C 1
ATOM 2070 O O . SER A 1 262 ? 110.201 -71.870 -29.558 1.00 30.56 262 SER A O 1
ATOM 2072 N N . GLU A 1 263 ? 108.327 -73.063 -29.949 1.00 29.08 263 GLU A N 1
ATOM 2073 C CA . GLU A 1 263 ? 107.340 -72.803 -28.845 1.00 29.08 263 GLU A CA 1
ATOM 2074 C C . GLU A 1 263 ? 107.288 -71.543 -27.907 1.00 29.08 263 GLU A C 1
ATOM 2076 O O . GLU A 1 263 ? 108.123 -71.381 -27.033 1.00 29.08 263 GLU A O 1
ATOM 2081 N N . THR A 1 264 ? 106.146 -70.805 -27.976 1.00 38.94 264 THR A N 1
ATOM 2082 C CA . THR A 1 264 ? 105.150 -70.323 -26.931 1.00 38.94 264 THR A CA 1
ATOM 2083 C C . THR A 1 264 ? 105.580 -69.768 -25.522 1.00 38.94 264 THR A C 1
ATOM 2085 O O . THR A 1 264 ? 106.768 -69.767 -25.229 1.00 38.94 264 THR A O 1
ATOM 2088 N N . PRO A 1 265 ? 104.694 -69.283 -24.585 1.00 45.62 265 PRO A N 1
ATOM 2089 C CA . PRO A 1 265 ? 103.240 -68.976 -24.607 1.00 45.62 265 PRO A CA 1
ATOM 2090 C C . PRO A 1 265 ? 102.763 -67.625 -23.952 1.00 45.62 265 PRO A C 1
ATOM 2092 O O . PRO A 1 265 ? 103.513 -66.891 -23.321 1.00 45.62 265 PRO A O 1
ATOM 2095 N N . SER A 1 266 ? 101.450 -67.361 -24.085 1.00 31.98 266 SER A N 1
ATOM 2096 C CA . SER A 1 266 ? 100.456 -66.603 -23.265 1.00 31.98 266 SER A CA 1
ATOM 2097 C C . SER A 1 266 ? 100.797 -65.610 -22.121 1.00 31.98 266 SER A C 1
ATOM 2099 O O . SER A 1 266 ? 101.482 -65.955 -21.163 1.00 31.98 266 SER A O 1
ATOM 2101 N N . ALA A 1 267 ? 100.029 -64.499 -22.064 1.00 29.36 267 ALA A N 1
ATOM 2102 C CA . ALA A 1 267 ? 99.563 -63.831 -20.824 1.00 29.36 267 ALA A CA 1
ATOM 2103 C C . ALA A 1 267 ? 98.234 -63.036 -21.024 1.00 29.36 267 ALA A C 1
ATOM 2105 O O . ALA A 1 267 ? 97.866 -62.724 -22.155 1.00 29.36 267 ALA A O 1
ATOM 2106 N N . MET A 1 268 ? 97.505 -62.728 -19.934 1.00 27.66 268 MET A N 1
ATOM 2107 C CA . MET A 1 268 ? 96.238 -61.941 -19.901 1.00 27.66 268 MET A CA 1
ATOM 2108 C C . MET A 1 268 ? 96.509 -60.404 -19.840 1.00 27.66 268 MET A C 1
ATOM 2110 O O . MET A 1 268 ? 97.668 -60.006 -19.867 1.00 27.66 268 MET A O 1
ATOM 2114 N N . VAL A 1 269 ? 95.529 -59.476 -19.774 1.00 32.97 269 VAL A N 1
ATOM 2115 C CA . VAL A 1 269 ? 94.879 -59.028 -18.505 1.00 32.97 269 VAL A CA 1
ATOM 2116 C C . VAL A 1 269 ? 93.758 -57.958 -18.712 1.00 32.97 269 VAL A C 1
ATOM 2118 O O . VAL A 1 269 ? 93.986 -56.941 -19.355 1.00 32.97 269 VAL A O 1
ATOM 2121 N N . HIS A 1 270 ? 92.598 -58.189 -18.067 1.00 31.89 270 HIS A N 1
ATOM 2122 C CA . HIS A 1 270 ? 91.568 -57.277 -17.483 1.00 31.89 270 HIS A CA 1
ATOM 2123 C C . HIS A 1 270 ? 90.874 -56.091 -18.226 1.00 31.89 270 HIS A C 1
ATOM 2125 O O . HIS A 1 270 ? 90.979 -55.899 -19.432 1.00 31.89 270 HIS A O 1
ATOM 2131 N N . HIS A 1 271 ? 89.970 -55.434 -17.471 1.00 30.06 271 HIS A N 1
ATOM 2132 C CA . HIS A 1 271 ? 88.808 -54.611 -17.869 1.00 30.06 271 HIS A CA 1
ATOM 2133 C C . HIS A 1 271 ? 88.740 -53.316 -16.963 1.00 30.06 271 HIS A C 1
ATOM 2135 O O . HIS A 1 271 ? 89.820 -52.899 -16.546 1.00 30.06 271 HIS A O 1
ATOM 2141 N N . PRO A 1 272 ? 87.618 -52.589 -16.701 1.00 66.25 272 PRO A N 1
ATOM 2142 C CA . PRO A 1 272 ? 87.622 -51.110 -16.571 1.00 66.25 272 PRO A CA 1
ATOM 2143 C C . PRO A 1 272 ? 87.547 -50.542 -15.125 1.00 66.25 272 PRO A C 1
ATOM 2145 O O . PRO A 1 272 ? 87.549 -51.316 -14.177 1.00 66.25 272 PRO A O 1
ATOM 2148 N N . GLU A 1 273 ? 87.397 -49.200 -15.002 1.00 28.42 273 GLU A N 1
ATOM 2149 C CA . GLU A 1 273 ? 86.538 -48.418 -14.052 1.00 28.42 273 GLU A CA 1
ATOM 2150 C C . GLU A 1 273 ? 87.177 -47.092 -13.510 1.00 28.42 273 GLU A C 1
ATOM 2152 O O . GLU A 1 273 ? 88.389 -46.913 -13.565 1.00 28.42 273 GLU A O 1
ATOM 2157 N N . ALA A 1 274 ? 86.331 -46.184 -12.976 1.00 30.19 274 ALA A N 1
ATOM 2158 C CA . ALA A 1 274 ? 86.586 -45.095 -11.993 1.00 30.19 274 ALA A CA 1
ATOM 2159 C C . ALA A 1 274 ? 86.860 -43.607 -12.408 1.00 30.19 274 ALA A C 1
ATOM 2161 O O . ALA A 1 274 ? 87.919 -43.224 -12.893 1.00 30.19 274 ALA A O 1
ATOM 2162 N N . LEU A 1 275 ? 85.846 -42.779 -12.082 1.00 35.72 275 LEU A N 1
ATOM 2163 C CA . LEU A 1 275 ? 85.752 -41.423 -11.451 1.00 35.72 275 LEU A CA 1
ATOM 2164 C C . LEU A 1 275 ? 87.007 -40.780 -10.767 1.00 35.72 275 LEU A C 1
ATOM 2166 O O . LEU A 1 275 ? 87.909 -41.538 -10.416 1.00 35.72 275 LEU A O 1
ATOM 2170 N N . PRO A 1 276 ? 87.073 -39.435 -10.471 1.00 53.81 276 PRO A N 1
ATOM 2171 C CA . PRO A 1 276 ? 86.100 -38.697 -9.614 1.00 53.81 276 PRO A CA 1
ATOM 2172 C C . PRO A 1 276 ? 85.885 -37.159 -9.813 1.00 53.81 276 PRO A C 1
ATOM 2174 O O . PRO A 1 276 ? 86.354 -36.552 -10.769 1.00 53.81 276 PRO A O 1
ATOM 2177 N N . ALA A 1 277 ? 85.117 -36.556 -8.879 1.00 34.75 277 ALA A N 1
ATOM 2178 C CA . ALA A 1 277 ? 84.776 -35.119 -8.734 1.00 34.75 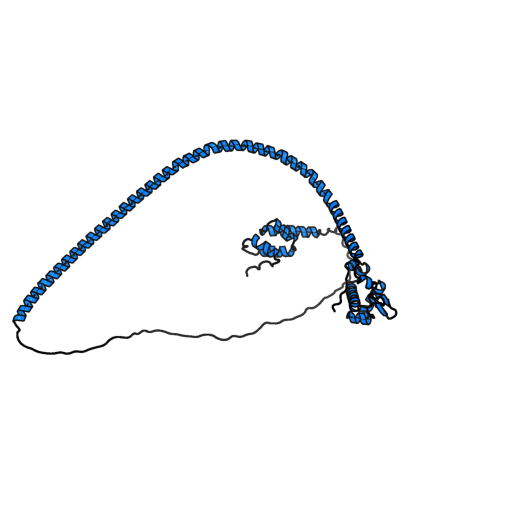277 ALA A CA 1
ATOM 2179 C C . ALA A 1 277 ? 85.689 -34.398 -7.682 1.00 34.75 277 ALA A C 1
ATOM 2181 O O . ALA A 1 277 ? 86.862 -34.774 -7.672 1.00 34.75 277 ALA A O 1
ATOM 2182 N N . PRO A 1 278 ? 85.307 -33.393 -6.829 1.00 56.44 278 PRO A N 1
ATOM 2183 C CA . PRO A 1 278 ? 84.017 -33.032 -6.173 1.00 56.44 278 PRO A CA 1
ATOM 2184 C C . PRO A 1 278 ? 83.427 -31.693 -6.730 1.00 56.44 278 PRO A C 1
ATOM 2186 O O . PRO A 1 278 ? 83.721 -31.384 -7.877 1.00 56.44 278 PRO A O 1
ATOM 2189 N N . ALA A 1 279 ? 82.568 -30.847 -6.116 1.00 32.19 279 ALA A N 1
ATOM 2190 C CA . ALA A 1 279 ? 82.007 -30.643 -4.755 1.00 32.19 279 ALA A CA 1
ATOM 2191 C C . ALA A 1 279 ? 80.620 -29.902 -4.845 1.00 32.19 279 ALA A C 1
ATOM 2193 O O . ALA A 1 279 ? 80.043 -29.912 -5.925 1.00 32.19 279 ALA A O 1
ATOM 2194 N N . HIS A 1 280 ? 79.973 -29.245 -3.853 1.00 35.81 280 HIS A N 1
ATOM 2195 C CA . HIS A 1 280 ? 80.271 -28.866 -2.450 1.00 35.81 280 HIS A CA 1
ATOM 2196 C C . HIS A 1 280 ? 78.960 -28.639 -1.617 1.00 35.81 280 HIS A C 1
ATOM 2198 O O . HIS A 1 280 ? 77.849 -28.791 -2.115 1.00 35.81 280 HIS A O 1
ATOM 2204 N N . SER A 1 281 ? 79.129 -28.266 -0.339 1.00 33.16 281 SER A N 1
ATOM 2205 C CA . SER A 1 281 ? 78.227 -27.676 0.692 1.00 33.16 281 SER A CA 1
ATOM 2206 C C . SER A 1 281 ? 76.855 -27.072 0.263 1.00 33.16 281 SER A C 1
ATOM 2208 O O . SER A 1 281 ? 76.853 -26.221 -0.617 1.00 33.16 281 SER A O 1
ATOM 2210 N N . ILE A 1 282 ? 75.647 -27.356 0.812 1.00 31.19 282 ILE A N 1
ATOM 2211 C CA . ILE A 1 282 ? 75.141 -27.828 2.146 1.00 31.19 282 ILE A CA 1
ATOM 2212 C C . ILE A 1 282 ? 75.322 -26.771 3.274 1.00 31.19 282 ILE A C 1
ATOM 2214 O O . ILE A 1 282 ? 76.442 -26.273 3.348 1.00 31.19 282 ILE A O 1
ATOM 2218 N N . PRO A 1 283 ? 74.373 -26.456 4.220 1.00 48.09 283 PRO A N 1
ATOM 2219 C CA . PRO A 1 283 ? 72.962 -26.873 4.494 1.00 48.09 283 PRO A CA 1
ATOM 2220 C C . PRO A 1 283 ? 71.982 -25.633 4.678 1.00 48.09 283 PRO A C 1
ATOM 2222 O O . PRO A 1 283 ? 72.231 -24.647 4.003 1.00 48.09 283 PRO A O 1
ATOM 2225 N N . ARG A 1 284 ? 70.883 -25.489 5.488 1.00 34.06 284 ARG A N 1
ATOM 2226 C CA . ARG A 1 284 ? 70.051 -26.315 6.436 1.00 34.06 284 ARG A CA 1
ATOM 2227 C C . ARG A 1 284 ? 68.645 -25.701 6.783 1.00 34.06 284 ARG A C 1
ATOM 2229 O O . ARG A 1 284 ? 68.573 -24.540 7.151 1.00 34.06 284 ARG A O 1
ATOM 2236 N N . ARG A 1 285 ? 67.622 -26.571 6.935 1.00 31.00 285 ARG A N 1
ATOM 2237 C CA . ARG A 1 285 ? 66.488 -26.581 7.928 1.00 31.00 285 ARG A CA 1
ATOM 2238 C C . ARG A 1 285 ? 65.211 -25.689 7.844 1.00 31.00 285 ARG A C 1
ATOM 2240 O O . ARG A 1 285 ? 65.100 -24.752 7.072 1.00 31.00 285 ARG A O 1
ATOM 2247 N N . ARG A 1 286 ? 64.203 -26.153 8.617 1.00 33.47 286 ARG A N 1
ATOM 2248 C CA . ARG A 1 286 ? 62.728 -25.928 8.600 1.00 33.47 286 ARG A CA 1
ATOM 2249 C C . ARG A 1 286 ? 62.214 -25.260 9.917 1.00 33.47 286 ARG A C 1
ATOM 2251 O O . ARG A 1 286 ? 63.015 -25.146 10.843 1.00 33.47 286 ARG A O 1
ATOM 2258 N N . PRO A 1 287 ? 60.921 -24.859 10.027 1.00 50.41 287 PRO A N 1
ATOM 2259 C CA . PRO A 1 287 ? 60.396 -23.946 11.067 1.00 50.41 287 PRO A CA 1
ATOM 2260 C C . PRO A 1 287 ? 59.671 -24.632 12.248 1.00 50.41 287 PRO A C 1
ATOM 2262 O O . PRO A 1 287 ? 59.438 -25.840 12.197 1.00 50.41 287 PRO A O 1
ATOM 2265 N N . SER A 1 288 ? 59.223 -23.846 13.248 1.00 28.78 288 SER A N 1
ATOM 2266 C CA . SER A 1 288 ? 57.999 -24.108 14.043 1.00 28.78 288 SER A CA 1
ATOM 2267 C C . SER A 1 288 ? 57.551 -22.898 14.904 1.00 28.78 288 SER A C 1
ATOM 2269 O O . SER A 1 288 ? 58.288 -21.921 15.004 1.00 28.78 288 SER A O 1
ATOM 2271 N N . ALA A 1 289 ? 56.407 -23.068 15.588 1.00 30.47 289 ALA A N 1
ATOM 2272 C CA . ALA A 1 289 ? 55.793 -22.276 16.674 1.00 30.47 289 ALA A CA 1
ATOM 2273 C C . ALA A 1 289 ? 54.774 -21.169 16.312 1.00 30.47 289 ALA A C 1
ATOM 2275 O O . ALA A 1 289 ? 54.915 -20.439 15.336 1.00 30.47 289 ALA A O 1
ATOM 2276 N N . ALA A 1 290 ? 53.737 -21.068 17.154 1.00 31.00 290 ALA A N 1
ATOM 2277 C CA . ALA A 1 290 ? 52.625 -20.118 17.092 1.00 31.00 290 ALA A CA 1
ATOM 2278 C C . ALA A 1 290 ? 52.367 -19.515 18.487 1.00 31.00 290 ALA A C 1
ATOM 2280 O O . ALA A 1 290 ? 52.677 -20.155 19.493 1.00 31.00 290 ALA A O 1
ATOM 2281 N N . VAL A 1 291 ? 51.776 -18.316 18.547 1.00 30.14 291 VAL A N 1
ATOM 2282 C CA . VAL A 1 291 ? 51.322 -17.650 19.783 1.00 30.14 291 VAL A CA 1
ATOM 2283 C C . VAL A 1 291 ? 49.981 -16.953 19.518 1.00 30.14 291 VAL A C 1
ATOM 2285 O O . VAL A 1 291 ? 49.761 -16.418 18.434 1.00 30.14 291 VAL A O 1
ATOM 2288 N N . THR A 1 292 ? 49.100 -16.963 20.517 1.00 31.84 292 THR A N 1
ATOM 2289 C CA . THR A 1 292 ? 47.736 -16.399 20.509 1.00 31.84 292 THR A CA 1
ATOM 2290 C C . THR A 1 292 ? 47.650 -15.252 21.522 1.00 31.84 292 THR A C 1
ATOM 2292 O O . THR A 1 292 ? 48.294 -15.387 22.557 1.00 31.84 292 THR A O 1
ATOM 2295 N N . ALA A 1 293 ? 46.855 -14.195 21.270 1.00 33.19 293 ALA A N 1
ATOM 2296 C CA . ALA A 1 293 ? 46.131 -13.310 22.225 1.00 33.19 293 ALA A CA 1
ATOM 2297 C C . ALA A 1 293 ? 45.546 -12.075 21.449 1.00 33.19 293 ALA A C 1
ATOM 2299 O O . ALA A 1 293 ? 45.605 -12.101 20.219 1.00 33.19 293 ALA A O 1
ATOM 2300 N N . PRO A 1 294 ? 44.842 -11.089 22.058 1.00 44.41 294 PRO A N 1
ATOM 2301 C CA . PRO A 1 294 ? 43.378 -11.111 22.000 1.00 44.41 294 PRO A CA 1
ATOM 2302 C C . PRO A 1 294 ? 42.720 -9.762 21.615 1.00 44.41 294 PRO A C 1
ATOM 2304 O O . PRO A 1 294 ? 43.383 -8.776 21.304 1.00 44.41 294 PRO A O 1
ATOM 2307 N N . TRP A 1 295 ? 41.385 -9.729 21.659 1.00 37.72 295 TRP A N 1
ATOM 2308 C CA . TRP A 1 295 ? 40.559 -8.524 21.508 1.00 37.72 295 TRP A CA 1
ATOM 2309 C C . TRP A 1 295 ? 40.506 -7.697 22.811 1.00 37.72 295 TRP A C 1
ATOM 2311 O O . TRP A 1 295 ? 40.586 -8.287 23.890 1.00 37.72 295 TRP A O 1
ATOM 2321 N N . PRO A 1 296 ? 40.277 -6.371 22.739 1.00 47.53 296 PRO A N 1
ATOM 2322 C CA . PRO A 1 296 ? 39.826 -5.563 23.868 1.00 47.53 296 PRO A CA 1
ATOM 2323 C C . PRO A 1 296 ? 38.294 -5.389 23.880 1.00 47.53 296 PRO A C 1
ATOM 2325 O O . PRO A 1 296 ? 37.689 -5.026 22.871 1.00 47.53 296 PRO A O 1
ATOM 2328 N N . GLU A 1 297 ? 37.673 -5.580 25.044 1.00 31.56 297 GLU A N 1
ATOM 2329 C CA . GLU A 1 297 ? 36.334 -5.051 25.347 1.00 31.56 297 GLU A CA 1
ATOM 2330 C C . GLU A 1 297 ? 36.440 -3.618 25.902 1.00 31.56 297 GLU A C 1
ATOM 2332 O O . GLU A 1 297 ? 37.484 -3.220 26.420 1.00 31.56 297 GLU A O 1
ATOM 2337 N N . GLY A 1 298 ? 35.356 -2.838 25.833 1.00 33.91 298 GLY A N 1
ATOM 2338 C CA . GLY A 1 298 ? 35.314 -1.487 26.401 1.00 33.91 298 GLY A CA 1
ATOM 2339 C C . GLY A 1 298 ? 33.904 -0.903 26.455 1.00 33.91 298 GLY A C 1
ATOM 2340 O O . GLY A 1 298 ? 33.421 -0.356 25.469 1.00 33.91 298 GLY A O 1
ATOM 2341 N N . GLN A 1 299 ? 33.247 -1.010 27.613 1.00 34.22 299 GLN A N 1
ATOM 2342 C CA . GLN A 1 299 ? 31.952 -0.377 27.894 1.00 34.22 299 GLN A CA 1
ATOM 2343 C C . GLN A 1 299 ? 32.148 0.934 28.668 1.00 34.22 299 GLN A C 1
ATOM 2345 O O . GLN A 1 299 ? 32.831 0.926 29.689 1.00 34.22 299 GLN A O 1
ATOM 2350 N N . VAL A 1 300 ? 31.465 2.013 28.267 1.00 33.38 300 VAL A N 1
ATOM 2351 C CA . VAL A 1 300 ? 31.060 3.123 29.157 1.00 33.38 300 VAL A CA 1
ATOM 2352 C C . VAL A 1 300 ? 29.681 3.627 28.699 1.00 33.38 300 VAL A C 1
ATOM 2354 O O . VAL A 1 300 ? 29.411 3.677 27.499 1.00 33.38 300 VAL A O 1
ATOM 2357 N N . ALA A 1 301 ? 28.804 3.964 29.647 1.00 32.97 301 ALA A N 1
ATOM 2358 C CA . ALA A 1 301 ? 27.430 4.436 29.422 1.00 32.97 301 ALA A CA 1
ATOM 2359 C C . ALA A 1 301 ? 27.312 5.984 29.549 1.00 32.97 301 ALA A C 1
ATOM 2361 O O . ALA A 1 301 ? 28.263 6.617 30.010 1.00 32.97 301 ALA A O 1
ATOM 2362 N N . PRO A 1 302 ? 26.193 6.619 29.132 1.00 44.97 302 PRO A N 1
ATOM 2363 C CA . PRO A 1 302 ? 26.109 8.077 28.978 1.00 44.97 302 PRO A CA 1
ATOM 2364 C C . PRO A 1 302 ? 25.455 8.826 30.164 1.00 44.97 302 PRO A C 1
ATOM 2366 O O . PRO A 1 302 ? 24.583 8.265 30.827 1.00 44.97 302 PRO A O 1
ATOM 2369 N N . PRO A 1 303 ? 25.763 10.125 30.347 1.00 44.84 303 PRO A N 1
ATOM 2370 C CA . PRO A 1 303 ? 24.878 11.130 30.952 1.00 44.84 303 PRO A CA 1
ATOM 2371 C C . PRO A 1 303 ? 24.059 11.833 29.840 1.00 44.84 303 PRO A C 1
ATOM 2373 O O . PRO A 1 303 ? 24.607 12.156 28.790 1.00 44.84 303 PRO A O 1
ATOM 2376 N N . GLU A 1 304 ? 22.729 11.961 29.863 1.00 31.42 304 GLU A N 1
ATOM 2377 C CA . GLU A 1 304 ? 21.784 12.605 30.806 1.00 31.42 304 GLU A CA 1
ATOM 2378 C C . GLU A 1 304 ? 21.215 13.914 30.216 1.00 31.42 304 GLU A C 1
ATOM 2380 O O . GLU A 1 304 ? 21.852 14.590 29.410 1.00 31.42 304 GLU A O 1
ATOM 2385 N N . LYS A 1 305 ? 19.967 14.248 30.576 1.00 36.06 305 LYS A N 1
ATOM 2386 C CA . LYS A 1 305 ? 19.251 15.437 30.084 1.00 36.06 305 LYS A CA 1
ATOM 2387 C C . LYS A 1 305 ? 19.349 16.571 31.103 1.00 36.06 305 LYS A C 1
ATOM 2389 O O . LYS A 1 305 ? 18.850 16.422 32.213 1.00 36.06 305 LYS A O 1
ATOM 2394 N N . ALA A 1 306 ? 19.853 17.733 30.695 1.00 30.61 306 ALA A N 1
ATOM 2395 C CA . ALA A 1 306 ? 19.689 18.969 31.455 1.00 30.61 306 ALA A CA 1
ATOM 2396 C C . ALA A 1 306 ? 18.480 19.760 30.923 1.00 30.61 306 ALA A C 1
ATOM 2398 O O . ALA A 1 306 ? 18.549 20.362 29.853 1.00 30.61 306 ALA A O 1
ATOM 2399 N N . TYR A 1 307 ? 17.375 19.773 31.674 1.00 31.72 307 TYR A N 1
ATOM 2400 C CA . TYR A 1 307 ? 16.362 20.822 31.528 1.00 31.72 307 TYR A CA 1
ATOM 2401 C C . TYR A 1 307 ? 16.898 22.104 32.170 1.00 31.72 307 TYR A C 1
ATOM 2403 O O . TYR A 1 307 ? 17.331 22.080 33.321 1.00 31.72 307 TYR A O 1
ATOM 2411 N N . VAL A 1 308 ? 16.811 23.228 31.460 1.00 31.19 308 VAL A N 1
ATOM 2412 C CA . VAL A 1 308 ? 17.014 24.563 32.033 1.00 31.19 308 VAL A CA 1
ATOM 2413 C C . VAL A 1 308 ? 15.821 25.421 31.642 1.00 31.19 308 VAL A C 1
ATOM 2415 O O . VAL A 1 308 ? 15.588 25.665 30.461 1.00 31.19 308 VAL A O 1
ATOM 2418 N N . ALA A 1 309 ? 15.064 25.866 32.642 1.00 34.41 309 ALA A N 1
ATOM 2419 C CA . ALA A 1 309 ? 14.052 26.898 32.485 1.00 34.41 309 ALA A CA 1
ATOM 2420 C C . ALA A 1 309 ? 14.644 28.245 32.921 1.00 34.41 309 ALA A C 1
ATOM 2422 O O . ALA A 1 309 ? 15.255 28.338 33.984 1.00 34.41 309 ALA A O 1
ATOM 2423 N N . VAL A 1 310 ? 14.431 29.284 32.116 1.00 33.06 310 VAL A N 1
ATOM 2424 C CA . VAL A 1 310 ? 14.664 30.689 32.476 1.00 33.06 310 VAL A CA 1
ATOM 2425 C C . VAL A 1 310 ? 13.420 31.471 32.052 1.00 33.06 310 VAL A C 1
ATOM 2427 O O . VAL A 1 310 ? 12.791 31.129 31.050 1.00 33.06 310 VAL A O 1
ATOM 2430 N N . GLY A 1 311 ? 13.023 32.460 32.855 1.00 31.08 311 GLY A N 1
ATOM 2431 C CA . GLY A 1 311 ? 11.866 33.313 32.571 1.00 31.08 311 GLY A CA 1
ATOM 2432 C C . GLY A 1 311 ? 12.079 34.221 31.356 1.00 31.08 311 GLY A C 1
ATOM 2433 O O . GLY A 1 311 ? 13.203 34.395 30.889 1.00 31.08 311 GLY A O 1
ATOM 2434 N N . GLY A 1 312 ? 10.989 34.789 30.841 1.00 34.88 312 GLY A N 1
ATOM 2435 C CA . GLY A 1 312 ? 11.034 35.721 29.714 1.00 34.88 312 GLY A CA 1
ATOM 2436 C C . GLY A 1 312 ? 11.311 37.171 30.122 1.00 34.88 312 GLY A C 1
ATOM 2437 O O . GLY A 1 312 ? 11.171 37.539 31.287 1.00 34.88 312 GLY A O 1
ATOM 2438 N N . GLU A 1 313 ? 11.618 37.992 29.120 1.00 32.66 313 GLU A N 1
ATOM 2439 C CA . GLU A 1 313 ? 11.571 39.456 29.171 1.00 32.66 313 GLU A CA 1
ATOM 2440 C C . GLU A 1 313 ? 10.809 39.972 27.939 1.00 32.66 313 GLU A C 1
ATOM 2442 O O . GLU A 1 313 ? 10.920 39.404 26.849 1.00 32.66 313 GLU A O 1
ATOM 2447 N N . ASP A 1 314 ? 10.033 41.045 28.106 1.00 40.53 314 ASP A N 1
ATOM 2448 C CA . ASP A 1 314 ? 9.316 41.702 27.011 1.00 40.53 314 ASP A CA 1
ATOM 2449 C C . ASP A 1 314 ? 10.285 42.435 26.071 1.00 40.53 314 ASP A C 1
ATOM 2451 O O . ASP A 1 314 ? 10.914 43.423 26.449 1.00 40.53 314 ASP A O 1
ATOM 2455 N N . MET A 1 315 ? 10.344 42.016 24.805 1.00 33.88 315 MET A N 1
ATOM 2456 C CA . MET A 1 315 ? 11.007 42.765 23.732 1.00 33.88 315 MET A CA 1
ATOM 2457 C C . MET A 1 315 ? 10.172 42.707 22.453 1.00 33.88 315 MET A C 1
ATOM 2459 O O . MET A 1 315 ? 10.156 41.705 21.740 1.00 33.88 315 MET A O 1
ATOM 2463 N N . ALA A 1 316 ? 9.484 43.810 22.148 1.00 45.44 316 ALA A N 1
ATOM 2464 C CA . ALA A 1 316 ? 8.709 43.945 20.922 1.00 45.44 316 ALA A CA 1
ATOM 2465 C C . ALA A 1 316 ? 9.617 43.858 19.682 1.00 45.44 316 ALA A C 1
ATOM 2467 O O . ALA A 1 316 ? 10.568 44.630 19.542 1.00 45.44 316 ALA A O 1
ATOM 2468 N N . GLN A 1 317 ? 9.287 42.955 18.758 1.00 33.19 317 GLN A N 1
ATOM 2469 C CA . GLN A 1 317 ? 9.880 42.892 17.423 1.00 33.19 317 GLN A CA 1
ATOM 2470 C C . GLN A 1 317 ? 8.784 43.092 16.376 1.00 33.19 317 GLN A C 1
ATOM 2472 O O . GLN A 1 317 ? 7.675 42.581 16.520 1.00 33.19 317 GLN A O 1
ATOM 2477 N N . ALA A 1 318 ? 9.083 43.893 15.354 1.00 37.72 318 ALA A N 1
ATOM 2478 C CA . ALA A 1 318 ? 8.119 44.251 14.320 1.00 37.72 318 ALA A CA 1
ATOM 2479 C C . ALA A 1 318 ? 7.781 43.052 13.422 1.00 37.72 318 ALA A C 1
ATOM 2481 O O . ALA A 1 318 ? 8.642 42.219 13.135 1.00 37.72 318 ALA A O 1
ATOM 2482 N N . GLU A 1 319 ? 6.539 43.001 12.941 1.00 37.00 319 GLU A N 1
ATOM 2483 C CA . GLU A 1 319 ? 6.059 41.951 12.044 1.00 37.00 319 GLU A CA 1
ATOM 2484 C C . GLU A 1 319 ? 6.815 41.978 10.705 1.00 37.00 319 GLU A C 1
ATOM 2486 O O . GLU A 1 319 ? 6.526 42.773 9.808 1.00 37.00 319 GLU A O 1
ATOM 2491 N N . ALA A 1 320 ? 7.782 41.074 10.547 1.00 43.22 320 ALA A N 1
ATOM 2492 C CA . ALA A 1 320 ? 8.233 40.672 9.224 1.00 43.22 320 ALA A CA 1
ATOM 2493 C C . ALA A 1 320 ? 7.094 39.888 8.542 1.00 43.22 320 ALA A C 1
ATOM 2495 O O . ALA A 1 320 ? 6.464 39.051 9.196 1.00 43.22 320 ALA A O 1
ATOM 2496 N N . PRO A 1 321 ? 6.806 40.120 7.247 1.00 43.09 321 PRO A N 1
ATOM 2497 C CA . PRO A 1 321 ? 5.734 39.407 6.564 1.00 43.09 321 PRO A CA 1
ATOM 2498 C C . PRO A 1 321 ? 6.026 37.904 6.561 1.00 43.09 321 PRO A C 1
ATOM 2500 O O . PRO A 1 321 ? 7.110 37.484 6.150 1.00 43.09 321 PRO A O 1
ATOM 2503 N N . TYR A 1 322 ? 5.052 37.101 6.999 1.00 39.50 322 TYR A N 1
ATOM 2504 C CA . TYR A 1 322 ? 5.139 35.641 6.968 1.00 39.50 322 TYR A CA 1
ATOM 2505 C C . TYR A 1 322 ? 5.425 35.170 5.538 1.00 39.50 322 TYR A C 1
ATOM 2507 O O . TYR A 1 322 ? 4.546 35.178 4.674 1.00 39.50 322 TYR A O 1
ATOM 2515 N N . ALA A 1 323 ? 6.662 34.740 5.291 1.00 47.38 323 ALA A N 1
ATOM 2516 C CA . ALA A 1 323 ? 6.999 34.016 4.080 1.00 47.38 323 ALA A CA 1
ATOM 2517 C C . ALA A 1 323 ? 6.215 32.701 4.099 1.00 47.38 323 ALA A C 1
ATOM 2519 O O . ALA A 1 323 ? 6.420 31.869 4.986 1.00 47.38 323 ALA A O 1
ATOM 2520 N N . VAL A 1 324 ? 5.296 32.535 3.143 1.00 56.34 324 VAL A N 1
ATOM 2521 C CA . VAL A 1 324 ? 4.530 31.294 2.982 1.00 56.34 324 VAL A CA 1
ATOM 2522 C C . VAL A 1 324 ? 5.537 30.143 2.867 1.00 56.34 324 VAL A C 1
ATOM 2524 O O . VAL A 1 324 ? 6.408 30.213 1.993 1.00 56.34 324 VAL A O 1
ATOM 2527 N N . PRO A 1 325 ? 5.483 29.121 3.745 1.00 52.88 325 PRO A N 1
ATOM 2528 C CA . PRO A 1 325 ? 6.413 28.006 3.662 1.00 52.88 325 PRO A CA 1
ATOM 2529 C C . PRO A 1 325 ? 6.256 27.337 2.289 1.00 52.88 325 PRO A C 1
ATOM 2531 O O . PRO A 1 325 ? 5.122 27.169 1.833 1.00 52.88 325 PRO A O 1
ATOM 2534 N N . PRO A 1 326 ? 7.360 26.990 1.602 1.00 60.62 326 PRO A N 1
ATOM 2535 C CA . PRO A 1 326 ? 7.276 26.370 0.290 1.00 60.62 326 PRO A CA 1
ATOM 2536 C C . PRO A 1 326 ? 6.495 25.061 0.395 1.00 60.62 326 PRO A C 1
ATOM 2538 O O . PRO A 1 326 ? 6.738 24.260 1.298 1.00 60.62 326 PRO A O 1
ATOM 2541 N N . ASP A 1 327 ? 5.563 24.876 -0.538 1.00 66.75 327 ASP A N 1
ATOM 2542 C CA . ASP A 1 327 ? 4.715 23.692 -0.638 1.00 66.75 327 ASP A CA 1
ATOM 2543 C C . ASP A 1 327 ? 5.580 22.409 -0.578 1.00 66.75 327 ASP A C 1
ATOM 2545 O O . ASP A 1 327 ? 6.488 22.245 -1.407 1.00 66.75 327 ASP A O 1
ATOM 2549 N N . PRO A 1 328 ? 5.359 21.522 0.416 1.00 65.50 328 PRO A N 1
ATOM 2550 C CA . PRO A 1 328 ? 6.189 20.339 0.612 1.00 65.50 328 PRO A CA 1
ATOM 2551 C C . PRO A 1 328 ? 6.091 19.353 -0.558 1.00 65.50 328 PRO A C 1
ATOM 2553 O O . PRO A 1 328 ? 7.083 18.686 -0.863 1.00 65.50 328 PRO A O 1
ATOM 2556 N N . ASP A 1 329 ? 4.953 19.298 -1.254 1.00 69.44 329 ASP A N 1
ATOM 2557 C CA . ASP A 1 329 ? 4.779 18.429 -2.417 1.00 69.44 329 ASP A CA 1
ATOM 2558 C C . ASP A 1 329 ? 5.521 19.007 -3.633 1.00 69.44 329 ASP A C 1
ATOM 2560 O O . ASP A 1 329 ? 6.230 18.281 -4.335 1.00 69.44 329 ASP A O 1
ATOM 2564 N N . ALA A 1 330 ? 5.494 20.333 -3.817 1.00 74.25 330 ALA A N 1
ATOM 2565 C CA . ALA A 1 330 ? 6.295 21.008 -4.843 1.00 74.25 330 ALA A CA 1
ATOM 2566 C C . ALA A 1 330 ? 7.814 20.851 -4.613 1.00 74.25 330 ALA A C 1
ATOM 2568 O O . ALA A 1 330 ? 8.582 20.710 -5.571 1.00 74.25 330 ALA A O 1
ATOM 2569 N N . ALA A 1 331 ? 8.263 20.838 -3.352 1.00 78.19 331 ALA A N 1
ATOM 2570 C CA . ALA A 1 331 ? 9.657 20.564 -3.001 1.00 78.19 331 ALA A CA 1
ATOM 2571 C C . ALA A 1 331 ? 10.060 19.111 -3.324 1.00 78.19 331 ALA A C 1
ATOM 2573 O O . ALA A 1 331 ? 11.125 18.877 -3.908 1.00 78.19 331 ALA A O 1
ATOM 2574 N N . LEU A 1 332 ? 9.194 18.142 -3.005 1.00 81.25 332 LEU A N 1
ATOM 2575 C CA . LEU A 1 332 ? 9.400 16.724 -3.307 1.00 81.25 332 LEU A CA 1
ATOM 2576 C C . LEU A 1 332 ? 9.427 16.453 -4.821 1.00 81.25 332 LEU A C 1
ATOM 2578 O O . LEU A 1 332 ? 10.277 15.702 -5.304 1.00 81.25 332 LEU A O 1
ATOM 2582 N N . ASP A 1 333 ? 8.549 17.090 -5.596 1.00 82.69 333 ASP A N 1
ATOM 2583 C CA . ASP A 1 333 ? 8.516 16.923 -7.051 1.00 82.69 333 ASP A CA 1
ATOM 2584 C C . ASP A 1 333 ? 9.695 17.612 -7.759 1.00 82.69 333 ASP A C 1
ATOM 2586 O O . ASP A 1 333 ? 10.221 17.079 -8.743 1.00 82.69 333 ASP A O 1
ATOM 2590 N N . ALA A 1 334 ? 10.215 18.719 -7.217 1.00 84.50 334 ALA A N 1
ATOM 2591 C CA . ALA A 1 334 ? 11.485 19.293 -7.666 1.00 84.50 334 ALA A CA 1
ATOM 2592 C C . ALA A 1 334 ? 12.673 18.339 -7.412 1.00 84.50 334 ALA A C 1
ATOM 2594 O O . ALA A 1 334 ? 13.517 18.141 -8.296 1.00 84.50 334 ALA A O 1
ATOM 2595 N N . GLU A 1 335 ? 12.722 17.691 -6.242 1.00 87.00 335 GLU A N 1
ATOM 2596 C CA . GLU A 1 335 ? 13.733 16.681 -5.904 1.00 87.00 335 GLU A CA 1
ATOM 2597 C C . GLU A 1 335 ? 13.650 15.456 -6.834 1.00 87.00 335 GLU A C 1
ATOM 2599 O O . GLU A 1 335 ? 14.662 15.035 -7.408 1.00 87.00 335 GLU A O 1
ATOM 2604 N N . ARG A 1 336 ? 12.440 14.934 -7.067 1.00 88.62 336 ARG A N 1
ATOM 2605 C CA . ARG A 1 336 ? 12.155 13.856 -8.029 1.00 88.62 336 ARG A CA 1
ATOM 2606 C C . ARG A 1 336 ? 12.609 14.212 -9.446 1.00 88.62 336 ARG A C 1
ATOM 2608 O O . ARG A 1 336 ? 13.322 13.430 -10.083 1.00 88.62 336 ARG A O 1
ATOM 2615 N N . ALA A 1 337 ? 12.269 15.406 -9.932 1.00 88.12 337 ALA A N 1
ATOM 2616 C CA . ALA A 1 337 ? 12.677 15.881 -11.253 1.00 88.12 337 ALA A CA 1
ATOM 2617 C C . ALA A 1 337 ? 14.208 16.006 -11.386 1.00 88.12 337 ALA A C 1
ATOM 2619 O O . ALA A 1 337 ? 14.761 15.759 -12.464 1.00 88.12 337 ALA A O 1
ATOM 2620 N N . GLN A 1 338 ? 14.911 16.351 -10.303 1.00 90.56 338 GLN A N 1
ATOM 2621 C CA . GLN A 1 338 ? 16.373 16.388 -10.268 1.00 90.56 338 GLN A CA 1
ATOM 2622 C C . GLN A 1 338 ? 16.991 14.980 -10.263 1.00 90.56 338 GLN A C 1
ATOM 2624 O O . GLN A 1 338 ? 17.919 14.723 -11.033 1.00 90.56 338 GLN A O 1
ATOM 2629 N N . LEU A 1 339 ? 16.448 14.042 -9.482 1.00 90.06 339 LEU A N 1
ATOM 2630 C CA . LEU A 1 339 ? 16.890 12.642 -9.464 1.00 90.06 339 LEU A CA 1
ATOM 2631 C C . LEU A 1 339 ? 16.685 11.947 -10.816 1.00 90.06 339 LEU A C 1
ATOM 2633 O O . LEU A 1 339 ? 17.587 11.257 -11.293 1.00 90.06 339 LEU A O 1
ATOM 2637 N N . ARG A 1 340 ? 15.559 12.197 -11.496 1.00 92.06 340 ARG A N 1
ATOM 2638 C CA . ARG A 1 340 ? 15.312 11.688 -12.854 1.00 92.06 340 ARG A CA 1
ATOM 2639 C C . ARG A 1 340 ? 16.394 12.140 -13.840 1.00 92.06 340 ARG A C 1
ATOM 2641 O O . ARG A 1 340 ? 16.903 11.321 -14.604 1.00 92.06 340 ARG A O 1
ATOM 2648 N N . LYS A 1 341 ? 16.786 13.422 -13.807 1.00 89.62 341 LYS A N 1
ATOM 2649 C CA . LYS A 1 341 ? 17.880 13.958 -14.642 1.00 89.62 341 LYS A CA 1
ATOM 2650 C C . LYS A 1 341 ? 19.216 13.270 -14.336 1.00 89.62 341 LYS A C 1
ATOM 2652 O O . LYS A 1 341 ? 19.960 12.960 -15.262 1.00 89.62 341 LYS A O 1
ATOM 2657 N N . GLN A 1 342 ? 19.503 12.988 -13.063 1.00 86.75 342 GLN A N 1
ATOM 2658 C CA . GLN A 1 342 ? 20.726 12.287 -12.653 1.00 86.75 342 GLN A CA 1
ATOM 2659 C C . GLN A 1 342 ? 20.753 10.820 -13.110 1.00 86.75 342 GLN A C 1
ATOM 2661 O O . GLN A 1 342 ? 21.786 10.364 -13.591 1.00 86.75 342 GLN A O 1
ATOM 2666 N N . LEU A 1 343 ? 19.629 10.097 -13.037 1.00 85.56 343 LEU A N 1
ATOM 2667 C CA . LEU A 1 343 ? 19.520 8.728 -13.559 1.00 85.56 343 LEU A CA 1
ATOM 2668 C C . LEU A 1 343 ? 19.710 8.680 -15.085 1.00 85.56 343 LEU A C 1
ATOM 2670 O O . LEU A 1 343 ? 20.428 7.817 -15.586 1.00 85.56 343 LEU A O 1
ATOM 2674 N N . ILE A 1 344 ? 19.138 9.639 -15.823 1.00 85.44 344 ILE A N 1
ATOM 2675 C CA . ILE A 1 344 ? 19.330 9.755 -17.279 1.00 85.44 344 ILE A CA 1
ATOM 2676 C C . ILE A 1 344 ? 20.797 10.065 -17.624 1.00 85.44 344 ILE A C 1
ATOM 2678 O O . ILE A 1 344 ? 21.347 9.469 -18.547 1.00 85.44 344 ILE A O 1
ATOM 2682 N N . ALA A 1 345 ? 21.471 10.921 -16.847 1.00 81.88 345 ALA A N 1
ATOM 2683 C CA . ALA A 1 345 ? 22.906 11.186 -17.002 1.00 81.88 345 ALA A CA 1
ATOM 2684 C C . ALA A 1 345 ? 23.798 9.960 -16.697 1.00 81.88 345 ALA A C 1
ATOM 2686 O O . ALA A 1 345 ? 24.927 9.893 -17.177 1.00 81.88 345 ALA A O 1
ATOM 2687 N N . LEU A 1 346 ? 23.288 8.975 -15.949 1.00 79.19 346 LEU A N 1
ATOM 2688 C CA . LEU A 1 346 ? 23.913 7.664 -15.727 1.00 79.19 346 LEU A CA 1
ATOM 2689 C C . LEU A 1 346 ? 23.496 6.609 -16.776 1.00 79.19 346 LEU A C 1
ATOM 2691 O O . LEU A 1 346 ? 23.750 5.423 -16.587 1.00 79.19 346 LEU A O 1
ATOM 2695 N N . GLY A 1 347 ? 22.852 7.009 -17.878 1.00 79.81 347 GLY A N 1
ATOM 2696 C CA . GLY A 1 347 ? 22.469 6.115 -18.977 1.00 79.81 347 GLY A CA 1
ATOM 2697 C C . GLY A 1 347 ? 21.178 5.317 -18.755 1.00 79.81 347 GLY A C 1
ATOM 2698 O O . GLY A 1 347 ? 20.843 4.464 -19.576 1.00 79.81 347 GLY A O 1
ATOM 2699 N N . VAL A 1 348 ? 20.420 5.577 -17.683 1.00 80.75 348 VAL A N 1
ATOM 2700 C CA . VAL A 1 348 ? 19.093 4.967 -17.498 1.00 80.75 348 VAL A CA 1
ATOM 2701 C C . VAL A 1 348 ? 18.115 5.575 -18.506 1.00 80.75 348 VAL A C 1
ATOM 2703 O O . VAL A 1 348 ? 18.037 6.795 -18.650 1.00 80.75 348 VAL A O 1
ATOM 2706 N N . ASN A 1 349 ? 17.338 4.741 -19.205 1.00 85.81 349 ASN A N 1
ATOM 2707 C CA . ASN A 1 349 ? 16.361 5.246 -20.172 1.00 85.81 349 ASN A CA 1
ATOM 2708 C C . ASN A 1 349 ? 15.293 6.128 -19.489 1.00 85.81 349 ASN A C 1
ATOM 2710 O O . ASN A 1 349 ? 14.921 5.899 -18.337 1.00 85.81 349 ASN A O 1
ATOM 2714 N N . ALA A 1 350 ? 14.781 7.133 -20.204 1.00 82.12 350 ALA A N 1
ATOM 2715 C CA . ALA A 1 350 ? 13.952 8.190 -19.616 1.00 82.12 350 ALA A CA 1
ATOM 2716 C C . ALA A 1 350 ? 12.605 7.719 -19.027 1.00 82.12 350 ALA A C 1
ATOM 2718 O O . ALA A 1 350 ? 12.036 8.437 -18.200 1.00 82.12 350 ALA A O 1
ATOM 2719 N N . THR A 1 351 ? 12.114 6.544 -19.438 1.00 81.31 351 THR A N 1
ATOM 2720 C CA . THR A 1 351 ? 10.874 5.916 -18.951 1.00 81.31 351 THR A CA 1
ATOM 2721 C C . THR A 1 351 ? 11.116 5.131 -17.663 1.00 81.31 351 THR A C 1
ATOM 2723 O O . THR A 1 351 ? 10.354 5.250 -16.709 1.00 81.31 351 THR A O 1
ATOM 2726 N N . GLU A 1 352 ? 12.206 4.367 -17.593 1.00 81.00 352 GLU A N 1
ATOM 2727 C CA . GLU A 1 352 ? 12.577 3.634 -16.379 1.00 81.00 352 GLU A CA 1
ATOM 2728 C C . GLU A 1 352 ? 13.126 4.588 -15.304 1.00 81.00 352 GLU A C 1
ATOM 2730 O O . GLU A 1 352 ? 12.858 4.393 -14.125 1.00 81.00 352 GLU A O 1
ATOM 2735 N N . ALA A 1 353 ? 13.804 5.679 -15.685 1.00 84.25 353 ALA A N 1
ATOM 2736 C CA . ALA A 1 353 ? 14.210 6.736 -14.754 1.00 84.25 353 ALA A CA 1
ATOM 2737 C C . ALA A 1 353 ? 13.003 7.422 -14.081 1.00 84.25 353 ALA A C 1
ATOM 2739 O O . ALA A 1 353 ? 13.038 7.675 -12.882 1.00 84.25 353 ALA A O 1
ATOM 2740 N N . GLU A 1 354 ? 11.929 7.683 -14.835 1.00 88.19 354 GLU A N 1
ATOM 2741 C CA . GLU A 1 354 ? 10.646 8.172 -14.306 1.00 88.19 354 GLU A CA 1
ATOM 2742 C C . GLU A 1 354 ? 10.029 7.145 -13.338 1.00 88.19 354 GLU A C 1
ATOM 2744 O O . GLU A 1 354 ? 9.747 7.448 -12.180 1.00 88.19 354 GLU A O 1
ATOM 2749 N N . ARG A 1 355 ? 9.924 5.884 -13.772 1.00 87.25 355 ARG A N 1
ATOM 2750 C CA . ARG A 1 355 ? 9.375 4.779 -12.976 1.00 87.25 355 ARG A CA 1
ATOM 2751 C C . ARG A 1 355 ? 10.126 4.542 -11.657 1.00 87.25 355 ARG A C 1
ATOM 2753 O O . ARG A 1 355 ? 9.495 4.313 -10.629 1.00 87.25 355 ARG A O 1
ATOM 2760 N N . LEU A 1 356 ? 11.460 4.593 -11.662 1.00 85.31 356 LEU A N 1
ATOM 2761 C CA . LEU A 1 356 ? 12.277 4.410 -10.456 1.00 85.31 356 LEU A CA 1
ATOM 2762 C C . LEU A 1 356 ? 12.046 5.533 -9.435 1.00 85.31 356 LEU A C 1
ATOM 2764 O O . LEU A 1 356 ? 11.977 5.252 -8.241 1.00 85.31 356 LEU A O 1
ATOM 2768 N N . VAL A 1 357 ? 11.878 6.772 -9.904 1.00 90.44 357 VAL A N 1
ATOM 2769 C CA . VAL A 1 357 ? 11.599 7.963 -9.079 1.00 90.44 357 VAL A CA 1
ATOM 2770 C C . VAL A 1 357 ? 10.189 7.942 -8.470 1.00 90.44 357 VAL A C 1
ATOM 2772 O O . VAL A 1 357 ? 9.978 8.500 -7.395 1.00 90.44 357 VAL A O 1
ATOM 2775 N N . GLN A 1 358 ? 9.239 7.248 -9.102 1.00 86.94 358 GLN A N 1
ATOM 2776 C CA . GLN A 1 358 ? 7.895 7.023 -8.555 1.00 86.94 358 GLN A CA 1
ATOM 2777 C C . GLN A 1 358 ? 7.832 5.859 -7.545 1.00 86.94 358 GLN A C 1
ATOM 2779 O O . GLN A 1 358 ? 6.992 5.873 -6.650 1.00 86.94 358 GLN A O 1
ATOM 2784 N N . ILE A 1 359 ? 8.704 4.848 -7.670 1.00 86.12 359 ILE A N 1
ATOM 2785 C CA . ILE A 1 359 ? 8.669 3.617 -6.850 1.00 86.12 359 ILE A CA 1
ATOM 2786 C C . ILE A 1 359 ? 9.602 3.674 -5.624 1.00 86.12 359 ILE A C 1
ATOM 2788 O O . ILE A 1 359 ? 9.365 2.965 -4.642 1.00 86.12 359 ILE A O 1
ATOM 2792 N N . HIS A 1 360 ? 10.666 4.481 -5.649 1.00 83.75 360 HIS A N 1
ATOM 2793 C CA . HIS A 1 360 ? 11.690 4.499 -4.597 1.00 83.75 360 HIS A CA 1
ATOM 2794 C C . HIS A 1 360 ? 11.836 5.871 -3.917 1.00 83.75 360 HIS A C 1
ATOM 2796 O O . HIS A 1 360 ? 11.742 6.896 -4.589 1.00 83.75 360 HIS A O 1
ATOM 2802 N N . PRO A 1 361 ? 12.117 5.913 -2.596 1.00 87.69 361 PRO A N 1
ATOM 2803 C CA . PRO A 1 361 ? 12.301 7.169 -1.873 1.00 87.69 361 PRO A CA 1
ATOM 2804 C C . PRO A 1 361 ? 13.539 7.938 -2.376 1.00 87.69 361 PRO A C 1
ATOM 2806 O O . PRO A 1 361 ? 14.549 7.314 -2.731 1.00 87.69 361 PRO A O 1
ATOM 2809 N N . PRO A 1 362 ? 13.495 9.283 -2.382 1.00 85.19 362 PRO A N 1
ATOM 2810 C CA . PRO A 1 362 ? 14.485 10.114 -3.065 1.00 85.19 362 PRO A CA 1
ATOM 2811 C C . PRO A 1 362 ? 15.896 9.991 -2.475 1.00 85.19 362 PRO A C 1
ATOM 2813 O O . PRO A 1 362 ? 16.867 9.881 -3.223 1.00 85.19 362 PRO A O 1
ATOM 2816 N N . GLU A 1 363 ? 16.016 9.905 -1.147 1.00 83.69 363 GLU A N 1
ATOM 2817 C CA . GLU A 1 363 ? 17.282 9.693 -0.424 1.00 83.69 363 GLU A CA 1
ATOM 2818 C C . GLU A 1 363 ? 18.068 8.485 -0.952 1.00 83.69 363 GLU A C 1
ATOM 2820 O O . GLU A 1 363 ? 19.281 8.547 -1.159 1.00 83.69 363 GLU A O 1
ATOM 2825 N N . ARG A 1 364 ? 17.357 7.384 -1.224 1.00 82.75 364 ARG A N 1
ATOM 2826 C CA . ARG A 1 364 ? 17.953 6.143 -1.720 1.00 82.75 364 ARG A CA 1
ATOM 2827 C C . ARG A 1 364 ? 18.475 6.303 -3.142 1.00 82.75 364 ARG A C 1
ATOM 2829 O O . ARG A 1 364 ? 19.525 5.758 -3.465 1.00 82.75 364 ARG A O 1
ATOM 2836 N N . LEU A 1 365 ? 17.744 7.020 -3.994 1.00 86.06 365 LEU A N 1
ATOM 2837 C CA . LEU A 1 365 ? 18.176 7.295 -5.364 1.00 86.06 365 LEU A CA 1
ATOM 2838 C C . LEU A 1 365 ? 19.356 8.278 -5.387 1.00 86.06 365 LEU A C 1
ATOM 2840 O O . LEU A 1 365 ? 20.239 8.119 -6.225 1.00 86.06 365 LEU A O 1
ATOM 2844 N N . ARG A 1 366 ? 19.423 9.225 -4.440 1.00 85.38 366 ARG A N 1
ATOM 2845 C CA . ARG A 1 366 ? 20.568 10.127 -4.233 1.00 85.38 366 ARG A CA 1
ATOM 2846 C C . ARG A 1 366 ? 21.841 9.346 -3.888 1.00 85.38 366 ARG A C 1
ATOM 2848 O O . ARG A 1 366 ? 22.786 9.384 -4.671 1.00 85.38 366 ARG A O 1
ATOM 2855 N N . ASP A 1 367 ? 21.832 8.558 -2.808 1.00 80.50 367 ASP A N 1
ATOM 2856 C CA . ASP A 1 367 ? 22.973 7.714 -2.396 1.00 80.50 367 ASP A CA 1
ATOM 2857 C C . ASP A 1 367 ? 23.444 6.774 -3.522 1.00 80.50 367 ASP A C 1
ATOM 2859 O O . ASP A 1 367 ? 24.641 6.584 -3.749 1.00 80.50 367 ASP A O 1
ATOM 2863 N N . TRP A 1 368 ? 22.497 6.225 -4.286 1.00 81.50 368 TRP A N 1
ATOM 2864 C CA . TRP A 1 368 ? 22.793 5.341 -5.409 1.00 81.50 368 TRP A CA 1
ATOM 2865 C C . TRP A 1 368 ? 23.436 6.089 -6.596 1.00 81.50 368 TRP A C 1
ATOM 2867 O O . TRP A 1 368 ? 24.441 5.631 -7.144 1.00 81.50 368 TRP A O 1
ATOM 2877 N N . CYS A 1 369 ? 22.915 7.265 -6.964 1.00 81.56 369 CYS A N 1
ATOM 2878 C CA . CYS A 1 369 ? 23.484 8.125 -8.008 1.00 81.56 369 CYS A CA 1
ATOM 2879 C C . CYS A 1 369 ? 24.875 8.662 -7.642 1.00 81.56 369 CYS A C 1
ATOM 2881 O O . CYS A 1 369 ? 25.771 8.682 -8.489 1.00 81.56 369 CYS A O 1
ATOM 2883 N N . ASP A 1 370 ? 25.066 9.098 -6.397 1.00 81.38 370 ASP A N 1
ATOM 2884 C CA . ASP A 1 370 ? 26.314 9.714 -5.946 1.00 81.38 370 ASP A CA 1
ATOM 2885 C C . ASP A 1 370 ? 27.457 8.686 -5.886 1.00 81.38 370 ASP A C 1
ATOM 2887 O O . ASP A 1 370 ? 28.563 8.979 -6.345 1.00 81.38 370 ASP A O 1
ATOM 2891 N N . ARG A 1 371 ? 27.184 7.445 -5.454 1.00 75.75 371 ARG A N 1
ATOM 2892 C CA . ARG A 1 371 ? 28.161 6.339 -5.514 1.00 75.75 371 ARG A CA 1
ATOM 2893 C C . ARG A 1 371 ? 28.519 5.929 -6.940 1.00 75.75 371 ARG A C 1
ATOM 2895 O O . ARG A 1 371 ? 29.681 5.631 -7.196 1.00 75.75 371 ARG A O 1
ATOM 2902 N N . MET A 1 372 ? 27.574 5.937 -7.884 1.00 74.12 372 MET A N 1
ATOM 2903 C CA . MET A 1 372 ? 27.896 5.633 -9.286 1.00 74.12 372 MET A CA 1
ATOM 2904 C C . MET A 1 372 ? 28.820 6.680 -9.916 1.00 74.12 372 MET A C 1
ATOM 2906 O O . MET A 1 372 ? 29.712 6.311 -10.676 1.00 74.12 372 MET A O 1
ATOM 2910 N N . ARG A 1 373 ? 28.680 7.967 -9.562 1.00 73.56 373 ARG A N 1
ATOM 2911 C CA . ARG A 1 373 ? 29.620 9.016 -10.012 1.00 73.56 373 ARG A CA 1
ATOM 2912 C C . ARG A 1 373 ? 31.035 8.854 -9.439 1.00 73.56 373 ARG A C 1
ATOM 2914 O O . ARG A 1 373 ? 31.967 9.420 -9.996 1.00 73.56 373 ARG A O 1
ATOM 2921 N N . GLN A 1 374 ? 31.207 8.078 -8.366 1.00 71.31 374 GLN A N 1
ATOM 2922 C CA . GLN A 1 374 ? 32.509 7.775 -7.757 1.00 71.31 374 GLN A CA 1
ATOM 2923 C C . GLN A 1 374 ? 33.206 6.548 -8.382 1.00 71.31 374 GLN A C 1
ATOM 2925 O O . GLN A 1 374 ? 34.318 6.215 -7.978 1.00 71.31 374 GLN A O 1
ATOM 2930 N N . GLN A 1 375 ? 32.598 5.862 -9.361 1.00 67.31 375 GLN A N 1
ATOM 2931 C CA . GLN A 1 375 ? 33.205 4.695 -10.013 1.00 67.31 375 GLN A CA 1
ATOM 2932 C C . GLN A 1 375 ? 33.900 5.073 -11.325 1.00 67.31 375 GLN A C 1
ATOM 2934 O O . GLN A 1 375 ? 33.252 5.302 -12.343 1.00 67.31 375 GLN A O 1
ATOM 2939 N N . SER A 1 376 ? 35.235 5.057 -11.329 1.00 48.47 376 SER A N 1
ATOM 2940 C CA . SER A 1 376 ? 36.084 5.514 -12.445 1.00 48.47 376 SER A CA 1
ATOM 2941 C C . SER A 1 376 ? 36.025 4.674 -13.739 1.00 48.47 376 SER A C 1
ATOM 2943 O O . SER A 1 376 ? 36.812 4.917 -14.651 1.00 48.47 376 SER A O 1
ATOM 2945 N N . SER A 1 377 ? 35.147 3.667 -13.836 1.00 53.12 377 SER A N 1
ATOM 2946 C CA . SER A 1 377 ? 34.872 2.885 -15.058 1.00 53.12 377 SER A CA 1
ATOM 2947 C C . SER A 1 377 ? 33.570 2.072 -14.926 1.00 53.12 377 SER A C 1
ATOM 2949 O O . SER A 1 377 ? 33.611 0.893 -14.565 1.00 53.12 377 SER A O 1
ATOM 2951 N N . PRO A 1 378 ? 32.398 2.666 -15.216 1.00 49.19 378 PRO A N 1
ATOM 2952 C CA . PRO A 1 378 ? 31.135 1.942 -15.258 1.00 49.19 378 PRO A CA 1
ATOM 2953 C C . PRO A 1 378 ? 31.019 1.156 -16.575 1.00 49.19 378 PRO A C 1
ATOM 2955 O O . PRO A 1 378 ? 30.673 1.707 -17.619 1.00 49.19 378 PRO A O 1
ATOM 2958 N N . GLY A 1 379 ? 31.289 -0.151 -16.529 1.00 50.34 379 GLY A N 1
ATOM 2959 C CA . GLY A 1 379 ? 30.925 -1.061 -17.618 1.00 50.34 379 GLY A CA 1
ATOM 2960 C C . GLY A 1 379 ? 29.401 -1.114 -17.769 1.00 50.34 379 GLY A C 1
ATOM 2961 O O . GLY A 1 379 ? 28.728 -1.500 -16.816 1.00 50.34 379 GLY A O 1
ATOM 2962 N N . ASP A 1 380 ? 28.901 -0.679 -18.933 1.00 53.22 380 ASP A N 1
ATOM 2963 C CA . ASP A 1 380 ? 27.488 -0.420 -19.277 1.00 53.22 380 ASP A CA 1
ATOM 2964 C C . ASP A 1 380 ? 26.554 -0.192 -18.062 1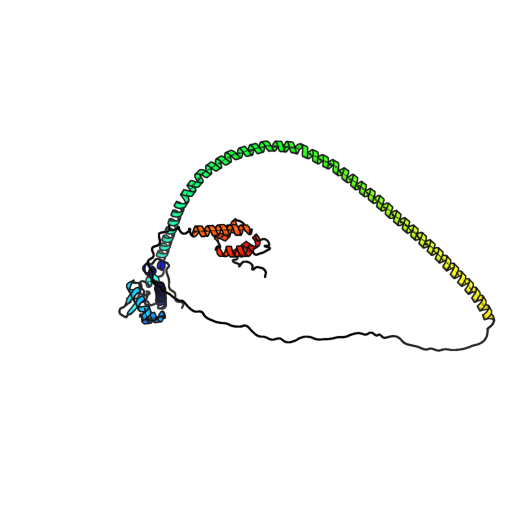.00 53.22 380 ASP A C 1
ATOM 2966 O O . ASP A 1 380 ? 25.942 -1.138 -17.534 1.00 53.22 380 ASP A O 1
ATOM 2970 N N . PRO A 1 381 ? 26.402 1.065 -17.598 1.00 56.22 381 PRO A N 1
ATOM 2971 C CA . PRO A 1 381 ? 25.548 1.347 -16.457 1.00 56.22 381 PRO A CA 1
ATOM 2972 C C . PRO A 1 381 ? 24.089 0.941 -16.715 1.00 56.22 381 PRO A C 1
ATOM 2974 O O . PRO A 1 381 ? 23.445 0.435 -15.798 1.00 56.22 381 PRO A O 1
ATOM 2977 N N . ALA A 1 382 ? 23.566 1.029 -17.943 1.00 52.06 382 ALA A N 1
ATOM 2978 C CA . ALA A 1 382 ? 22.167 0.698 -18.224 1.00 52.06 382 ALA A CA 1
ATOM 2979 C C . ALA A 1 382 ? 21.824 -0.773 -17.905 1.00 52.06 382 ALA A C 1
ATOM 2981 O O . ALA A 1 382 ? 20.710 -1.070 -17.464 1.00 52.06 382 ALA A O 1
ATOM 2982 N N . HIS A 1 383 ? 22.785 -1.690 -18.067 1.00 53.22 383 HIS A N 1
ATOM 2983 C CA . HIS A 1 383 ? 22.636 -3.108 -17.718 1.00 53.22 383 HIS A CA 1
ATOM 2984 C C . HIS A 1 383 ? 22.935 -3.439 -16.245 1.00 53.22 383 HIS A C 1
ATOM 2986 O O . HIS A 1 383 ? 22.480 -4.473 -15.750 1.00 53.22 383 HIS A O 1
ATOM 2992 N N . SER A 1 384 ? 23.653 -2.583 -15.510 1.00 58.34 384 SER A N 1
ATOM 2993 C CA . SER A 1 384 ? 23.994 -2.825 -14.097 1.00 58.34 384 SER A CA 1
ATOM 2994 C C . SER A 1 384 ? 23.109 -2.071 -13.094 1.00 58.34 384 SER A C 1
ATOM 2996 O O . SER A 1 384 ? 22.873 -2.590 -11.999 1.00 58.34 384 SER A O 1
ATOM 2998 N N . VAL A 1 385 ? 22.567 -0.905 -13.463 1.00 60.16 385 VAL A N 1
ATOM 2999 C CA . VAL A 1 385 ? 21.689 -0.059 -12.634 1.00 60.16 385 VAL A CA 1
ATOM 3000 C C . VAL A 1 385 ? 20.351 -0.753 -12.368 1.00 60.16 385 VAL A C 1
ATOM 3002 O O . VAL A 1 385 ? 20.061 -1.195 -11.250 1.00 60.16 385 VAL A O 1
ATOM 3005 N N . THR A 1 386 ? 19.539 -0.886 -13.418 1.00 59.66 386 THR A N 1
ATOM 3006 C CA . THR A 1 386 ? 18.123 -1.261 -13.333 1.00 59.66 386 THR A CA 1
ATOM 3007 C C . THR A 1 386 ? 17.905 -2.607 -12.632 1.00 59.66 386 THR A C 1
ATOM 3009 O O . THR A 1 386 ? 17.098 -2.661 -11.699 1.00 59.66 386 THR A O 1
ATOM 3012 N N . PRO A 1 387 ? 18.655 -3.690 -12.943 1.00 63.38 387 PRO A N 1
ATOM 3013 C CA . PRO A 1 387 ? 18.441 -4.983 -12.294 1.00 63.38 387 PRO A CA 1
ATOM 3014 C C . PRO A 1 387 ? 18.876 -5.024 -10.824 1.00 63.38 387 PRO A C 1
ATOM 3016 O O . PRO A 1 387 ? 18.501 -5.960 -10.118 1.00 63.38 387 PRO A O 1
ATOM 3019 N N . ARG A 1 388 ? 19.686 -4.068 -10.344 1.00 64.25 388 ARG A N 1
ATOM 3020 C CA . ARG A 1 388 ? 20.121 -4.006 -8.937 1.00 64.25 388 ARG A CA 1
ATOM 3021 C C . ARG A 1 388 ? 19.122 -3.230 -8.088 1.00 64.25 388 ARG A C 1
ATOM 3023 O O . ARG A 1 388 ? 18.736 -3.741 -7.036 1.00 64.25 388 ARG A O 1
ATOM 3030 N N . ILE A 1 389 ? 18.649 -2.078 -8.573 1.00 63.38 389 ILE A N 1
ATOM 3031 C CA . ILE A 1 389 ? 17.619 -1.284 -7.884 1.00 63.38 389 ILE A CA 1
ATOM 3032 C C . ILE A 1 389 ? 16.297 -2.069 -7.826 1.00 63.38 389 ILE A C 1
ATOM 3034 O O . ILE A 1 389 ? 15.770 -2.286 -6.736 1.00 63.38 389 ILE A O 1
ATOM 3038 N N . ALA A 1 390 ? 15.836 -2.631 -8.951 1.00 62.78 390 ALA A N 1
ATOM 3039 C CA . ALA A 1 390 ? 14.606 -3.431 -9.006 1.00 62.78 390 ALA A CA 1
ATOM 3040 C C . ALA A 1 390 ? 14.655 -4.722 -8.158 1.00 62.78 390 ALA A C 1
ATOM 3042 O O . ALA A 1 390 ? 13.620 -5.232 -7.738 1.00 62.78 390 ALA A O 1
ATOM 3043 N N . ARG A 1 391 ? 15.854 -5.254 -7.865 1.00 65.94 391 ARG A N 1
ATOM 3044 C CA . ARG A 1 391 ? 16.062 -6.390 -6.941 1.00 65.94 391 ARG A CA 1
ATOM 3045 C C . ARG A 1 391 ? 16.375 -5.951 -5.505 1.00 65.94 391 ARG A C 1
ATOM 3047 O O . ARG A 1 391 ? 16.888 -6.753 -4.727 1.00 65.94 391 ARG A O 1
ATOM 3054 N N . ASN A 1 392 ? 16.094 -4.692 -5.161 1.00 64.00 392 ASN A N 1
ATOM 3055 C CA . ASN A 1 392 ? 16.267 -4.106 -3.830 1.00 64.00 392 ASN A CA 1
ATOM 3056 C C . ASN A 1 392 ? 17.713 -4.187 -3.279 1.00 64.00 392 ASN A C 1
ATOM 3058 O O . ASN A 1 392 ? 17.926 -4.047 -2.076 1.00 64.00 392 ASN A O 1
ATOM 3062 N N . ARG A 1 393 ? 18.726 -4.411 -4.132 1.00 64.38 393 ARG A N 1
ATOM 3063 C CA . ARG A 1 393 ? 20.120 -4.614 -3.698 1.00 64.38 393 ARG A CA 1
ATOM 3064 C C . ARG A 1 393 ? 20.805 -3.285 -3.346 1.00 64.38 393 ARG A C 1
ATOM 3066 O O . ARG A 1 393 ? 20.477 -2.261 -3.951 1.00 64.38 393 ARG A O 1
ATOM 3073 N N . PRO A 1 394 ? 21.782 -3.289 -2.420 1.00 58.09 394 PRO A N 1
ATOM 3074 C CA . PRO A 1 394 ? 22.615 -2.119 -2.170 1.00 58.09 394 PRO A CA 1
ATOM 3075 C C . PRO A 1 394 ? 23.481 -1.769 -3.399 1.00 58.09 394 PRO A C 1
ATOM 3077 O O . PRO A 1 394 ? 23.774 -2.647 -4.231 1.00 58.09 394 PRO A O 1
ATOM 3080 N N . PRO A 1 395 ? 23.904 -0.497 -3.527 1.00 63.84 395 PRO A N 1
ATOM 3081 C CA . PRO A 1 395 ? 24.885 -0.087 -4.527 1.00 63.84 395 PRO A CA 1
ATOM 3082 C C . PRO A 1 395 ? 26.200 -0.876 -4.367 1.00 63.84 395 PRO A C 1
ATOM 3084 O O . PRO A 1 395 ? 26.530 -1.309 -3.259 1.00 63.84 395 PRO A O 1
ATOM 3087 N N . PRO A 1 396 ? 26.953 -1.115 -5.458 1.00 64.19 396 PRO A N 1
ATOM 3088 C CA . PRO A 1 396 ? 28.295 -1.686 -5.357 1.00 64.19 396 PRO A CA 1
ATOM 3089 C C . PRO A 1 396 ? 29.193 -0.811 -4.471 1.00 64.19 396 PRO A C 1
ATOM 3091 O O . PRO A 1 396 ? 29.187 0.413 -4.593 1.00 64.19 396 PRO A O 1
ATOM 3094 N N . GLN A 1 397 ? 29.974 -1.440 -3.590 1.00 60.88 397 GLN A N 1
ATOM 3095 C CA . GLN A 1 397 ? 31.036 -0.744 -2.862 1.00 60.88 397 GLN A CA 1
ATOM 3096 C C . GLN A 1 397 ? 32.126 -0.280 -3.850 1.00 60.88 397 GLN A C 1
ATOM 3098 O O . GLN A 1 397 ? 32.312 -0.931 -4.886 1.00 60.88 397 GLN A O 1
ATOM 3103 N N . PRO A 1 398 ? 32.820 0.840 -3.576 1.00 52.94 398 PRO A N 1
ATOM 3104 C CA . PRO A 1 398 ? 33.994 1.228 -4.352 1.00 52.94 398 PRO A CA 1
ATOM 3105 C C . PRO A 1 398 ? 35.110 0.175 -4.205 1.00 52.94 398 PRO A C 1
ATOM 3107 O O . PRO A 1 398 ? 35.130 -0.550 -3.206 1.00 52.94 398 PRO A O 1
ATOM 3110 N N . PRO A 1 399 ? 36.041 0.076 -5.172 1.00 52.53 399 PRO A N 1
ATOM 3111 C CA . PRO A 1 399 ? 37.289 -0.649 -4.954 1.00 52.53 399 PRO A CA 1
ATOM 3112 C C . PRO A 1 399 ? 38.073 0.002 -3.803 1.00 52.53 399 PRO A C 1
ATOM 3114 O O . PRO A 1 399 ? 38.044 1.226 -3.654 1.00 52.53 399 PRO A O 1
ATOM 3117 N N . ALA A 1 400 ? 38.737 -0.832 -3.002 1.00 47.25 400 ALA A N 1
ATOM 3118 C CA . ALA A 1 400 ? 39.626 -0.427 -1.911 1.00 47.25 400 ALA A CA 1
ATOM 3119 C C . ALA A 1 400 ? 41.081 -0.302 -2.391 1.00 47.25 400 ALA A C 1
ATOM 3121 O O . ALA A 1 400 ? 41.435 -1.043 -3.339 1.00 47.25 400 ALA A O 1
#

Sequence (400 aa):
MRRWIKLHTDIMDNPTIGRLSWEEKGIWLMLLALAGRIEDYNAYGELTGKLDTPENVAWHLRCSPEELAPVVEHFIQIGLLACDVDGVLYIPDFAAAQAIDTSAERVQRYRQRRKAATATAQERDADVTPPLRERDVPVTPALHERYATVTPALHERYTSVTPALHDYEAPVTPASHARYTGVTPALRDVAESEQNQNRIRTEQNQNNIQNRTQQQQNRTDTKRSAVAAVDNSLNQSVVNRADALHGMANRTKELSVAADESETPSAMVHHPEALPAPAHSIPRRRPSAAVTAPWPEGQVAPPEKAYVAVGGEDMAQAEAPYAVPPDPDAALDAERAQLRKQLIALGVNATEAERLVQIHPPERLRDWCDRMRQQSSPGDPAHSVTPRIARNRPPPQPPA

Foldseek 3Di:
DDFDADDDPCCCVDVLSVPDDPVLVVLLVLLLVQLSVVQDADPVGFRFQWHAALQVSCVSVVHHSVVCVVSQVVCCVSQQWDADPVRTIGGPPSRVRRDDDDPVNVVVVVVVVVVVVVVVVVVVCVVPVVVVVVVVVVVVVVVVVVCVPVVVVVVVVVVVVVVVVCVVVVVVVVVVVVVCVVVVVVVVVVVVVVVVVVVVVVVVVVVVVVVVVVVVVVVVVVVVVVVVVVVVVVVVVVVVVVVVVVVVVVVVVVVDDDDDDDDDDDDDDDDDDDDDDDDDDDDDDDDDDDDDDDDDDDDDDDDDDDDDDDDDDDDDDDDDDDDDPPDVVVVLVVLLVVLLVLVVVLVADSVVSNVLSVPDHSVQSVVQSVVVVVAPDDDNSNVVPNVQVVVVHHHDDHDD

Secondary structure (DSSP, 8-state):
--------GGGSS-HHHHHS-HHHHHHHHHHHHHHHHH--B-TTS-B--B---HHHHHHHHTS-HHHHHHHHHHHHHTTS-EE-TTS-EE-TTHHHHHS---HHHHHHHHHHHHHHHHHHHHHHHHHHHHHHHHHHHHHHHHHHHHHHHHHHHHHHHHHHHHHHHHHHHHHHHHHHHHHHHHHHHHHHHHHHHHHHHHHHHHHHHHHHHHHHHHHHHHHHHHHHHHHHHHHHHHHHHHHHHHHHHHHHHHHHHTT---------------------------------------PPP---PPP--------------------PPPPHHHHHHHHHHHHHHHHHHTT--HHHHHHHHHHS-HHHHHHHHHHHHT-S--S-HHHHHHHHHTTTPPPPPPP-